Protein AF-0000000084682388 (afdb_homodimer)

Organism: Streptomyces collinus (strain DSM 40733 / Tue 365) (NCBI:txid1214242)

Radius of gyration: 24.87 Å; Cα contacts (8 Å, |Δi|>4): 1218; chains: 2; bounding box: 48×75×55 Å

Foldseek 3Di:
DALQVVVLVLLVDAFAAEAEADQAPLSLLVVVLAHQHHEPFLQSPCCPVVVDGNQQPDDLVVQLVRLLLSCLLFVRGAYEYECEQLNADLVSSLVSLLSNRVSGHNAYEHEFWDPSGDDLQDPDTHGDDLVVSVVSVVSNVVSDDSHAYEYEYSDDDLVVQLVSLLVVLPDPHQEYEYGQQQDLVSLLSSCVSSDLRAYEYEDEPPGRHDDDDRVRCSVSRHSYYYDHDPPPVVVVVVVVVQVVVCVVVVNDHDDADPVDGDDPVNSVVSVVSSPDPCSVPDDCSDD/DALQVVVLVLLVDAFAAEAEADQAPLSLLVVVLAHQHHEPFLQSVCCPVVVDGSQQPDDLVVQLVRLLLSCLLFVRGAYEYECEQLNADLVSSLVSLLSNRVSRHNAYEHEFWDPSGDDLQDPDTHGDDLVVSVVSVVSNVVSDDSHAYEYEYSDDDLVVQLVSLLVVLPDPHQEYEYGQQQDLVSLLSSCVSSDLRAYEYEDEPPGRHDDDDRVRCSVSRHRYYYDHDPPPVVVVVVVVVQVVVCVVVVNDHDDADPVDGDDPVNSVVSVVSSPDPCSVPDDCSDD

Nearest PDB structures (foldseek):
  3fa4-assembly2_G  TM=9.163E-01  e=2.141E-22  Aspergillus niger
  3fa4-assembly1_B  TM=8.790E-01  e=1.256E-21  Aspergillus niger
  1zlp-assembly1_B  TM=8.933E-01  e=1.049E-20  Dianthus caryophyllus
  3eoo-assembly4_L  TM=8.375E-01  e=7.835E-22  Burkholderia pseudomallei 1655
  4iqd-assembly1_A  TM=8.812E-01  e=1.495E-20  Bacillus anthracis

Secondary structure (DSSP, 8-state):
--HHHHHHHHHHSSSPEEEEEE-SHHHHHHHTTT-SEEEE-HHHHIIIII---SSS---HHHHHHHHHHHHHH-TTSEEEEE-TTTSSSHHHHHHHHHHHHHTT--EEEE--BPSSP--TTSS---B--HHHHHHHHHHHHHH-SS-EEEEEE---SHHHHHHHHHHHHTSS-SEEEETT---HHHHHHHHHHHTTS-EEEEE-TTSSS----HHHHHHTT--EEEESSHHHHHHHHHHHHHHHHHHHTTTPPPPP-TTT---HHHHHHHHHGGGSGGGGS------/--HHHHHHHHHHSSS-EEEEEE-SHHHHHHHTTT-SEEEE-HHHHIIIII---SSS---HHHHHHHHHHHHHH-TTSEEEEE-TTTSSSHHHHHHHHHHHHHTT--EEEE--BPSSP--TTSS---B--HHHHHHHHHHHHHH-SS-EEEEEE---SHHHHHHHHHHHHTSS-SEEEETT---HHHHHHHHHHHTTS-EEEEE-TTSSS----HHHHHHTT--EEEESSHHHHHHHHHHHHHHHHHHHTTTPPPPP-TTT---HHHHHHHHHGGGSGGGGS------

Structure (mmCIF, N/CA/C/O backbone):
data_AF-0000000084682388-model_v1
#
loop_
_entity.id
_entity.type
_entity.pdbx_description
1 polymer 'Carboxyvinyl-carboxyphosphonate phosphorylmutase'
#
loop_
_atom_site.group_PDB
_atom_site.id
_atom_site.type_symbol
_atom_site.label_atom_id
_atom_site.label_alt_id
_atom_site.label_comp_id
_atom_site.label_asym_id
_atom_site.label_entity_id
_atom_site.label_seq_id
_atom_site.pdbx_PDB_ins_code
_atom_site.Cartn_x
_atom_site.Cartn_y
_atom_site.Cartn_z
_atom_site.occupancy
_atom_site.B_iso_or_equiv
_atom_site.auth_seq_id
_atom_site.auth_comp_id
_atom_site.auth_asym_id
_atom_site.auth_atom_id
_atom_site.pdbx_PDB_model_num
ATOM 1 N N . MET A 1 1 ? 17.797 -14.242 -22.219 1 86.38 1 MET A N 1
ATOM 2 C CA . MET A 1 1 ? 16.641 -15.078 -21.906 1 86.38 1 MET A CA 1
ATOM 3 C C . MET A 1 1 ? 15.477 -14.219 -21.406 1 86.38 1 MET A C 1
ATOM 5 O O . MET A 1 1 ? 15.672 -13.273 -20.641 1 86.38 1 MET A O 1
ATOM 9 N N . SER A 1 2 ? 14.305 -14.562 -21.938 1 94.44 2 SER A N 1
ATOM 10 C CA . SER A 1 2 ? 13.133 -13.781 -21.547 1 94.44 2 SER A CA 1
ATOM 11 C C . SER A 1 2 ? 12.719 -14.062 -20.109 1 94.44 2 SER A C 1
ATOM 13 O O . SER A 1 2 ? 13.172 -15.047 -19.516 1 94.44 2 SER A O 1
ATOM 15 N N . TYR A 1 3 ? 11.945 -13.195 -19.531 1 97.62 3 TYR A N 1
ATOM 16 C CA . TYR A 1 3 ? 11.461 -13.367 -18.156 1 97.62 3 TYR A CA 1
ATOM 17 C C . TYR A 1 3 ? 10.641 -14.648 -18.031 1 97.62 3 TYR A C 1
ATOM 19 O O . TYR A 1 3 ? 10.773 -15.375 -17.047 1 97.62 3 TYR A O 1
ATOM 27 N N . GLY A 1 4 ? 9.844 -14.938 -19 1 98.5 4 GLY A N 1
ATOM 28 C CA . GLY A 1 4 ? 9.055 -16.156 -19 1 98.5 4 GLY A CA 1
ATOM 29 C C . GLY A 1 4 ? 9.906 -17.422 -19 1 98.5 4 GLY A C 1
ATOM 30 O O . GLY A 1 4 ? 9.656 -18.344 -18.234 1 98.5 4 GLY A O 1
ATOM 31 N N . ASN A 1 5 ? 10.93 -17.438 -19.812 1 98.38 5 ASN A N 1
ATOM 32 C CA . ASN A 1 5 ? 11.82 -18.594 -19.891 1 98.38 5 ASN A CA 1
ATOM 33 C C . ASN A 1 5 ? 12.602 -18.797 -18.594 1 98.38 5 ASN A C 1
ATOM 35 O O . ASN A 1 5 ? 12.82 -19.938 -18.172 1 98.38 5 ASN A O 1
ATOM 39 N N . LYS A 1 6 ? 13 -17.703 -18.031 1 97.94 6 LYS A N 1
ATOM 40 C CA . LYS A 1 6 ? 13.719 -17.797 -16.766 1 97.94 6 LYS A CA 1
ATOM 41 C C . LYS A 1 6 ? 12.844 -18.406 -15.68 1 97.94 6 LYS A C 1
ATOM 43 O O . LYS A 1 6 ? 13.305 -19.25 -14.898 1 97.94 6 LYS A O 1
ATOM 48 N N . LEU A 1 7 ? 11.578 -17.969 -15.586 1 98.62 7 LEU A N 1
ATOM 49 C CA . LEU A 1 7 ? 10.672 -18.547 -14.586 1 98.62 7 LEU A CA 1
ATOM 50 C C . LEU A 1 7 ? 10.391 -20.016 -14.883 1 98.62 7 LEU A C 1
ATOM 52 O O . LEU A 1 7 ? 10.344 -20.828 -13.969 1 98.62 7 LEU A O 1
ATOM 56 N N . ARG A 1 8 ? 10.258 -20.359 -16.156 1 98.5 8 ARG A N 1
ATOM 57 C CA . ARG A 1 8 ? 10.031 -21.75 -16.547 1 98.5 8 ARG A CA 1
ATOM 58 C C . ARG A 1 8 ? 11.195 -22.625 -16.109 1 98.5 8 ARG A C 1
ATOM 60 O O . ARG A 1 8 ? 10.977 -23.75 -15.633 1 98.5 8 ARG A O 1
ATOM 67 N N . GLU A 1 9 ? 12.352 -22.125 -16.297 1 97.94 9 GLU A N 1
ATOM 68 C CA . GLU A 1 9 ? 13.539 -22.875 -15.891 1 97.94 9 GLU A CA 1
ATOM 69 C C . GLU A 1 9 ? 13.586 -23.062 -14.383 1 97.94 9 GLU A C 1
ATOM 71 O O . GLU A 1 9 ? 13.938 -24.141 -13.891 1 97.94 9 GLU A O 1
ATOM 76 N N . ARG A 1 10 ? 13.266 -22 -13.688 1 97.75 10 ARG A N 1
ATOM 77 C CA . ARG A 1 10 ? 13.242 -22.078 -12.234 1 97.75 10 ARG A CA 1
ATOM 78 C C . ARG A 1 10 ? 12.234 -23.109 -11.758 1 97.75 10 ARG A C 1
ATOM 80 O O . ARG A 1 10 ? 12.516 -23.891 -10.844 1 97.75 10 ARG A O 1
ATOM 87 N N . ILE A 1 11 ? 11.078 -23.156 -12.352 1 98.44 11 ILE A N 1
ATOM 88 C CA . ILE A 1 11 ? 10 -24.062 -12 1 98.44 11 ILE A CA 1
ATOM 89 C C . ILE A 1 11 ? 10.422 -25.5 -12.305 1 98.44 11 ILE A C 1
ATOM 91 O O . ILE A 1 11 ? 10.086 -26.422 -11.555 1 98.44 11 ILE A O 1
ATOM 95 N N . ALA A 1 12 ? 11.172 -25.672 -13.352 1 97.19 12 ALA A N 1
ATOM 96 C CA . ALA A 1 12 ? 11.594 -27 -13.797 1 97.19 12 ALA A CA 1
ATOM 97 C C . ALA A 1 12 ? 12.734 -27.531 -12.938 1 97.19 12 ALA A C 1
ATOM 99 O O . ALA A 1 12 ? 13.031 -28.734 -12.961 1 97.19 12 ALA A O 1
ATOM 100 N N . GLY A 1 13 ? 13.398 -26.656 -12.211 1 95.5 13 GLY A N 1
ATOM 101 C CA . GLY A 1 13 ? 14.508 -27.047 -11.352 1 95.5 13 GLY A CA 1
ATOM 102 C C . GLY A 1 13 ? 14.062 -27.812 -10.117 1 95.5 13 GLY A C 1
ATOM 103 O O . GLY A 1 13 ? 12.867 -28.016 -9.906 1 95.5 13 GLY A O 1
ATOM 104 N N . PRO A 1 14 ? 15 -28.266 -9.359 1 95.88 14 PRO A N 1
ATOM 105 C CA . PRO A 1 14 ? 14.664 -29.031 -8.156 1 95.88 14 PRO A CA 1
ATOM 106 C C . PRO A 1 14 ? 13.977 -28.188 -7.086 1 95.88 14 PRO A C 1
ATOM 108 O O . PRO A 1 14 ? 14.289 -27 -6.934 1 95.88 14 PRO A O 1
ATOM 111 N N . GLY A 1 15 ? 13.078 -28.859 -6.402 1 97 15 GLY A N 1
ATOM 112 C CA . GLY A 1 15 ? 12.406 -28.219 -5.289 1 97 15 GLY A CA 1
ATOM 113 C C . GLY A 1 15 ? 11.195 -27.406 -5.715 1 97 15 GLY A C 1
ATOM 114 O O . GLY A 1 15 ? 10.859 -27.359 -6.898 1 97 15 GLY A O 1
ATOM 115 N N . THR A 1 16 ? 10.492 -26.844 -4.762 1 98.5 16 THR A N 1
ATOM 116 C CA . THR A 1 16 ? 9.328 -25.984 -4.977 1 98.5 16 THR A CA 1
ATOM 117 C C . THR A 1 16 ? 9.734 -24.516 -5.012 1 98.5 16 THR A C 1
ATOM 119 O O . THR A 1 16 ? 10.359 -24.016 -4.074 1 98.5 16 THR A O 1
ATOM 122 N N . THR A 1 17 ? 9.469 -23.812 -6.086 1 98.44 17 THR A N 1
ATOM 123 C CA . THR A 1 17 ? 9.781 -22.391 -6.25 1 98.44 17 THR A CA 1
ATOM 124 C C . THR A 1 17 ? 8.797 -21.531 -5.473 1 98.44 17 THR A C 1
ATOM 126 O O . THR A 1 17 ? 7.605 -21.5 -5.781 1 98.44 17 THR A O 1
ATOM 129 N N . PRO A 1 18 ? 9.242 -20.797 -4.484 1 98.56 18 PRO A N 1
ATOM 130 C CA . PRO A 1 18 ? 8.344 -19.906 -3.752 1 98.56 18 PRO A CA 1
ATOM 131 C C . PRO A 1 18 ? 8.188 -18.547 -4.43 1 98.56 18 PRO A C 1
ATOM 133 O O . PRO A 1 18 ? 9.156 -17.984 -4.938 1 98.56 18 PRO A O 1
ATOM 136 N N . LEU A 1 19 ? 7.016 -18.047 -4.523 1 98.75 19 LEU A N 1
ATOM 137 C CA . LEU A 1 19 ? 6.688 -16.688 -4.965 1 98.75 19 LEU A CA 1
ATOM 138 C C . LEU A 1 19 ? 5.867 -15.961 -3.906 1 98.75 19 LEU A C 1
ATOM 140 O O . LEU A 1 19 ? 4.793 -16.422 -3.516 1 98.75 19 LEU A O 1
ATOM 144 N N . ILE A 1 20 ? 6.352 -14.812 -3.438 1 98.69 20 ILE A N 1
ATOM 145 C CA . ILE A 1 20 ? 5.805 -14.125 -2.271 1 98.69 20 ILE A CA 1
ATOM 146 C C . ILE A 1 20 ? 4.82 -13.055 -2.723 1 98.69 20 ILE A C 1
ATOM 148 O O . ILE A 1 20 ? 5.148 -12.211 -3.561 1 98.69 20 ILE A O 1
ATOM 152 N N . GLY A 1 21 ? 3.625 -13.102 -2.102 1 98.62 21 GLY A N 1
ATOM 153 C CA . GLY A 1 21 ? 2.594 -12.125 -2.402 1 98.62 21 GLY A CA 1
ATOM 154 C C . GLY A 1 21 ? 2.969 -10.711 -1.984 1 98.62 21 GLY A C 1
ATOM 155 O O . GLY A 1 21 ? 3.299 -10.469 -0.822 1 98.62 21 GLY A O 1
ATOM 156 N N . VAL A 1 22 ? 2.943 -9.797 -2.926 1 98.75 22 VAL A N 1
ATOM 157 C CA . VAL A 1 22 ? 3.168 -8.375 -2.682 1 98.75 22 VAL A CA 1
ATOM 158 C C . VAL A 1 22 ? 1.942 -7.574 -3.115 1 98.75 22 VAL A C 1
ATOM 160 O O . VAL A 1 22 ? 1.22 -7.98 -4.027 1 98.75 22 VAL A O 1
ATOM 163 N N . TYR A 1 23 ? 1.707 -6.438 -2.459 1 98.56 23 TYR A N 1
ATOM 164 C CA . TYR A 1 23 ? 0.461 -5.727 -2.721 1 98.56 23 TYR A CA 1
ATOM 165 C C . TYR A 1 23 ? 0.728 -4.266 -3.064 1 98.56 23 TYR A C 1
ATOM 167 O O . TYR A 1 23 ? -0.187 -3.535 -3.453 1 98.56 23 TYR A O 1
ATOM 175 N N . ASP A 1 24 ? 1.914 -3.777 -2.908 1 98.75 24 ASP A N 1
ATOM 176 C CA . ASP A 1 24 ? 2.371 -2.453 -3.314 1 98.75 24 ASP A CA 1
ATOM 177 C C . ASP A 1 24 ? 3.891 -2.418 -3.467 1 98.75 24 ASP A C 1
ATOM 179 O O . ASP A 1 24 ? 4.559 -3.439 -3.295 1 98.75 24 ASP A O 1
ATOM 183 N N . MET A 1 25 ? 4.441 -1.275 -3.879 1 98.81 25 MET A N 1
ATOM 184 C CA . MET A 1 25 ? 5.871 -1.179 -4.16 1 98.81 25 MET A CA 1
ATOM 185 C C . MET A 1 25 ? 6.688 -1.325 -2.881 1 98.81 25 MET A C 1
ATOM 187 O O . MET A 1 25 ? 7.812 -1.826 -2.912 1 98.81 25 MET A O 1
ATOM 191 N N . TYR A 1 26 ? 6.105 -0.911 -1.742 1 98.75 26 TYR A N 1
ATOM 192 C CA . TYR A 1 26 ? 6.84 -0.991 -0.484 1 98.75 26 TYR A CA 1
ATOM 193 C C . TYR A 1 26 ? 6.965 -2.436 -0.017 1 98.75 26 TYR A C 1
ATOM 195 O O . TYR A 1 26 ? 8.055 -2.879 0.365 1 98.75 26 TYR A O 1
ATOM 203 N N . SER A 1 27 ? 5.859 -3.211 -0.068 1 98.81 27 SER A N 1
ATOM 204 C CA . SER A 1 27 ? 5.938 -4.629 0.273 1 98.81 27 SER A CA 1
ATOM 205 C C . SER A 1 27 ? 6.867 -5.375 -0.679 1 98.81 27 SER A C 1
ATOM 207 O O . SER A 1 27 ? 7.586 -6.285 -0.265 1 98.81 27 SER A O 1
ATOM 209 N N . ALA A 1 28 ? 6.871 -5.016 -1.931 1 98.81 28 ALA A N 1
ATOM 210 C CA . ALA A 1 28 ? 7.777 -5.625 -2.9 1 98.81 28 ALA A CA 1
ATOM 211 C C . ALA A 1 28 ? 9.234 -5.34 -2.547 1 98.81 28 ALA A C 1
ATOM 213 O O . ALA A 1 28 ? 10.094 -6.219 -2.66 1 98.81 28 ALA A O 1
ATOM 214 N N . SER A 1 29 ? 9.492 -4.102 -2.121 1 98.56 29 SER A N 1
ATOM 215 C CA . SER A 1 29 ? 10.852 -3.711 -1.757 1 98.56 29 SER A CA 1
ATOM 216 C C . SER A 1 29 ? 11.375 -4.543 -0.59 1 98.56 29 SER A C 1
ATOM 218 O O . SER A 1 29 ? 12.547 -4.914 -0.559 1 98.56 29 SER A O 1
ATOM 220 N N . ILE A 1 30 ? 10.492 -4.824 0.314 1 98.38 30 ILE A N 1
ATOM 221 C CA . ILE A 1 30 ? 10.875 -5.629 1.472 1 98.38 30 ILE A CA 1
ATOM 222 C C . ILE A 1 30 ? 11.039 -7.09 1.055 1 98.38 30 ILE A C 1
ATOM 224 O O . ILE A 1 30 ? 12.031 -7.73 1.395 1 98.38 30 ILE A O 1
ATOM 228 N N . ALA A 1 31 ? 10.117 -7.621 0.271 1 98.38 31 ALA A N 1
ATOM 229 C CA . ALA A 1 31 ? 10.141 -9.016 -0.158 1 98.38 31 ALA A CA 1
ATOM 230 C C . ALA A 1 31 ? 11.375 -9.312 -1.005 1 98.38 31 ALA A C 1
ATOM 232 O O . ALA A 1 31 ? 11.93 -10.414 -0.941 1 98.38 31 ALA A O 1
ATOM 233 N N . ALA A 1 32 ? 11.805 -8.344 -1.751 1 97.06 32 ALA A N 1
ATOM 234 C CA . ALA A 1 32 ? 12.914 -8.516 -2.689 1 97.06 32 ALA A CA 1
ATOM 235 C C . ALA A 1 32 ? 14.219 -8.797 -1.952 1 97.06 32 ALA A C 1
ATOM 237 O O . ALA A 1 32 ? 15.156 -9.359 -2.527 1 97.06 32 ALA A O 1
ATOM 238 N N . LYS A 1 33 ? 14.234 -8.438 -0.707 1 94.75 33 LYS A N 1
ATOM 239 C CA . LYS A 1 33 ? 15.422 -8.703 0.093 1 94.75 33 LYS A CA 1
ATOM 240 C C . LYS A 1 33 ? 15.5 -10.18 0.491 1 94.75 33 LYS A C 1
ATOM 242 O O . LYS A 1 33 ? 16.562 -10.656 0.904 1 94.75 33 LYS A O 1
ATOM 247 N N . HIS A 1 34 ? 14.391 -10.883 0.346 1 96.62 34 HIS A N 1
ATOM 248 C CA . HIS A 1 34 ? 14.32 -12.227 0.92 1 96.62 34 HIS A CA 1
ATOM 249 C C . HIS A 1 34 ? 14.141 -13.281 -0.166 1 96.62 34 HIS A C 1
ATOM 251 O O . HIS A 1 34 ? 14.617 -14.406 -0.026 1 96.62 34 HIS A O 1
ATOM 257 N N . TYR A 1 35 ? 13.453 -12.969 -1.17 1 97.25 35 TYR A N 1
ATOM 258 C CA . TYR A 1 35 ? 13.109 -13.93 -2.213 1 97.25 35 TYR A CA 1
ATOM 259 C C . TYR A 1 35 ? 13.336 -13.336 -3.598 1 97.25 35 TYR A C 1
ATOM 261 O O . TYR A 1 35 ? 13.258 -12.117 -3.777 1 97.25 35 TYR A O 1
ATOM 269 N N . ASP A 1 36 ? 13.508 -14.141 -4.625 1 96.38 36 ASP A N 1
ATOM 270 C CA . ASP A 1 36 ? 13.75 -13.68 -5.988 1 96.38 36 ASP A CA 1
ATOM 271 C C . ASP A 1 36 ? 12.484 -13.773 -6.836 1 96.38 36 ASP A C 1
ATOM 273 O O . ASP A 1 36 ? 12.523 -13.57 -8.055 1 96.38 36 ASP A O 1
ATOM 277 N N . GLY A 1 37 ? 11.375 -14.141 -6.227 1 98.06 37 GLY A N 1
ATOM 278 C CA . GLY A 1 37 ? 10.094 -14.242 -6.914 1 98.06 37 GLY A CA 1
ATOM 279 C C . GLY A 1 37 ? 8.953 -13.586 -6.156 1 98.06 37 GLY A C 1
ATOM 280 O O . GLY A 1 37 ? 8.852 -13.719 -4.938 1 98.06 37 GLY A O 1
ATOM 281 N N . MET A 1 38 ? 8.164 -12.883 -6.93 1 98.75 38 MET A N 1
ATOM 282 C CA . MET A 1 38 ? 7.004 -12.188 -6.379 1 98.75 38 MET A CA 1
ATOM 283 C C . MET A 1 38 ? 5.715 -12.68 -7.027 1 98.75 38 MET A C 1
ATOM 285 O O . MET A 1 38 ? 5.688 -12.961 -8.227 1 98.75 38 MET A O 1
ATOM 289 N N . PHE A 1 39 ? 4.754 -12.836 -6.207 1 98.88 39 PHE A N 1
ATOM 290 C CA . PHE A 1 39 ? 3.383 -13.047 -6.656 1 98.88 39 PHE A CA 1
ATOM 291 C C . PHE A 1 39 ? 2.564 -11.766 -6.504 1 98.88 39 PHE A C 1
ATOM 293 O O . PHE A 1 39 ? 2.352 -11.289 -5.387 1 98.88 39 PHE A O 1
ATOM 300 N N . VAL A 1 40 ? 2.209 -11.148 -7.648 1 98.44 40 VAL A N 1
ATOM 301 C CA . VAL A 1 40 ? 1.334 -9.977 -7.633 1 98.44 40 VAL A CA 1
ATOM 302 C C . VAL A 1 40 ? -0.102 -10.414 -7.344 1 98.44 40 VAL A C 1
ATOM 304 O O . VAL A 1 40 ? -0.866 -10.703 -8.273 1 98.44 40 VAL A O 1
ATOM 307 N N . SER A 1 41 ? -0.462 -10.398 -6.137 1 95.06 41 SER A N 1
ATOM 308 C CA . SER A 1 41 ? -1.708 -10.953 -5.617 1 95.06 41 SER A CA 1
ATOM 309 C C . SER A 1 41 ? -2.895 -10.055 -5.949 1 95.06 41 SER A C 1
ATOM 311 O O . SER A 1 41 ? -2.916 -8.883 -5.566 1 95.06 41 SER A O 1
ATOM 313 N N . GLY A 1 42 ? -3.916 -10.648 -6.594 1 96.25 42 GLY A N 1
ATOM 314 C CA . GLY A 1 42 ? -5.133 -9.891 -6.828 1 96.25 42 GLY A CA 1
ATOM 315 C C . GLY A 1 42 ? -5.797 -9.422 -5.547 1 96.25 42 GLY A C 1
ATOM 316 O O . GLY A 1 42 ? -6.223 -8.266 -5.449 1 96.25 42 GLY A O 1
ATOM 317 N N . PHE A 1 43 ? -5.863 -10.328 -4.52 1 95.69 43 PHE A N 1
ATOM 318 C CA . PHE A 1 43 ? -6.426 -9.992 -3.219 1 95.69 43 PHE A CA 1
ATOM 319 C C . PHE A 1 43 ? -5.691 -8.805 -2.605 1 95.69 43 PHE A C 1
ATOM 321 O O . PHE A 1 43 ? -6.32 -7.824 -2.197 1 95.69 43 PHE A O 1
ATOM 328 N N . GLY A 1 44 ? -4.375 -8.914 -2.59 1 97.62 44 GLY A N 1
ATOM 329 C CA . GLY A 1 44 ? -3.561 -7.859 -2.01 1 97.62 44 GLY A CA 1
ATOM 330 C C . GLY A 1 44 ? -3.678 -6.539 -2.75 1 97.62 44 GLY A C 1
ATOM 331 O O . GLY A 1 44 ? -3.77 -5.477 -2.129 1 97.62 44 GLY A O 1
ATOM 332 N N . PHE A 1 45 ? -3.666 -6.617 -4.059 1 98.31 45 PHE A N 1
ATOM 333 C CA . PHE A 1 45 ? -3.758 -5.414 -4.879 1 98.31 45 PHE A CA 1
ATOM 334 C C . PHE A 1 45 ? -5.113 -4.738 -4.691 1 98.31 45 PHE A C 1
ATOM 336 O O . PHE A 1 45 ? -5.184 -3.516 -4.543 1 98.31 45 PHE A O 1
ATOM 343 N N . ALA A 1 46 ? -6.215 -5.473 -4.734 1 98.19 46 ALA A N 1
ATOM 344 C CA . ALA A 1 46 ? -7.547 -4.922 -4.504 1 98.19 46 ALA A CA 1
ATOM 345 C C . ALA A 1 46 ? -7.621 -4.215 -3.152 1 98.19 46 ALA A C 1
ATOM 347 O O . ALA A 1 46 ? -8.188 -3.125 -3.045 1 98.19 46 ALA A O 1
ATOM 348 N N . ALA A 1 47 ? -7.027 -4.848 -2.209 1 98.31 47 ALA A N 1
ATOM 349 C CA . ALA A 1 47 ? -7.047 -4.312 -0.851 1 98.31 47 ALA A CA 1
ATOM 350 C C . ALA A 1 47 ? -6.234 -3.021 -0.757 1 98.31 47 ALA A C 1
ATOM 352 O O . ALA A 1 47 ? -6.727 -2.008 -0.259 1 98.31 47 ALA A O 1
ATOM 353 N N . SER A 1 48 ? -5.047 -3.025 -1.292 1 98.69 48 SER A N 1
ATOM 354 C CA . SER A 1 48 ? -4.105 -1.923 -1.118 1 98.69 48 SER A CA 1
ATOM 355 C C . SER A 1 48 ? -4.465 -0.742 -2.014 1 98.69 48 SER A C 1
ATOM 357 O O . SER A 1 48 ? -4.512 0.4 -1.554 1 98.69 48 SER A O 1
ATOM 359 N N . TYR A 1 49 ? -4.754 -0.998 -3.256 1 98.62 49 TYR A N 1
ATOM 360 C CA . TYR A 1 49 ? -4.961 0.067 -4.23 1 98.62 49 TYR A CA 1
ATOM 361 C C . TYR A 1 49 ? -6.379 0.619 -4.148 1 98.62 49 TYR A C 1
ATOM 363 O O . TYR A 1 49 ? -6.578 1.836 -4.137 1 98.62 49 TYR A O 1
ATOM 371 N N . TYR A 1 50 ? -7.375 -0.26 -4 1 98.06 50 TYR A N 1
ATOM 372 C CA . TYR A 1 50 ? -8.766 0.157 -4.102 1 98.06 50 TYR A CA 1
ATOM 373 C C . TYR A 1 50 ? -9.422 0.226 -2.725 1 98.06 50 TYR A C 1
ATOM 375 O O . TYR A 1 50 ? -10.43 0.913 -2.541 1 98.06 50 TYR A O 1
ATOM 383 N N . GLY A 1 51 ? -8.898 -0.519 -1.756 1 98.31 51 GLY A N 1
ATOM 384 C CA . GLY A 1 51 ? -9.625 -0.693 -0.507 1 98.31 51 GLY A CA 1
ATOM 385 C C . GLY A 1 51 ? -10.898 -1.503 -0.663 1 98.31 51 GLY A C 1
ATOM 386 O O . GLY A 1 51 ? -11.898 -1.237 0.012 1 98.31 51 GLY A O 1
ATOM 387 N N . LEU A 1 52 ? -10.875 -2.451 -1.58 1 97.56 52 LEU A N 1
ATOM 388 C CA . LEU A 1 52 ? -12.078 -3.215 -1.909 1 97.56 52 LEU A CA 1
ATOM 389 C C . LEU A 1 52 ? -11.805 -4.711 -1.823 1 97.56 52 LEU A C 1
ATOM 391 O O . LEU A 1 52 ? -10.656 -5.148 -1.905 1 97.56 52 LEU A O 1
ATOM 395 N N . PRO A 1 53 ? -12.852 -5.516 -1.537 1 95.75 53 PRO A N 1
ATOM 396 C CA . PRO A 1 53 ? -12.672 -6.969 -1.58 1 95.75 53 PRO A CA 1
ATOM 397 C C . PRO A 1 53 ? -12.352 -7.48 -2.982 1 95.75 53 PRO A C 1
ATOM 399 O O . PRO A 1 53 ? -12.648 -6.809 -3.973 1 95.75 53 PRO A O 1
ATOM 402 N N . ASP A 1 54 ? -11.742 -8.594 -3.061 1 93.88 54 ASP A N 1
ATOM 403 C CA . ASP A 1 54 ? -11.281 -9.164 -4.32 1 93.88 54 ASP A CA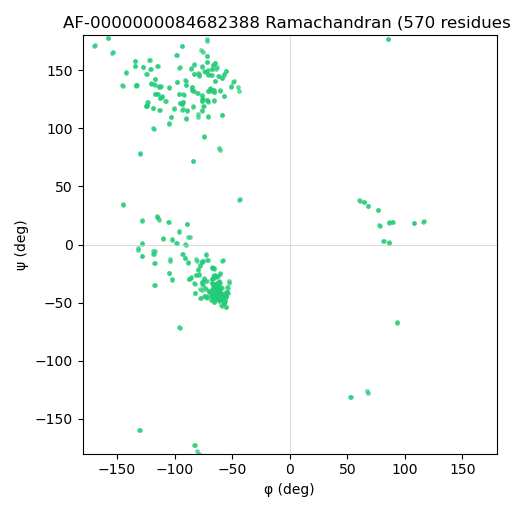 1
ATOM 404 C C . ASP A 1 54 ? -12.398 -9.93 -5.02 1 93.88 54 ASP A C 1
ATOM 406 O O . ASP A 1 54 ? -12.344 -11.148 -5.152 1 93.88 54 ASP A O 1
ATOM 410 N N . ILE A 1 55 ? -13.367 -9.203 -5.559 1 93.19 55 ILE A N 1
ATOM 411 C CA . ILE A 1 55 ? -14.523 -9.867 -6.152 1 93.19 55 ILE A CA 1
ATOM 412 C C . ILE A 1 55 ? -14.75 -9.344 -7.566 1 93.19 55 ILE A C 1
ATOM 414 O O . ILE A 1 55 ? -15.883 -9.328 -8.055 1 93.19 55 ILE A O 1
ATOM 418 N N . GLY A 1 56 ? -13.711 -8.773 -8.133 1 92.94 56 GLY A N 1
ATOM 419 C CA . GLY A 1 56 ? -13.828 -8.445 -9.539 1 92.94 56 GLY A CA 1
ATOM 420 C C . GLY A 1 56 ? -13.758 -6.957 -9.82 1 92.94 56 GLY A C 1
ATOM 421 O O . GLY A 1 56 ? -14.078 -6.508 -10.922 1 92.94 56 GLY A O 1
ATOM 422 N N . PHE A 1 57 ? -13.219 -6.133 -8.922 1 94 57 PHE A N 1
ATOM 423 C CA . PHE A 1 57 ? -13.188 -4.684 -9.07 1 94 57 PHE A CA 1
ATOM 424 C C . PHE A 1 57 ? -11.938 -4.242 -9.828 1 94 57 PHE A C 1
ATOM 426 O O . PHE A 1 57 ? -11.867 -3.111 -10.305 1 94 57 PHE A O 1
ATOM 433 N N . ILE A 1 58 ? -10.961 -5.082 -9.961 1 97.31 58 ILE A N 1
ATOM 434 C CA . ILE A 1 58 ? -9.672 -4.648 -10.477 1 97.31 58 ILE A CA 1
ATOM 435 C C . ILE A 1 58 ? -9.789 -4.344 -11.969 1 97.31 58 ILE A C 1
ATOM 437 O O . ILE A 1 58 ? -10.234 -5.188 -12.75 1 97.31 58 ILE A O 1
ATOM 441 N N . ALA A 1 59 ? -9.453 -3.141 -12.328 1 97.88 59 ALA A N 1
ATOM 442 C CA . ALA A 1 59 ? -9.289 -2.764 -13.734 1 97.88 59 ALA A CA 1
ATOM 443 C C . ALA A 1 59 ? -7.898 -3.141 -14.242 1 97.88 59 ALA A C 1
ATOM 445 O O . ALA A 1 59 ? -6.891 -2.85 -13.594 1 97.88 59 ALA A O 1
ATOM 446 N N . TRP A 1 60 ? -7.855 -3.775 -15.406 1 98.12 60 TRP A N 1
ATOM 447 C CA . TRP A 1 60 ? -6.605 -4.355 -15.875 1 98.12 60 TRP A CA 1
ATOM 448 C C . TRP A 1 60 ? -5.543 -3.281 -16.062 1 98.12 60 TRP A C 1
ATOM 450 O O . TRP A 1 60 ? -4.355 -3.529 -15.836 1 98.12 60 TRP A O 1
ATOM 460 N N . PRO A 1 61 ? -5.875 -1.951 -16.469 1 98.44 61 PRO A N 1
ATOM 461 C CA . PRO A 1 61 ? -4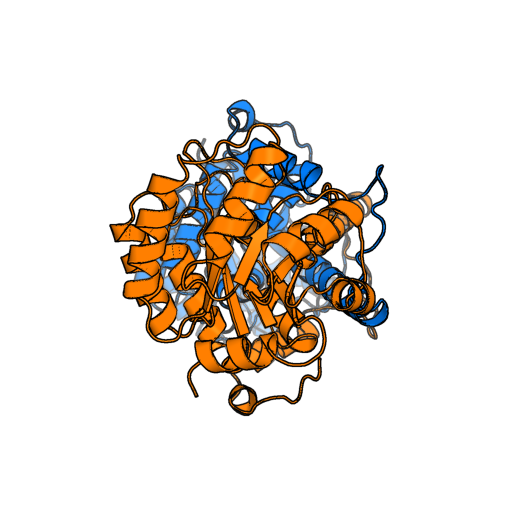.801 -0.97 -16.641 1 98.44 61 PRO A CA 1
ATOM 462 C C . PRO A 1 61 ? -4.051 -0.688 -15.336 1 98.44 61 PRO A C 1
ATOM 464 O O . PRO A 1 61 ? -2.85 -0.402 -15.359 1 98.44 61 PRO A O 1
ATOM 467 N N . ASP A 1 62 ? -4.793 -0.738 -14.211 1 98.5 62 ASP A N 1
ATOM 468 C CA . ASP A 1 62 ? -4.156 -0.493 -12.922 1 98.5 62 ASP A CA 1
ATOM 469 C C . ASP A 1 62 ? -3.174 -1.609 -12.57 1 98.5 62 ASP A C 1
ATOM 471 O O . ASP A 1 62 ? -2.096 -1.35 -12.031 1 98.5 62 ASP A O 1
ATOM 475 N N . MET A 1 63 ? -3.545 -2.871 -12.914 1 98.62 63 MET A N 1
ATOM 476 C CA . MET A 1 63 ? -2.656 -4.008 -12.695 1 98.62 63 MET A CA 1
ATOM 477 C C . MET A 1 63 ? -1.415 -3.904 -13.578 1 98.62 63 MET A C 1
ATOM 479 O O . MET A 1 63 ? -0.295 -4.105 -13.102 1 98.62 63 MET A O 1
ATOM 483 N N . VAL A 1 64 ? -1.601 -3.518 -14.812 1 98.81 64 VAL A N 1
ATOM 484 C CA . VAL A 1 64 ? -0.492 -3.369 -15.75 1 98.81 64 VAL A CA 1
ATOM 485 C C . VAL A 1 64 ? 0.453 -2.273 -15.266 1 98.81 64 VAL A C 1
ATOM 487 O O . VAL A 1 64 ? 1.674 -2.445 -15.281 1 98.81 64 VAL A O 1
ATOM 490 N N . ALA A 1 65 ? -0.091 -1.165 -14.789 1 98.62 65 ALA A N 1
ATOM 491 C CA . ALA A 1 65 ? 0.72 -0.06 -14.289 1 98.62 65 ALA A CA 1
ATOM 492 C C . ALA A 1 65 ? 1.537 -0.488 -13.07 1 98.62 65 ALA A C 1
ATOM 494 O O . ALA A 1 65 ? 2.703 -0.112 -12.938 1 98.62 65 ALA A O 1
ATOM 495 N N . PHE A 1 66 ? 0.921 -1.264 -12.242 1 98.81 66 PHE A N 1
ATOM 496 C CA . PHE A 1 66 ? 1.618 -1.748 -11.062 1 98.81 66 PHE A CA 1
ATOM 497 C C . PHE A 1 66 ? 2.783 -2.648 -11.445 1 98.81 66 PHE A C 1
ATOM 499 O O . PHE A 1 66 ? 3.902 -2.473 -10.961 1 98.81 66 PHE A O 1
ATOM 506 N N . VAL A 1 67 ? 2.564 -3.557 -12.344 1 98.88 67 VAL A N 1
ATOM 507 C CA . VAL A 1 67 ? 3.592 -4.492 -12.789 1 98.88 67 VAL A CA 1
ATOM 508 C C . VAL A 1 67 ? 4.727 -3.727 -13.469 1 98.88 67 VAL A C 1
ATOM 510 O O . VAL A 1 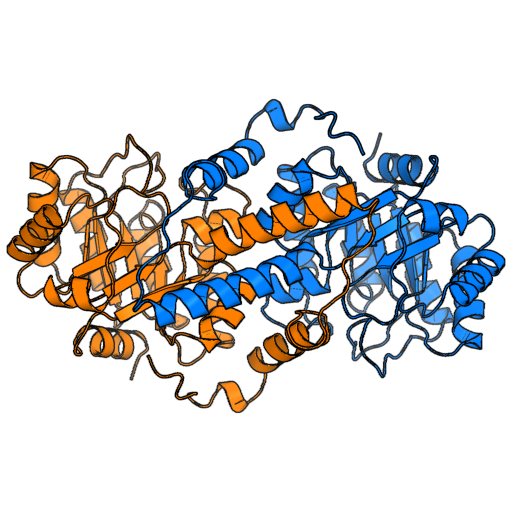67 ? 5.898 -4.07 -13.312 1 98.88 67 VAL A O 1
ATOM 513 N N . GLN A 1 68 ? 4.363 -2.707 -14.195 1 98.69 68 GLN A N 1
ATOM 514 C CA . GLN A 1 68 ? 5.383 -1.883 -14.836 1 98.69 68 GLN A CA 1
ATOM 515 C C . GLN A 1 68 ? 6.312 -1.254 -13.797 1 98.69 68 GLN A C 1
ATOM 517 O O . GLN A 1 68 ? 7.531 -1.229 -13.992 1 98.69 68 GLN A O 1
ATOM 522 N N . ARG A 1 69 ? 5.758 -0.73 -12.727 1 98.5 69 ARG A N 1
ATOM 523 C CA . ARG A 1 69 ? 6.574 -0.148 -11.672 1 98.5 69 ARG A CA 1
ATOM 524 C C . ARG A 1 69 ? 7.445 -1.21 -11.008 1 98.5 69 ARG A C 1
ATOM 526 O O . ARG A 1 69 ? 8.625 -0.972 -10.727 1 98.5 69 ARG A O 1
ATOM 533 N N . LEU A 1 70 ? 6.871 -2.408 -10.797 1 98.75 70 LEU A N 1
ATOM 534 C CA . LEU A 1 70 ? 7.637 -3.502 -10.203 1 98.75 70 LEU A CA 1
ATOM 535 C C . LEU A 1 70 ? 8.836 -3.852 -11.07 1 98.75 70 LEU A C 1
ATOM 537 O O . LEU A 1 70 ? 9.961 -3.98 -10.57 1 98.75 70 LEU A O 1
ATOM 541 N N . ARG A 1 71 ? 8.609 -3.979 -12.359 1 98.38 71 ARG A N 1
ATOM 542 C CA . ARG A 1 71 ? 9.68 -4.391 -13.258 1 98.38 71 ARG A CA 1
ATOM 543 C C . ARG A 1 71 ? 10.812 -3.367 -13.266 1 98.38 71 ARG A C 1
ATOM 545 O O . ARG A 1 71 ? 11.992 -3.734 -13.289 1 98.38 71 ARG A O 1
ATOM 552 N N . GLY A 1 72 ? 10.445 -2.094 -13.281 1 96.81 72 GLY A N 1
ATOM 553 C CA . GLY A 1 72 ? 11.461 -1.05 -13.25 1 96.81 72 GLY A CA 1
ATOM 554 C C . GLY A 1 72 ? 12.344 -1.117 -12.016 1 96.81 72 GLY A C 1
ATOM 555 O O . GLY A 1 72 ? 13.562 -0.921 -12.109 1 96.81 72 GLY A O 1
ATOM 556 N N . ALA A 1 73 ? 11.797 -1.464 -10.875 1 97.5 73 ALA A N 1
ATOM 557 C CA . ALA A 1 73 ? 12.508 -1.474 -9.602 1 97.5 73 ALA A CA 1
ATOM 558 C C . ALA A 1 73 ? 13.242 -2.797 -9.391 1 97.5 73 ALA A C 1
ATOM 560 O O . ALA A 1 73 ? 14.289 -2.838 -8.75 1 97.5 73 ALA A O 1
ATOM 561 N N . PHE A 1 74 ? 12.695 -3.893 -9.992 1 97.31 74 PHE A N 1
ATOM 562 C CA . PHE A 1 74 ? 13.203 -5.234 -9.742 1 97.31 74 PHE A CA 1
ATOM 563 C C . PHE A 1 74 ? 13.469 -5.969 -11.055 1 97.31 74 PHE A C 1
ATOM 565 O O . PHE A 1 74 ? 12.742 -6.898 -11.406 1 97.31 74 PHE A O 1
ATOM 572 N N . PRO A 1 75 ? 14.508 -5.699 -11.68 1 96.75 75 PRO A N 1
ATOM 573 C CA . PRO A 1 75 ? 14.75 -6.168 -13.047 1 96.75 75 PRO A CA 1
ATOM 574 C C . PRO A 1 75 ? 15.039 -7.664 -13.109 1 96.75 75 PRO A C 1
ATOM 576 O O . PRO A 1 75 ? 14.945 -8.273 -14.18 1 96.75 75 PRO A O 1
ATOM 579 N N . HIS A 1 76 ? 15.312 -8.281 -11.969 1 96.12 76 HIS A N 1
ATOM 580 C CA . HIS A 1 76 ? 15.766 -9.664 -12.055 1 96.12 76 HIS A CA 1
ATOM 581 C C . HIS A 1 76 ? 14.789 -10.609 -11.352 1 96.12 76 HIS A C 1
ATOM 583 O O . HIS A 1 76 ? 14.945 -11.828 -11.422 1 96.12 76 HIS A O 1
ATOM 589 N N . HIS A 1 77 ? 13.828 -10.078 -10.672 1 97.69 77 HIS A N 1
ATOM 590 C CA . HIS A 1 77 ? 12.883 -10.898 -9.922 1 97.69 77 HIS A CA 1
ATOM 591 C C . HIS A 1 77 ? 11.828 -11.508 -10.844 1 97.69 77 HIS A C 1
ATOM 593 O O . HIS A 1 77 ? 11.445 -10.898 -11.844 1 97.69 77 HIS A O 1
ATOM 599 N N . HIS A 1 78 ? 11.391 -12.703 -10.547 1 98.62 78 HIS A N 1
ATOM 600 C CA . HIS A 1 78 ? 10.227 -13.281 -11.219 1 98.62 78 HIS A CA 1
ATOM 601 C C . HIS A 1 78 ? 8.938 -12.586 -10.781 1 98.62 78 HIS A C 1
ATOM 603 O O . HIS A 1 78 ? 8.758 -12.289 -9.602 1 98.62 78 HIS A O 1
ATOM 609 N N . LEU A 1 79 ? 8.109 -12.219 -11.75 1 98.88 79 LEU A N 1
ATOM 610 C CA . LEU A 1 79 ? 6.812 -11.602 -11.477 1 98.88 79 LEU A CA 1
ATOM 611 C C . LEU A 1 79 ? 5.676 -12.461 -12.016 1 98.88 79 LEU A C 1
ATOM 613 O O . LEU A 1 79 ? 5.43 -12.492 -13.219 1 98.88 79 LEU A O 1
ATOM 617 N N . LEU A 1 80 ? 5.027 -13.242 -11.125 1 98.94 80 LEU A N 1
ATOM 618 C CA . LEU A 1 80 ? 3.799 -13.953 -11.469 1 98.94 80 LEU A CA 1
ATOM 619 C C . LEU A 1 80 ? 2.57 -13.125 -11.109 1 98.94 80 LEU A C 1
ATOM 621 O O . LEU A 1 80 ? 2.385 -12.758 -9.945 1 98.94 80 LEU A O 1
ATOM 625 N N . VAL A 1 81 ? 1.713 -12.836 -12.078 1 98.94 81 VAL A N 1
ATOM 626 C CA . VAL A 1 81 ? 0.653 -11.844 -11.914 1 98.94 81 VAL A CA 1
ATOM 627 C C . VAL A 1 81 ? -0.708 -12.539 -11.93 1 98.94 81 VAL A C 1
ATOM 629 O O . VAL A 1 81 ? -1.02 -13.289 -12.859 1 98.94 81 VAL A O 1
ATOM 632 N N . ASP A 1 82 ? -1.51 -12.312 -10.93 1 98.56 82 ASP A N 1
ATOM 633 C CA . ASP A 1 82 ? -2.908 -12.727 -10.922 1 98.56 82 ASP A CA 1
ATOM 634 C C . ASP A 1 82 ? -3.754 -11.836 -11.82 1 98.56 82 ASP A C 1
ATOM 636 O O . ASP A 1 82 ? -3.904 -10.641 -11.562 1 98.56 82 ASP A O 1
ATOM 640 N N . ILE A 1 83 ? -4.375 -12.391 -12.836 1 98.56 83 ILE A N 1
ATOM 641 C CA . ILE A 1 83 ? -5.191 -11.57 -13.727 1 98.56 83 ILE A CA 1
ATOM 642 C C . ILE A 1 83 ? -6.652 -12 -13.625 1 98.56 83 ILE A C 1
ATOM 644 O O . ILE A 1 83 ? -7.43 -11.805 -14.562 1 98.56 83 ILE A O 1
ATOM 648 N N . ASP A 1 84 ? -6.984 -12.594 -12.477 1 97.25 84 ASP A N 1
ATOM 649 C CA . ASP A 1 84 ? -8.352 -13.008 -12.195 1 97.25 84 ASP A CA 1
ATOM 650 C C . ASP A 1 84 ? -8.906 -13.875 -13.32 1 97.25 84 ASP A C 1
ATOM 652 O O . ASP A 1 84 ? -8.281 -14.867 -13.711 1 97.25 84 ASP A O 1
ATOM 656 N N . ASP A 1 85 ? -10.062 -13.578 -13.781 1 96.88 85 ASP A N 1
ATOM 657 C CA . ASP A 1 85 ? -10.695 -14.336 -14.859 1 96.88 85 ASP A CA 1
ATOM 658 C C . ASP A 1 85 ? -10.312 -13.773 -16.219 1 96.88 85 ASP A C 1
ATOM 660 O O . ASP A 1 85 ? -10.992 -14.023 -17.219 1 96.88 85 ASP A O 1
ATOM 664 N N . GLY A 1 86 ? -9.266 -13 -16.25 1 97.81 86 GLY A N 1
ATOM 665 C CA . GLY A 1 86 ? -8.891 -12.352 -17.5 1 97.81 86 GLY A CA 1
ATOM 666 C C . GLY A 1 86 ? -9.734 -11.133 -17.812 1 97.81 86 GLY A C 1
ATOM 667 O O . GLY A 1 86 ? -9.875 -10.758 -18.984 1 97.81 86 GLY A O 1
ATOM 668 N N . TYR A 1 87 ? -10.414 -10.672 -16.781 1 96.88 87 TYR A N 1
ATOM 669 C CA . TYR A 1 87 ? -11.25 -9.484 -16.859 1 96.88 87 TYR A CA 1
ATOM 670 C C . TYR A 1 87 ? -12.414 -9.695 -17.812 1 96.88 87 TYR A C 1
ATOM 672 O O . TYR A 1 87 ? -12.727 -8.812 -18.625 1 96.88 87 TYR A O 1
ATOM 680 N N . VAL A 1 88 ? -12.945 -10.797 -17.859 1 94.06 88 VAL A N 1
ATOM 681 C CA . VAL A 1 88 ? -14.227 -11.203 -18.422 1 94.06 88 VAL A CA 1
ATOM 682 C C . VAL A 1 88 ? -14.047 -11.664 -19.859 1 94.06 88 VAL A C 1
ATOM 684 O O . VAL A 1 88 ? -13.992 -12.859 -20.141 1 94.06 88 VAL A O 1
ATOM 687 N N . ASP A 1 89 ? -13.695 -10.82 -20.812 1 95.38 89 ASP A N 1
ATOM 688 C CA . ASP A 1 89 ? -13.695 -11.164 -22.234 1 95.38 89 ASP A CA 1
ATOM 689 C C . ASP A 1 89 ? -12.336 -11.727 -22.656 1 95.38 89 ASP A C 1
ATOM 691 O O . ASP A 1 89 ? -11.289 -11.211 -22.266 1 95.38 89 ASP A O 1
ATOM 695 N N . PRO A 1 90 ? -12.398 -12.836 -23.5 1 97.56 90 PRO A N 1
ATOM 696 C CA . PRO A 1 90 ? -11.148 -13.422 -23.984 1 97.56 90 PRO A CA 1
ATOM 697 C C . PRO A 1 90 ? -10.25 -12.398 -24.672 1 97.56 90 PRO A C 1
ATOM 699 O O . PRO A 1 90 ? -9.023 -12.438 -24.516 1 97.56 90 PRO A O 1
ATOM 702 N N . GLU A 1 91 ? -10.859 -11.469 -25.391 1 98.06 91 GLU A N 1
ATOM 703 C CA . GLU A 1 91 ? -10.078 -10.453 -26.094 1 98.06 91 GLU A CA 1
ATOM 704 C C . GLU A 1 91 ? -9.328 -9.555 -25.109 1 98.06 91 GLU A C 1
ATOM 706 O O . GLU A 1 91 ? -8.195 -9.148 -25.359 1 98.06 91 GLU A O 1
ATOM 711 N N . VAL A 1 92 ? -10 -9.242 -24.031 1 98.38 92 VAL A N 1
ATOM 712 C CA . VAL A 1 92 ? -9.375 -8.422 -23.016 1 98.38 92 VAL A CA 1
ATOM 713 C C . VAL A 1 92 ? -8.234 -9.195 -22.344 1 98.38 92 VAL A C 1
ATOM 715 O O . VAL A 1 92 ? -7.145 -8.656 -22.141 1 98.38 92 VAL A O 1
ATOM 718 N N . ALA A 1 93 ? -8.516 -10.445 -22.047 1 98.62 93 ALA A N 1
ATOM 719 C CA . ALA A 1 93 ? -7.48 -11.281 -21.453 1 98.62 93 ALA A CA 1
ATOM 720 C C . ALA A 1 93 ? -6.234 -11.32 -22.328 1 98.62 93 ALA A C 1
ATOM 722 O O . ALA A 1 93 ? -5.113 -11.164 -21.844 1 98.62 93 ALA A O 1
ATOM 723 N N . CYS A 1 94 ? -6.434 -11.5 -23.625 1 98.81 94 CYS A N 1
ATOM 724 C CA . CYS A 1 94 ? -5.32 -11.547 -24.562 1 98.81 94 CYS A CA 1
ATOM 725 C C . CYS A 1 94 ? -4.574 -10.219 -24.594 1 98.81 94 CYS A C 1
ATOM 727 O O . CYS A 1 94 ? -3.344 -10.188 -24.609 1 98.81 94 CYS A O 1
ATOM 729 N N . HIS A 1 95 ? -5.367 -9.133 -24.609 1 98.75 95 HIS A N 1
ATOM 730 C CA . HIS A 1 95 ? -4.773 -7.801 -24.609 1 98.75 95 HIS A CA 1
ATOM 731 C C . HIS A 1 95 ? -3.91 -7.578 -23.375 1 98.75 95 HIS A C 1
ATOM 733 O O . HIS A 1 95 ? -2.797 -7.059 -23.469 1 98.75 95 HIS A O 1
ATOM 739 N N . VAL A 1 96 ? -4.371 -7.984 -22.234 1 98.81 96 VAL A N 1
ATOM 740 C CA . VAL A 1 96 ? -3.67 -7.824 -20.969 1 98.81 96 VAL A CA 1
ATOM 741 C C . VAL A 1 96 ? -2.398 -8.672 -20.969 1 98.81 96 VAL A C 1
ATOM 743 O O . VAL A 1 96 ? -1.33 -8.195 -20.562 1 98.81 96 VAL A O 1
ATOM 746 N N . VAL A 1 97 ? -2.49 -9.867 -21.422 1 98.75 97 VAL A N 1
ATOM 747 C CA . VAL A 1 97 ? -1.367 -10.805 -21.438 1 98.75 97 VAL A CA 1
ATOM 748 C C . VAL A 1 97 ? -0.259 -10.25 -22.344 1 98.75 97 VAL A C 1
ATOM 750 O O . VAL A 1 97 ? 0.915 -10.258 -21.969 1 98.75 97 VAL A O 1
ATOM 753 N N . GLU A 1 98 ? -0.629 -9.75 -23.484 1 98.5 98 GLU A N 1
ATOM 754 C CA . GLU A 1 98 ? 0.35 -9.133 -24.375 1 98.5 98 GLU A CA 1
ATOM 755 C C . GLU A 1 98 ? 1.031 -7.941 -23.719 1 98.5 98 GLU A C 1
ATOM 757 O O . GLU A 1 98 ? 2.25 -7.785 -23.812 1 98.5 98 GLU A O 1
ATOM 762 N N . GLY A 1 99 ? 0.214 -7.125 -23.141 1 98.62 99 GLY A N 1
ATOM 763 C CA . GLY A 1 99 ? 0.743 -5.961 -22.453 1 98.62 99 GLY A CA 1
ATOM 764 C C . GLY A 1 99 ? 1.665 -6.316 -21.297 1 98.62 99 GLY A C 1
ATOM 765 O O . GLY A 1 99 ? 2.744 -5.738 -21.156 1 98.62 99 GLY A O 1
ATOM 766 N N . LEU A 1 100 ? 1.257 -7.27 -20.484 1 98.88 100 LEU A N 1
ATOM 767 C CA . LEU A 1 100 ? 2.043 -7.699 -19.328 1 98.88 100 LEU A CA 1
ATOM 768 C C . LEU A 1 100 ? 3.363 -8.32 -19.781 1 98.88 100 LEU A C 1
ATOM 770 O O . LEU A 1 100 ? 4.41 -8.062 -19.172 1 98.88 100 LEU A O 1
ATOM 774 N N . GLU A 1 101 ? 3.33 -9.125 -20.797 1 98.81 101 GLU A N 1
ATOM 775 C CA . GLU A 1 101 ? 4.562 -9.719 -21.312 1 98.81 101 GLU A CA 1
ATOM 776 C C . GLU A 1 101 ? 5.523 -8.648 -21.812 1 98.81 101 GLU A C 1
ATOM 778 O O . GLU A 1 101 ? 6.723 -8.703 -21.547 1 98.81 101 GLU A O 1
ATOM 783 N N . ARG A 1 102 ? 5.027 -7.656 -22.516 1 98.19 102 ARG A N 1
ATOM 784 C CA . ARG A 1 102 ? 5.84 -6.586 -23.094 1 98.19 102 ARG A CA 1
ATOM 785 C C . ARG A 1 102 ? 6.566 -5.809 -22 1 98.19 102 ARG A C 1
ATOM 787 O O . ARG A 1 102 ? 7.699 -5.367 -22.188 1 98.19 102 ARG A O 1
ATOM 794 N N . ILE A 1 103 ? 5.918 -5.727 -20.859 1 98.25 103 ILE A N 1
ATOM 795 C CA . ILE A 1 103 ? 6.52 -4.883 -19.828 1 98.25 103 ILE A CA 1
ATOM 796 C C . ILE A 1 103 ? 7.316 -5.742 -18.844 1 98.25 103 ILE A C 1
ATOM 798 O O . ILE A 1 103 ? 7.836 -5.238 -17.844 1 98.25 103 ILE A O 1
ATOM 802 N N . GLY A 1 104 ? 7.359 -6.992 -19.062 1 98.38 104 GLY A N 1
ATOM 803 C CA . GLY A 1 104 ? 8.352 -7.797 -18.375 1 98.38 104 GLY A CA 1
ATOM 804 C C . GLY A 1 104 ? 7.762 -8.688 -17.297 1 98.38 104 GLY A C 1
ATOM 805 O O . GLY A 1 104 ? 8.469 -9.117 -16.391 1 98.38 104 GLY A O 1
ATOM 806 N N . ALA A 1 105 ? 6.473 -8.953 -17.297 1 98.88 105 ALA A N 1
ATOM 807 C CA . ALA A 1 105 ? 5.926 -10 -16.438 1 98.88 105 ALA A CA 1
ATOM 808 C C . ALA A 1 105 ? 6.508 -11.367 -16.797 1 98.88 105 ALA A C 1
ATOM 810 O O . ALA A 1 105 ? 6.793 -11.641 -17.969 1 98.88 105 ALA A O 1
ATOM 811 N N . SER A 1 106 ? 6.699 -12.195 -15.75 1 98.88 106 SER A N 1
ATOM 812 C CA . SER A 1 106 ? 7.227 -13.539 -15.984 1 98.88 106 SER A CA 1
ATOM 813 C C . SER A 1 106 ? 6.105 -14.531 -16.281 1 98.88 106 SER A C 1
ATOM 815 O O . SER A 1 106 ? 6.324 -15.531 -16.969 1 98.88 106 SER A O 1
ATOM 817 N N . GLY A 1 107 ? 4.969 -14.273 -15.742 1 98.94 107 GLY A N 1
ATOM 818 C CA . GLY A 1 107 ? 3.838 -15.172 -15.93 1 98.94 107 GLY A CA 1
ATOM 819 C C . GLY A 1 107 ? 2.529 -14.586 -15.438 1 98.94 107 GLY A C 1
ATOM 820 O O . GLY A 1 107 ? 2.512 -13.516 -14.828 1 98.94 107 GLY A O 1
ATOM 821 N N . VAL A 1 108 ? 1.417 -15.297 -15.742 1 98.94 108 VAL A N 1
ATOM 822 C CA . VAL A 1 108 ? 0.089 -14.906 -15.281 1 98.94 108 VAL A CA 1
ATOM 823 C C . VAL A 1 108 ? -0.652 -16.125 -14.75 1 98.94 108 VAL A C 1
ATOM 825 O O . VAL A 1 108 ? -0.324 -17.266 -15.102 1 98.94 108 VAL A O 1
ATOM 828 N N . ILE A 1 109 ? -1.561 -15.891 -13.867 1 98.88 109 ILE A N 1
ATOM 829 C CA . ILE A 1 109 ? -2.547 -16.875 -13.445 1 98.88 109 ILE A CA 1
ATOM 830 C C . ILE A 1 109 ? -3.918 -16.516 -14.008 1 98.88 109 ILE A C 1
ATOM 832 O O . ILE A 1 109 ? -4.398 -15.391 -13.797 1 98.88 109 ILE A O 1
ATOM 836 N N . LEU A 1 110 ? -4.527 -17.406 -14.742 1 98.81 110 LEU A N 1
ATOM 837 C CA . LEU A 1 110 ? -5.863 -17.219 -15.305 1 98.81 110 LEU A CA 1
ATOM 838 C C . LEU A 1 110 ? -6.855 -18.188 -14.664 1 98.81 110 LEU A C 1
ATOM 840 O O . LEU A 1 110 ? -6.738 -19.406 -14.828 1 98.81 110 LEU A O 1
ATOM 844 N N . GLU A 1 111 ? -7.809 -17.656 -13.969 1 98.5 111 GLU A N 1
ATOM 845 C CA . GLU A 1 111 ? -8.75 -18.516 -13.266 1 98.5 111 GLU A CA 1
ATOM 846 C C . GLU A 1 111 ? -9.992 -18.781 -14.109 1 98.5 111 GLU A C 1
ATOM 848 O O . GLU A 1 111 ? -10.234 -18.094 -15.102 1 98.5 111 GLU A O 1
ATOM 853 N N . ASP A 1 112 ? -10.852 -19.719 -13.648 1 98.12 112 ASP A N 1
ATOM 854 C CA . ASP A 1 112 ? -11.992 -20.141 -14.461 1 98.12 112 ASP A CA 1
ATOM 855 C C . ASP A 1 112 ? -13.312 -19.734 -13.812 1 98.12 112 ASP A C 1
ATOM 857 O O . ASP A 1 112 ? -14.352 -20.359 -14.062 1 98.12 112 ASP A O 1
ATOM 861 N N . GLN A 1 113 ? -13.273 -18.766 -12.945 1 95.81 113 GLN A N 1
ATOM 862 C CA . GLN A 1 113 ? -14.516 -18.359 -12.305 1 95.81 113 GLN A CA 1
ATOM 863 C C . GLN A 1 113 ? -15.438 -17.625 -13.281 1 95.81 113 GLN A C 1
ATOM 865 O O . GLN A 1 113 ? -14.961 -16.953 -14.195 1 95.81 113 GLN A O 1
ATOM 870 N N . LYS A 1 114 ? -16.734 -17.781 -13.016 1 92.5 114 LYS A N 1
ATOM 871 C CA . LYS A 1 114 ? -17.781 -17.031 -13.695 1 92.5 114 LYS A CA 1
ATOM 872 C C . LYS A 1 114 ? -18.203 -15.82 -12.875 1 92.5 114 LYS A C 1
ATOM 874 O O . LYS A 1 114 ? -18.125 -15.836 -11.641 1 92.5 114 LYS A O 1
ATOM 879 N N . ARG A 1 115 ? -18.672 -14.797 -13.57 1 90.5 115 ARG A N 1
ATOM 880 C CA . ARG A 1 115 ? -19.203 -13.625 -12.875 1 90.5 115 ARG A CA 1
ATOM 881 C C . ARG A 1 115 ? -20.609 -13.883 -12.359 1 90.5 115 ARG A C 1
ATOM 883 O O . ARG A 1 115 ? -21.406 -14.57 -13.016 1 90.5 115 ARG A O 1
ATOM 890 N N . PRO A 1 116 ? -20.984 -13.328 -11.273 1 91.12 116 PRO A N 1
ATOM 891 C CA . PRO A 1 116 ? -20.203 -12.477 -10.383 1 91.12 116 PRO A CA 1
ATOM 892 C C . PRO A 1 116 ? -19.109 -13.258 -9.641 1 91.12 116 PRO A C 1
ATOM 894 O O . PRO A 1 116 ? -19.375 -14.344 -9.117 1 91.12 116 PRO A O 1
ATOM 897 N N . ARG A 1 117 ? -18.016 -12.711 -9.68 1 89.19 117 ARG A N 1
ATOM 898 C CA . ARG A 1 117 ? -16.828 -13.328 -9.117 1 89.19 117 ARG A CA 1
ATOM 899 C C . ARG A 1 117 ? -16.844 -13.281 -7.59 1 89.19 117 ARG A C 1
ATOM 901 O O . ARG A 1 117 ? -17.422 -12.359 -7.004 1 89.19 117 ARG A O 1
ATOM 908 N N . ARG A 1 118 ? -16.25 -14.266 -7.039 1 86.12 118 ARG A N 1
ATOM 909 C CA . ARG A 1 118 ? -15.969 -14.305 -5.605 1 86.12 118 ARG A CA 1
ATOM 910 C C . ARG A 1 118 ? -14.477 -14.453 -5.34 1 86.12 118 ARG A C 1
ATOM 912 O O . ARG A 1 118 ? -13.719 -14.867 -6.223 1 86.12 118 ARG A O 1
ATOM 919 N N . CYS A 1 119 ? -14.18 -14.039 -4.117 1 85.31 119 CYS A N 1
ATOM 920 C CA . CYS A 1 119 ? -12.812 -14.336 -3.715 1 85.31 119 CYS A CA 1
ATOM 921 C C . CYS A 1 119 ? -12.539 -15.836 -3.764 1 85.31 119 CYS A C 1
ATOM 923 O O . CYS A 1 119 ? -13.398 -16.641 -3.391 1 85.31 119 CYS A O 1
ATOM 925 N N . GLY A 1 120 ? -11.344 -16.234 -4.164 1 79.94 120 GLY A N 1
ATOM 926 C CA . GLY A 1 120 ? -10.969 -17.641 -4.273 1 79.94 120 GLY A CA 1
ATOM 927 C C . GLY A 1 120 ? -11.102 -18.391 -2.963 1 79.94 120 GLY A C 1
ATOM 928 O O . GLY A 1 120 ? -11.211 -19.625 -2.957 1 79.94 120 GLY A O 1
ATOM 929 N N . HIS A 1 121 ? -11.25 -17.672 -1.885 1 80.31 121 HIS A N 1
ATOM 930 C CA . HIS A 1 121 ? -11.242 -18.297 -0.568 1 80.31 121 HIS A CA 1
ATOM 931 C C . HIS A 1 121 ? -12.633 -18.266 0.068 1 80.31 121 HIS A C 1
ATOM 933 O O . HIS A 1 121 ? -12.805 -18.703 1.209 1 80.31 121 HIS A O 1
ATOM 939 N N . ALA A 1 122 ? -13.539 -17.797 -0.705 1 78.88 122 ALA A N 1
ATOM 940 C CA . ALA A 1 122 ? -14.922 -17.703 -0.234 1 78.88 122 ALA A CA 1
ATOM 941 C C . ALA A 1 122 ? -15.75 -18.891 -0.725 1 78.88 122 ALA A C 1
ATOM 943 O O . ALA A 1 122 ? -15.359 -19.578 -1.668 1 78.88 122 ALA A O 1
ATOM 944 N N . ASP A 1 123 ? -16.828 -19.031 -0.089 1 81.5 123 ASP A N 1
ATOM 945 C CA . ASP A 1 123 ? -17.781 -20.031 -0.542 1 81.5 123 ASP A CA 1
ATOM 946 C C . ASP A 1 123 ? -18.656 -19.484 -1.669 1 81.5 123 ASP A C 1
ATOM 948 O O . ASP A 1 123 ? -18.703 -18.281 -1.904 1 81.5 123 ASP A O 1
ATOM 952 N N . GLY A 1 124 ? -19.141 -20.422 -2.426 1 84.38 124 GLY A N 1
ATOM 953 C CA . GLY A 1 124 ? -20.125 -20.031 -3.416 1 84.38 124 GLY A CA 1
ATOM 954 C C . GLY A 1 124 ? -19.516 -19.625 -4.742 1 84.38 124 GLY A C 1
ATOM 955 O O . GLY A 1 124 ? -20.156 -18.922 -5.531 1 84.38 124 GLY A O 1
ATOM 956 N N . LYS A 1 125 ? -18.359 -19.984 -4.996 1 89.19 125 LYS A N 1
ATOM 957 C CA . LYS A 1 125 ? -17.734 -19.719 -6.285 1 89.19 125 LYS A CA 1
ATOM 958 C C . LYS A 1 125 ? -18.438 -20.469 -7.406 1 89.19 125 LYS A C 1
ATOM 960 O O . LYS A 1 125 ? -18.891 -21.609 -7.223 1 89.19 125 LYS A O 1
ATOM 965 N N . GLN A 1 126 ? -18.516 -19.766 -8.43 1 91.88 126 GLN A N 1
ATOM 966 C CA . GLN A 1 126 ? -19 -20.375 -9.656 1 91.88 126 GLN A CA 1
ATOM 967 C C . GLN A 1 126 ? -17.938 -20.375 -10.742 1 91.88 126 GLN A C 1
ATOM 969 O O . GLN A 1 126 ? -17.172 -19.422 -10.875 1 91.88 126 GLN A O 1
ATOM 974 N N . VAL A 1 127 ? -17.938 -21.5 -11.5 1 96.38 127 VAL A N 1
ATOM 975 C CA . VAL A 1 127 ? -16.938 -21.609 -12.555 1 96.38 127 VAL A CA 1
ATOM 976 C C . VAL A 1 127 ? -17.625 -21.625 -13.914 1 96.38 127 VAL A C 1
ATOM 978 O O . VAL A 1 127 ? -18.766 -22.062 -14.031 1 96.38 127 VAL A O 1
ATOM 981 N N . LEU A 1 128 ? -16.969 -21.219 -14.891 1 96.88 128 LEU A N 1
ATOM 982 C CA . LEU A 1 128 ? -17.422 -21.312 -16.281 1 96.88 128 LEU A CA 1
ATOM 983 C C . LEU A 1 128 ? -17.562 -22.766 -16.703 1 96.88 128 LEU A C 1
ATOM 985 O O . LEU A 1 128 ? -16.875 -23.641 -16.172 1 96.88 128 LEU A O 1
ATOM 989 N N . PRO A 1 129 ? -18.5 -22.938 -17.656 1 97.31 129 PRO A N 1
ATOM 990 C CA . PRO A 1 129 ? -18.344 -24.219 -18.328 1 97.31 129 PRO A CA 1
ATOM 991 C C . PRO A 1 129 ? -16.922 -24.469 -18.828 1 97.31 129 PRO A C 1
ATOM 993 O O . PRO A 1 129 ? -16.266 -23.547 -19.328 1 97.31 129 PRO A O 1
ATOM 996 N N . LEU A 1 130 ? -16.469 -25.703 -18.594 1 98.19 130 LEU A N 1
ATOM 997 C CA . LEU A 1 130 ? -15.062 -26.016 -18.844 1 98.19 130 LEU A CA 1
ATOM 998 C C . LEU A 1 130 ? -14.664 -25.656 -20.266 1 98.19 130 LEU A C 1
ATOM 1000 O O . LEU A 1 130 ? -13.594 -25.094 -20.484 1 98.19 130 LEU A O 1
ATOM 1004 N N . ASP A 1 131 ? -15.523 -25.938 -21.203 1 98.25 131 ASP A N 1
ATOM 1005 C CA . ASP A 1 131 ? -15.195 -25.672 -22.609 1 98.25 131 ASP A CA 1
ATOM 1006 C C . ASP A 1 131 ? -15.008 -24.188 -22.859 1 98.25 131 ASP A C 1
ATOM 1008 O O . ASP A 1 131 ? -14.164 -23.781 -23.672 1 98.25 131 ASP A O 1
ATOM 1012 N N . GLU A 1 132 ? -15.781 -23.375 -22.203 1 97.94 132 GLU A N 1
ATOM 1013 C CA . GLU A 1 132 ? -15.641 -21.922 -22.328 1 97.94 132 GLU A CA 1
ATOM 1014 C C . GLU A 1 132 ? -14.312 -21.453 -21.766 1 97.94 132 GLU A C 1
ATOM 1016 O O . GLU A 1 132 ? -13.633 -20.609 -22.359 1 97.94 132 GLU A O 1
ATOM 1021 N N . TYR A 1 133 ? -13.961 -21.938 -20.656 1 98.44 133 TYR A N 1
ATOM 1022 C CA . TYR A 1 133 ? -12.68 -21.578 -20.047 1 98.44 133 TYR A CA 1
ATOM 1023 C C . TYR A 1 133 ? -11.516 -22.047 -20.938 1 98.44 133 TYR A C 1
ATOM 1025 O O . TYR A 1 133 ? -10.562 -21.297 -21.141 1 98.44 133 TYR A O 1
ATOM 1033 N N . LEU A 1 134 ? -11.586 -23.266 -21.469 1 98.75 134 LEU A N 1
ATOM 1034 C CA . LEU A 1 134 ? -10.516 -23.797 -22.297 1 98.75 134 LEU A CA 1
ATOM 1035 C C . LEU A 1 134 ? -10.352 -22.984 -23.578 1 98.75 134 LEU A C 1
ATOM 1037 O O . LEU A 1 134 ? -9.234 -22.812 -24.062 1 98.75 134 LEU A O 1
ATOM 1041 N N . GLU A 1 135 ? -11.453 -22.547 -24.125 1 98.44 135 GLU A N 1
ATOM 1042 C CA . GLU A 1 135 ? -11.375 -21.688 -25.312 1 98.44 135 GLU A CA 1
ATOM 1043 C C . GLU A 1 135 ? -10.625 -20.406 -25 1 98.44 135 GLU A C 1
ATOM 1045 O O . GLU A 1 135 ? -9.766 -19.969 -25.781 1 98.44 135 GLU A O 1
ATOM 1050 N N . LYS A 1 136 ? -10.969 -19.75 -23.938 1 98.56 136 LYS A N 1
ATOM 1051 C CA . LYS A 1 136 ? -10.266 -18.531 -23.516 1 98.56 136 LYS A CA 1
ATOM 1052 C C . LYS A 1 136 ? -8.789 -18.812 -23.25 1 98.56 136 LYS A C 1
ATOM 1054 O O . LYS A 1 136 ? -7.926 -18.062 -23.688 1 98.56 136 LYS A O 1
ATOM 1059 N N . LEU A 1 137 ? -8.516 -19.875 -22.531 1 98.88 137 LEU A N 1
ATOM 1060 C CA . LEU A 1 137 ? -7.145 -20.266 -22.234 1 98.88 137 LEU A CA 1
ATOM 1061 C C . LEU A 1 137 ? -6.336 -20.484 -23.5 1 98.88 137 LEU A C 1
ATOM 1063 O O . LEU A 1 137 ? -5.195 -20.031 -23.609 1 98.88 137 LEU A O 1
ATOM 1067 N N . GLU A 1 138 ? -6.938 -21.156 -24.406 1 98.75 138 GLU A N 1
ATOM 1068 C CA . GLU A 1 138 ? -6.258 -21.406 -25.672 1 98.75 138 GLU A CA 1
ATOM 1069 C C . GLU A 1 138 ? -5.895 -20.109 -26.375 1 98.75 138 GLU A C 1
ATOM 1071 O O . GLU A 1 138 ? -4.793 -19.969 -26.906 1 98.75 138 GLU A O 1
ATOM 1076 N N . LYS A 1 139 ? -6.809 -19.156 -26.422 1 98.81 139 LYS A N 1
ATOM 1077 C CA . LYS A 1 139 ? -6.535 -17.859 -27.047 1 98.81 139 LYS A CA 1
ATOM 1078 C C . LYS A 1 139 ? -5.379 -17.156 -26.344 1 98.81 139 LYS A C 1
ATOM 1080 O O . LYS A 1 139 ? -4.52 -16.562 -26.984 1 98.81 139 LYS A O 1
ATOM 1085 N N . VAL A 1 140 ? -5.352 -17.219 -25.031 1 98.81 140 VAL A N 1
ATOM 1086 C CA . VAL A 1 140 ? -4.281 -16.625 -24.234 1 98.81 140 VAL A CA 1
ATOM 1087 C C . VAL A 1 140 ? -2.955 -17.297 -24.562 1 98.81 140 VAL A C 1
ATOM 1089 O O . VAL A 1 140 ? -1.941 -16.625 -24.766 1 98.81 140 VAL A O 1
ATOM 1092 N N . LEU A 1 141 ? -2.963 -18.625 -24.672 1 98.81 141 LEU A N 1
ATOM 1093 C CA . LEU A 1 141 ? -1.762 -19.406 -24.953 1 98.81 141 LEU A CA 1
ATOM 1094 C C . LEU A 1 141 ? -1.227 -19.094 -26.344 1 98.81 141 LEU A C 1
ATOM 1096 O O . LEU A 1 141 ? -0.012 -19.078 -26.562 1 98.81 141 LEU A O 1
ATOM 1100 N N . GLN A 1 142 ? -2.109 -18.844 -27.203 1 98.56 142 GLN A N 1
ATOM 1101 C CA . GLN A 1 142 ? -1.706 -18.5 -28.562 1 98.56 142 GLN A CA 1
ATOM 1102 C C . GLN A 1 142 ? -1.146 -17.094 -28.625 1 98.56 142 GLN A C 1
ATOM 1104 O O . GLN A 1 142 ? -0.298 -16.781 -29.469 1 98.56 142 GLN A O 1
ATOM 1109 N N . THR A 1 143 ? -1.631 -16.297 -27.766 1 98.31 143 THR A N 1
ATOM 1110 C CA . THR A 1 143 ? -1.257 -14.883 -27.75 1 98.31 143 THR A CA 1
ATOM 1111 C C . THR A 1 143 ? 0.132 -14.703 -27.141 1 98.31 143 THR A C 1
ATOM 1113 O O . THR A 1 143 ? 0.927 -13.898 -27.641 1 98.31 143 THR A O 1
ATOM 1116 N N . ARG A 1 144 ? 0.406 -15.461 -26.109 1 97.19 144 ARG A N 1
ATOM 1117 C CA . ARG A 1 144 ? 1.666 -15.219 -25.422 1 97.19 144 ARG A CA 1
ATOM 1118 C C . ARG A 1 144 ? 2.842 -15.789 -26.203 1 97.19 144 ARG A C 1
ATOM 1120 O O . ARG A 1 144 ? 2.67 -16.688 -27.031 1 97.19 144 ARG A O 1
ATOM 1127 N N . LYS A 1 145 ? 4.004 -15.234 -26.031 1 97.62 145 LYS A N 1
ATOM 1128 C CA . LYS A 1 145 ? 5.238 -15.734 -26.625 1 97.62 145 LYS A CA 1
ATOM 1129 C C . LYS A 1 145 ? 5.996 -16.625 -25.641 1 97.62 145 LYS A C 1
ATOM 1131 O O . LYS A 1 145 ? 5.902 -17.859 -25.719 1 97.62 145 LYS A O 1
ATOM 1136 N N . ASP A 1 146 ? 6.559 -15.992 -24.594 1 98.06 146 ASP A N 1
ATOM 1137 C CA . ASP A 1 146 ? 7.375 -16.75 -23.656 1 98.06 146 ASP A CA 1
ATOM 1138 C C . ASP A 1 146 ? 6.77 -16.703 -22.25 1 98.06 146 ASP A C 1
ATOM 1140 O O . ASP A 1 146 ? 7.234 -17.406 -21.344 1 98.06 146 ASP A O 1
ATOM 1144 N N . LEU A 1 147 ? 5.746 -15.953 -22.047 1 98.69 147 LEU A N 1
ATOM 1145 C CA . LEU A 1 147 ? 5.113 -15.75 -20.75 1 98.69 147 LEU A CA 1
ATOM 1146 C C . LEU A 1 147 ? 4.598 -17.062 -20.188 1 98.69 147 LEU A C 1
ATOM 1148 O O . LEU A 1 147 ? 3.959 -17.844 -20.891 1 98.69 147 LEU A O 1
ATOM 1152 N N . VAL A 1 148 ? 4.902 -17.344 -18.891 1 98.94 148 VAL A N 1
ATOM 1153 C CA . VAL A 1 148 ? 4.352 -18.516 -18.219 1 98.94 148 VAL A CA 1
ATOM 1154 C C . VAL A 1 148 ? 2.854 -18.328 -18 1 98.94 148 VAL A C 1
ATOM 1156 O O . VAL A 1 148 ? 2.412 -17.25 -17.578 1 98.94 148 VAL A O 1
ATOM 1159 N N . VAL A 1 149 ? 2.064 -19.328 -18.297 1 98.94 149 VAL A N 1
ATOM 1160 C CA . VAL A 1 149 ? 0.628 -19.281 -18.047 1 98.94 149 VAL A CA 1
ATOM 1161 C C . VAL A 1 149 ? 0.238 -20.391 -17.062 1 98.94 149 VAL A C 1
ATOM 1163 O O . VAL A 1 149 ? 0.457 -21.578 -17.328 1 98.94 149 VAL A O 1
ATOM 1166 N N . VAL A 1 150 ? -0.264 -19.984 -15.914 1 98.94 150 VAL A N 1
ATOM 1167 C CA . VAL A 1 150 ? -0.845 -20.891 -14.93 1 98.94 150 VAL A CA 1
ATOM 1168 C C . VAL A 1 150 ? -2.352 -21 -15.148 1 98.94 150 VAL A C 1
ATOM 1170 O O . VAL A 1 150 ? -3.074 -20 -15.031 1 98.94 150 VAL A O 1
ATOM 1173 N N . ALA A 1 151 ? -2.824 -22.156 -15.484 1 98.94 151 ALA A N 1
ATOM 1174 C CA . ALA A 1 151 ? -4.254 -22.438 -15.586 1 98.94 151 ALA A CA 1
ATOM 1175 C C . ALA A 1 151 ? -4.84 -22.797 -14.219 1 98.94 151 ALA A C 1
ATOM 1177 O O . ALA A 1 151 ? -4.461 -23.797 -13.625 1 98.94 151 ALA A O 1
ATOM 1178 N N . ARG A 1 152 ? -5.766 -21.984 -13.781 1 98.81 152 ARG A N 1
ATOM 1179 C CA . ARG A 1 152 ? -6.312 -22.156 -12.438 1 98.81 152 ARG A CA 1
ATOM 1180 C C . ARG A 1 152 ? -7.781 -22.562 -12.492 1 98.81 152 ARG A C 1
ATOM 1182 O O . ARG A 1 152 ? -8.555 -22.016 -13.273 1 98.81 152 ARG A O 1
ATOM 1189 N N . THR A 1 153 ? -8.156 -23.516 -11.695 1 98.5 153 THR A N 1
ATOM 1190 C CA . THR A 1 153 ? -9.57 -23.812 -11.5 1 98.5 153 THR A CA 1
ATOM 1191 C C . THR A 1 153 ? -9.977 -23.578 -10.047 1 98.5 153 THR A C 1
ATOM 1193 O O . THR A 1 153 ? -9.219 -23.891 -9.125 1 98.5 153 THR A O 1
ATOM 1196 N N . ASP A 1 154 ? -11.109 -22.984 -9.898 1 96.81 154 ASP A N 1
ATOM 1197 C CA . ASP A 1 154 ? -11.711 -22.734 -8.586 1 96.81 154 ASP A CA 1
ATOM 1198 C C . ASP A 1 154 ? -12.875 -23.688 -8.328 1 96.81 154 ASP A C 1
ATOM 1200 O O . ASP A 1 154 ? -13.742 -23.391 -7.5 1 96.81 154 ASP A O 1
ATOM 1204 N N . ALA A 1 155 ? -12.93 -24.828 -9.086 1 96.06 155 ALA A N 1
ATOM 1205 C CA . ALA A 1 155 ? -13.984 -25.812 -8.883 1 96.06 155 ALA A CA 1
ATOM 1206 C C . ALA A 1 155 ? -14.008 -26.312 -7.441 1 96.06 155 ALA A C 1
ATOM 1208 O O . ALA A 1 155 ? -12.953 -26.453 -6.812 1 96.06 155 ALA A O 1
ATOM 1209 N N . THR A 1 156 ? -15.211 -26.625 -6.934 1 92 156 THR A N 1
ATOM 1210 C CA . THR A 1 156 ? -15.328 -27.062 -5.551 1 92 156 THR A CA 1
ATOM 1211 C C . THR A 1 156 ? -15.875 -28.484 -5.48 1 92 156 THR A C 1
ATOM 1213 O O . THR A 1 156 ? -15.742 -29.156 -4.453 1 92 156 THR A O 1
ATOM 1216 N N . ASP A 1 157 ? -16.422 -28.938 -6.52 1 91.75 157 ASP A N 1
ATOM 1217 C CA . ASP A 1 157 ? -16.891 -30.312 -6.602 1 91.75 157 ASP A CA 1
ATOM 1218 C C . ASP A 1 157 ? -15.75 -31.281 -6.875 1 91.75 157 ASP A C 1
ATOM 1220 O O . ASP A 1 157 ? -14.969 -31.078 -7.809 1 91.75 157 ASP A O 1
ATOM 1224 N N . GLU A 1 158 ? -15.664 -32.312 -6.121 1 91.56 158 GLU A N 1
ATOM 1225 C CA . GLU A 1 158 ? -14.516 -33.219 -6.164 1 91.56 158 GLU A CA 1
ATOM 1226 C C . GLU A 1 158 ? -14.328 -33.812 -7.562 1 91.56 158 GLU A C 1
ATOM 1228 O O . GLU A 1 158 ? -13.203 -33.844 -8.07 1 91.56 158 GLU A O 1
ATOM 1233 N N . HIS A 1 159 ? -15.383 -34.281 -8.109 1 93.38 159 HIS A N 1
ATOM 1234 C CA . HIS A 1 159 ? -15.273 -34.844 -9.445 1 93.38 159 HIS A CA 1
ATOM 1235 C C . HIS A 1 159 ? -14.859 -33.781 -10.469 1 93.38 159 HIS A C 1
ATOM 1237 O O . HIS A 1 159 ? -14.031 -34.062 -11.336 1 93.38 159 HIS A O 1
ATOM 1243 N N . ASP A 1 160 ? -15.445 -32.656 -10.328 1 96.69 160 ASP A N 1
ATOM 1244 C CA . ASP A 1 160 ? -15.141 -31.578 -11.258 1 96.69 160 ASP A CA 1
ATOM 1245 C C . ASP A 1 160 ? -13.703 -31.094 -11.086 1 96.69 160 ASP A C 1
ATOM 1247 O O . ASP A 1 160 ? -13.039 -30.75 -12.07 1 96.69 160 ASP A O 1
ATOM 1251 N N . ILE A 1 161 ? -13.195 -31.125 -9.883 1 97.25 161 ILE A N 1
ATOM 1252 C CA . ILE A 1 161 ? -11.828 -30.719 -9.586 1 97.25 161 ILE A CA 1
ATOM 1253 C C . ILE A 1 161 ? -10.844 -31.562 -10.391 1 97.25 161 ILE A C 1
ATOM 1255 O O . ILE A 1 161 ? -10.008 -31.031 -11.117 1 97.25 161 ILE A O 1
ATOM 1259 N N . LEU A 1 162 ? -10.969 -32.875 -10.297 1 98.19 162 LEU A N 1
ATOM 1260 C CA . LEU A 1 162 ? -10.023 -33.781 -10.938 1 98.19 162 LEU A CA 1
ATOM 1261 C C . LEU A 1 162 ? -10.18 -33.719 -12.453 1 98.19 162 LEU A C 1
ATOM 1263 O O . LEU A 1 162 ? -9.18 -33.75 -13.18 1 98.19 162 LEU A O 1
ATOM 1267 N N . HIS A 1 163 ? -11.445 -33.656 -12.867 1 98.56 163 HIS A N 1
ATOM 1268 C CA . HIS A 1 163 ? -11.703 -33.594 -14.305 1 98.56 163 HIS A CA 1
ATOM 1269 C C . HIS A 1 163 ? -11.07 -32.344 -14.906 1 98.56 163 HIS A C 1
ATOM 1271 O O . HIS A 1 163 ? -10.375 -32.406 -15.922 1 98.56 163 HIS A O 1
ATOM 1277 N N . ARG A 1 164 ? -11.234 -31.234 -14.328 1 98.75 164 ARG A N 1
ATOM 1278 C CA . ARG A 1 164 ? -10.68 -29.969 -14.82 1 98.75 164 ARG A CA 1
ATOM 1279 C C . ARG A 1 164 ? -9.156 -29.969 -14.727 1 98.75 164 ARG A C 1
ATOM 1281 O O . ARG A 1 164 ? -8.477 -29.547 -15.656 1 98.75 164 ARG A O 1
ATOM 1288 N N . ALA A 1 165 ? -8.656 -30.438 -13.586 1 98.69 165 ALA A N 1
ATOM 1289 C CA . ALA A 1 165 ? -7.203 -30.5 -13.43 1 98.69 165 ALA A CA 1
ATOM 1290 C C . ALA A 1 165 ? -6.562 -31.297 -14.562 1 98.69 165 ALA A C 1
ATOM 1292 O O . ALA A 1 165 ? -5.555 -30.891 -15.133 1 98.69 165 ALA A O 1
ATOM 1293 N N . GLU A 1 166 ? -7.164 -32.406 -14.867 1 98.75 166 GLU A N 1
ATOM 1294 C CA . GLU A 1 166 ? -6.672 -33.281 -15.945 1 98.75 166 GLU A CA 1
ATOM 1295 C C . GLU A 1 166 ? -6.75 -32.562 -17.297 1 98.75 166 GLU A C 1
ATOM 1297 O O . GLU A 1 166 ? -5.809 -32.625 -18.094 1 98.75 166 GLU A O 1
ATOM 1302 N N . ARG A 1 167 ? -7.844 -31.922 -17.547 1 98.81 167 ARG A N 1
ATOM 1303 C CA . ARG A 1 167 ? -8.039 -31.234 -18.812 1 98.81 167 ARG A CA 1
ATOM 1304 C C . ARG A 1 167 ? -7.082 -30.047 -18.953 1 98.81 167 ARG A C 1
ATOM 1306 O O . ARG A 1 167 ? -6.57 -29.781 -20.031 1 98.81 167 ARG A O 1
ATOM 1313 N N . LEU A 1 168 ? -6.871 -29.328 -17.875 1 98.88 168 LEU A N 1
ATOM 1314 C CA . LEU A 1 168 ? -5.926 -28.219 -17.891 1 98.88 168 LEU A CA 1
ATOM 1315 C C . LEU A 1 168 ? -4.508 -28.703 -18.141 1 98.88 168 LEU A C 1
ATOM 1317 O O . LEU A 1 168 ? -3.748 -28.078 -18.891 1 98.88 168 LEU A O 1
ATOM 1321 N N . ALA A 1 169 ? -4.164 -29.828 -17.562 1 98.75 169 ALA A N 1
ATOM 1322 C CA . ALA A 1 169 ? -2.838 -30.406 -17.734 1 98.75 169 ALA A CA 1
ATOM 1323 C C . ALA A 1 169 ? -2.586 -30.797 -19.188 1 98.75 169 ALA A C 1
ATOM 1325 O O . ALA A 1 169 ? -1.44 -30.797 -19.656 1 98.75 169 ALA A O 1
ATOM 1326 N N . ALA A 1 170 ? -3.605 -31.094 -19.891 1 98.62 170 ALA A N 1
ATOM 1327 C CA . ALA A 1 170 ? -3.494 -31.547 -21.266 1 98.62 170 ALA A CA 1
ATOM 1328 C C . ALA A 1 170 ? -3.311 -30.359 -22.219 1 98.62 170 ALA A C 1
ATOM 1330 O O . ALA A 1 170 ? -2.994 -30.547 -23.391 1 98.62 170 ALA A O 1
ATOM 1331 N N . THR A 1 171 ? -3.535 -29.141 -21.734 1 98.69 171 THR A N 1
ATOM 1332 C CA . THR A 1 171 ? -3.334 -27.953 -22.562 1 98.69 171 THR A CA 1
ATOM 1333 C C . THR A 1 171 ? -1.856 -27.578 -22.609 1 98.69 171 THR A C 1
ATOM 1335 O O . THR A 1 171 ? -1.019 -28.25 -22 1 98.69 171 THR A O 1
ATOM 1338 N N . ASP A 1 172 ? -1.583 -26.469 -23.297 1 98.62 172 ASP A N 1
ATOM 1339 C CA . ASP A 1 172 ? -0.215 -25.969 -23.406 1 98.62 172 ASP A CA 1
ATOM 1340 C C . ASP A 1 172 ? 0.111 -25.031 -22.234 1 98.62 172 ASP A C 1
ATOM 1342 O O . ASP A 1 172 ? 1.142 -24.359 -22.25 1 98.62 172 ASP A O 1
ATOM 1346 N N . ALA A 1 173 ? -0.785 -24.906 -21.25 1 98.81 173 ALA A N 1
ATOM 1347 C CA . ALA A 1 173 ? -0.44 -24.156 -20.047 1 98.81 173 ALA A CA 1
ATOM 1348 C C . ALA A 1 173 ? 0.831 -24.703 -19.406 1 98.81 173 ALA A C 1
ATOM 1350 O O . ALA A 1 173 ? 1.11 -25.906 -19.5 1 98.81 173 ALA A O 1
ATOM 1351 N N . ASP A 1 174 ? 1.552 -23.844 -18.781 1 98.88 174 ASP A N 1
ATOM 1352 C CA . ASP A 1 174 ? 2.834 -24.25 -18.219 1 98.88 174 ASP A CA 1
ATOM 1353 C C . ASP A 1 174 ? 2.645 -24.906 -16.844 1 98.88 174 ASP A C 1
ATOM 1355 O O . ASP A 1 174 ? 3.436 -25.766 -16.453 1 98.88 174 ASP A O 1
ATOM 1359 N N . VAL A 1 175 ? 1.688 -24.484 -16.109 1 98.94 175 VAL A N 1
ATOM 1360 C CA . VAL A 1 175 ? 1.455 -24.891 -14.727 1 98.94 175 VAL A CA 1
ATOM 1361 C C . VAL A 1 175 ? -0.045 -25.031 -14.469 1 98.94 175 VAL A C 1
ATOM 1363 O O . VAL A 1 175 ? -0.845 -24.281 -15.047 1 98.94 175 VAL A O 1
ATOM 1366 N N . VAL A 1 176 ? -0.453 -25.938 -13.609 1 98.94 176 VAL A N 1
ATOM 1367 C CA . VAL A 1 176 ? -1.839 -26.078 -13.172 1 98.94 176 VAL A CA 1
ATOM 1368 C C . VAL A 1 176 ? -1.962 -25.703 -11.703 1 98.94 176 VAL A C 1
ATOM 1370 O O . VAL A 1 176 ? -1.111 -26.062 -10.883 1 98.94 176 VAL A O 1
ATOM 1373 N N . LEU A 1 177 ? -2.98 -24.938 -11.398 1 98.75 177 LEU A N 1
ATOM 1374 C CA . LEU A 1 177 ? -3.336 -24.578 -10.023 1 98.75 177 LEU A CA 1
ATOM 1375 C C . LEU A 1 177 ? -4.777 -24.969 -9.719 1 98.75 177 LEU A C 1
ATOM 1377 O O . LEU A 1 177 ? -5.703 -24.531 -10.406 1 98.75 177 LEU A O 1
ATOM 1381 N N . VAL A 1 178 ? -4.965 -25.797 -8.766 1 97.06 178 VAL A N 1
ATOM 1382 C CA . VAL A 1 178 ? -6.273 -26.031 -8.172 1 97.06 178 VAL A CA 1
ATOM 1383 C C . VAL A 1 178 ? -6.387 -25.266 -6.855 1 97.06 178 VAL A C 1
ATOM 1385 O O . VAL A 1 178 ? -5.629 -25.516 -5.918 1 97.06 178 VAL A O 1
ATOM 1388 N N . ASP A 1 179 ? -7.289 -24.359 -6.816 1 93.75 179 ASP A N 1
ATOM 1389 C CA . ASP A 1 179 ? -7.395 -23.516 -5.629 1 93.75 179 ASP A CA 1
ATOM 1390 C C . ASP A 1 179 ? -8.211 -24.203 -4.539 1 93.75 179 ASP A C 1
ATOM 1392 O O . ASP A 1 179 ? -9.086 -25.031 -4.832 1 93.75 179 ASP A O 1
ATOM 1396 N N . GLY A 1 180 ? -7.859 -23.953 -3.283 1 89.56 180 GLY A N 1
ATOM 1397 C CA . GLY A 1 180 ? -8.641 -24.391 -2.135 1 89.56 180 GLY A CA 1
ATOM 1398 C C . GLY A 1 180 ? -8.477 -25.875 -1.824 1 89.56 180 GLY A C 1
ATOM 1399 O O . GLY A 1 180 ? -9.43 -26.531 -1.406 1 89.56 180 GLY A O 1
ATOM 1400 N N . VAL A 1 181 ? -7.383 -26.438 -2.111 1 91.25 181 VAL A N 1
ATOM 1401 C CA . VAL A 1 181 ? -7.121 -27.844 -1.804 1 91.25 181 VAL A CA 1
ATOM 1402 C C . VAL A 1 181 ? -7.074 -28.031 -0.29 1 91.25 181 VAL A C 1
ATOM 1404 O O . VAL A 1 181 ? -6.273 -27.406 0.4 1 91.25 181 VAL A O 1
ATOM 1407 N N . ARG A 1 182 ? -7.77 -29 0.233 1 89.31 182 ARG A N 1
ATOM 1408 C CA . ARG A 1 182 ? -8.086 -29 1.657 1 89.31 182 ARG A CA 1
ATOM 1409 C C . ARG A 1 182 ? -7.219 -30 2.412 1 89.31 182 ARG A C 1
ATOM 1411 O O . ARG A 1 182 ? -7.191 -30 3.645 1 89.31 182 ARG A O 1
ATOM 1418 N N . SER A 1 183 ? -6.512 -30.891 1.651 1 94.06 183 SER A N 1
ATOM 1419 C CA . SER A 1 183 ? -5.727 -31.891 2.363 1 94.06 183 SER A CA 1
ATOM 1420 C C . SER A 1 183 ? -4.555 -32.375 1.521 1 94.06 183 SER A C 1
ATOM 1422 O O . SER A 1 183 ? -4.543 -32.219 0.301 1 94.06 183 SER A O 1
ATOM 1424 N N . VAL A 1 184 ? -3.648 -33.031 2.203 1 96.5 184 VAL A N 1
ATOM 1425 C CA . VAL A 1 184 ? -2.488 -33.656 1.552 1 96.5 184 VAL A CA 1
ATOM 1426 C C . VAL A 1 184 ? -2.943 -34.75 0.596 1 96.5 184 VAL A C 1
ATOM 1428 O O . VAL A 1 184 ? -2.391 -34.906 -0.496 1 96.5 184 VAL A O 1
ATOM 1431 N N . GLU A 1 185 ? -3.93 -35.438 1.019 1 96.56 185 GLU A N 1
ATOM 1432 C CA . GLU A 1 185 ? -4.492 -36.5 0.178 1 96.56 185 GLU A CA 1
ATOM 1433 C C . GLU A 1 185 ? -4.961 -35.938 -1.163 1 96.56 185 GLU A C 1
ATOM 1435 O O . GLU A 1 185 ? -4.691 -36.531 -2.213 1 96.56 185 GLU A O 1
ATOM 1440 N N . TRP A 1 186 ? -5.59 -34.844 -1.113 1 96.06 186 TRP A N 1
ATOM 1441 C CA . TRP A 1 186 ? -6.129 -34.25 -2.332 1 96.06 186 TRP A CA 1
ATOM 1442 C C . TRP A 1 186 ? -5.016 -33.688 -3.203 1 96.06 186 TRP A C 1
ATOM 1444 O O . TRP A 1 186 ? -5.125 -33.656 -4.43 1 96.06 186 TRP A O 1
ATOM 1454 N N . ILE A 1 187 ? -3.945 -33.219 -2.568 1 97.44 187 ILE A N 1
ATOM 1455 C CA . ILE A 1 187 ? -2.791 -32.812 -3.357 1 97.44 187 ILE A CA 1
ATOM 1456 C C . ILE A 1 187 ? -2.27 -34 -4.172 1 97.44 187 ILE A C 1
ATOM 1458 O O . ILE A 1 187 ? -1.978 -33.844 -5.363 1 97.44 187 ILE A O 1
ATOM 1462 N N . GLY A 1 188 ? -2.182 -35.125 -3.543 1 97.56 188 GLY A N 1
ATOM 1463 C CA . GLY A 1 188 ? -1.741 -36.344 -4.223 1 97.56 188 GLY A CA 1
ATOM 1464 C C . GLY A 1 188 ? -2.645 -36.75 -5.371 1 97.56 188 GLY A C 1
ATOM 1465 O O . GLY A 1 188 ? -2.164 -37.094 -6.449 1 97.56 188 GLY A O 1
ATOM 1466 N N . ARG A 1 189 ? -3.949 -36.688 -5.121 1 97.62 189 ARG A N 1
ATOM 1467 C CA . ARG A 1 189 ? -4.906 -37.031 -6.164 1 97.62 189 ARG A CA 1
ATOM 1468 C C . ARG A 1 189 ? -4.773 -36.094 -7.367 1 97.62 189 ARG A C 1
ATOM 1470 O O . ARG A 1 189 ? -4.828 -36.531 -8.516 1 97.62 189 ARG A O 1
ATOM 1477 N N . ILE A 1 190 ? -4.641 -34.844 -7.082 1 98.12 190 ILE A N 1
ATOM 1478 C CA . ILE A 1 190 ? -4.492 -33.875 -8.141 1 98.12 190 ILE A CA 1
ATOM 1479 C C . ILE A 1 190 ? -3.186 -34.125 -8.898 1 98.12 190 ILE A C 1
ATOM 1481 O O . ILE A 1 190 ? -3.152 -34.062 -10.125 1 98.12 190 ILE A O 1
ATOM 1485 N N . ARG A 1 191 ? -2.1 -34.344 -8.195 1 98.38 191 ARG A N 1
ATOM 1486 C CA . ARG A 1 191 ? -0.806 -34.625 -8.805 1 98.38 191 ARG A CA 1
ATOM 1487 C C . ARG A 1 191 ? -0.902 -35.812 -9.766 1 98.38 191 ARG A C 1
ATOM 1489 O O . ARG A 1 191 ? -0.334 -35.781 -10.859 1 98.38 191 ARG A O 1
ATOM 1496 N N . GLU A 1 192 ? -1.604 -36.781 -9.391 1 98.19 192 GLU A N 1
ATOM 1497 C CA . GLU A 1 192 ? -1.759 -37.969 -10.211 1 98.19 192 GLU A CA 1
ATOM 1498 C C . GLU A 1 192 ? -2.406 -37.625 -11.555 1 98.19 192 GLU A C 1
ATOM 1500 O O . GLU A 1 192 ? -1.923 -38.062 -12.609 1 98.19 192 GLU A O 1
ATOM 1505 N N . VAL A 1 193 ? -3.459 -36.844 -11.547 1 98.12 193 VAL A N 1
ATOM 1506 C CA . VAL A 1 193 ? -4.211 -36.594 -12.773 1 98.12 193 VAL A CA 1
ATOM 1507 C C . VAL A 1 193 ? -3.48 -35.562 -13.625 1 98.12 193 VAL A C 1
ATOM 1509 O O . VAL A 1 193 ? -3.627 -35.531 -14.852 1 98.12 193 VAL A O 1
ATOM 1512 N N . VAL A 1 194 ? -2.674 -34.688 -12.977 1 98.5 194 VAL A N 1
ATOM 1513 C CA . VAL A 1 194 ? -1.964 -33.625 -13.672 1 98.5 194 VAL A CA 1
ATOM 1514 C C . VAL A 1 194 ? -0.712 -34.188 -14.344 1 98.5 194 VAL A C 1
ATOM 1516 O O . VAL A 1 194 ? -0.187 -33.594 -15.289 1 98.5 194 VAL A O 1
ATOM 1519 N N . GLY A 1 195 ? -0.214 -35.375 -13.852 1 97.75 195 GLY A N 1
ATOM 1520 C CA . GLY A 1 195 ? 0.944 -36.031 -14.438 1 97.75 195 GLY A CA 1
ATOM 1521 C C . GLY A 1 195 ? 2.23 -35.25 -14.258 1 97.75 195 GLY A C 1
ATOM 1522 O O . GLY A 1 195 ? 2.561 -34.844 -13.141 1 97.75 195 GLY A O 1
ATOM 1523 N N . THR A 1 196 ? 2.953 -34.969 -15.359 1 97.19 196 THR A N 1
ATOM 1524 C CA . THR A 1 196 ? 4.27 -34.375 -15.266 1 97.19 196 THR A CA 1
ATOM 1525 C C . THR A 1 196 ? 4.164 -32.844 -15.383 1 97.19 196 THR A C 1
ATOM 1527 O O . THR A 1 196 ? 5.152 -32.125 -15.188 1 97.19 196 THR A O 1
ATOM 1530 N N . LYS A 1 197 ? 2.912 -32.312 -15.719 1 98.5 197 LYS A N 1
ATOM 1531 C CA . LYS A 1 197 ? 2.703 -30.859 -15.75 1 98.5 197 LYS A CA 1
ATOM 1532 C C . LYS A 1 197 ? 3.035 -30.234 -14.398 1 98.5 197 LYS A C 1
ATOM 1534 O O . LYS A 1 197 ? 2.635 -30.75 -13.352 1 98.5 197 LYS A O 1
ATOM 1539 N N . PRO A 1 198 ? 3.893 -29.203 -14.391 1 98.88 198 PRO A N 1
ATOM 1540 C CA . PRO A 1 198 ? 4.152 -28.531 -13.109 1 98.88 198 PRO A CA 1
ATOM 1541 C C . PRO A 1 198 ? 2.869 -28.172 -12.359 1 98.88 198 PRO A C 1
ATOM 1543 O O . PRO A 1 198 ? 1.884 -27.766 -12.977 1 98.88 198 PRO A O 1
ATOM 1546 N N . LEU A 1 199 ? 2.922 -28.359 -11.031 1 98.81 199 LEU A N 1
ATOM 1547 C CA . LEU A 1 199 ? 1.799 -28.109 -10.133 1 98.81 199 LEU A CA 1
ATOM 1548 C C . LEU A 1 199 ? 2.109 -26.969 -9.18 1 98.81 199 LEU A C 1
ATOM 1550 O O . LEU A 1 199 ? 3.197 -26.906 -8.602 1 98.81 199 LEU A O 1
ATOM 1554 N N . LEU A 1 200 ? 1.185 -26 -9.109 1 98.75 200 LEU A N 1
ATOM 1555 C CA . LEU A 1 200 ? 1.289 -24.859 -8.195 1 98.75 200 LEU A CA 1
ATOM 1556 C C . LEU A 1 200 ? 0.341 -25.031 -7.016 1 98.75 200 LEU A C 1
ATOM 1558 O O . LEU A 1 200 ? -0.804 -25.453 -7.184 1 98.75 200 LEU A O 1
ATOM 1562 N N . PHE A 1 201 ? 0.818 -24.75 -5.832 1 98.06 201 PHE A N 1
ATOM 1563 C CA . PHE A 1 201 ? 0.036 -24.797 -4.602 1 98.06 201 PHE A CA 1
ATOM 1564 C C . PHE A 1 201 ? -0.046 -23.406 -3.969 1 98.06 201 PHE A C 1
ATOM 1566 O O . PHE A 1 201 ? 0.967 -22.719 -3.838 1 98.06 201 PHE A O 1
ATOM 1573 N N . ASN A 1 202 ? -1.227 -22.984 -3.641 1 96.38 202 ASN A N 1
ATOM 1574 C CA . ASN A 1 202 ? -1.477 -21.688 -3.023 1 96.38 202 ASN A CA 1
ATOM 1575 C C . ASN A 1 202 ? -1.558 -21.797 -1.504 1 96.38 202 ASN A C 1
ATOM 1577 O O . ASN A 1 202 ? -2.385 -22.531 -0.973 1 96.38 202 ASN A O 1
ATOM 1581 N N . GLN A 1 203 ? -0.723 -21.078 -0.832 1 93.94 203 GLN A N 1
ATOM 1582 C CA . GLN A 1 203 ? -0.72 -21.031 0.627 1 93.94 203 GLN A CA 1
ATOM 1583 C C . GLN A 1 203 ? -1.183 -19.672 1.138 1 93.94 203 GLN A C 1
ATOM 1585 O O . GLN A 1 203 ? -0.682 -18.625 0.698 1 93.94 203 GLN A O 1
ATOM 1590 N N . ILE A 1 204 ? -2.172 -19.641 2.014 1 90.38 204 ILE A N 1
ATOM 1591 C CA . ILE A 1 204 ? -2.699 -18.406 2.588 1 90.38 204 ILE A CA 1
ATOM 1592 C C . ILE A 1 204 ? -3.123 -18.641 4.035 1 90.38 204 ILE A C 1
ATOM 1594 O O . ILE A 1 204 ? -3.697 -19.688 4.352 1 90.38 204 ILE A O 1
ATOM 1598 N N . ALA A 1 205 ? -2.764 -17.703 4.836 1 85.81 205 ALA A N 1
ATOM 1599 C CA . ALA A 1 205 ? -3.15 -17.812 6.238 1 85.81 205 ALA A CA 1
ATOM 1600 C C . ALA A 1 205 ? -4.664 -17.719 6.402 1 85.81 205 ALA A C 1
ATOM 1602 O O . ALA A 1 205 ? -5.305 -16.844 5.828 1 85.81 205 ALA A O 1
ATOM 1603 N N . GLY A 1 206 ? -5.16 -18.656 7.188 1 80.25 206 GLY A N 1
ATOM 1604 C CA . GLY A 1 206 ? -6.594 -18.656 7.449 1 80.25 206 GLY A CA 1
ATOM 1605 C C . GLY A 1 206 ? -7.402 -19.297 6.344 1 80.25 206 GLY A C 1
ATOM 1606 O O . GLY A 1 206 ? -8.633 -19.25 6.359 1 80.25 206 GLY A O 1
ATOM 1607 N N . GLY A 1 207 ? -6.77 -19.797 5.387 1 77.69 207 GLY A N 1
ATOM 1608 C CA . GLY A 1 207 ? -7.453 -20.531 4.328 1 77.69 207 GLY A CA 1
ATOM 1609 C C . GLY A 1 207 ? -7.746 -21.969 4.684 1 77.69 207 GLY A C 1
ATOM 1610 O O . GLY A 1 207 ? -7.566 -22.375 5.832 1 77.69 207 GLY A O 1
ATOM 1611 N N . LYS A 1 208 ? -8.227 -22.719 3.707 1 77.38 208 LYS A N 1
ATOM 1612 C CA . LYS A 1 208 ? -8.68 -24.094 3.898 1 77.38 208 LYS A CA 1
ATOM 1613 C C . LYS A 1 208 ? -7.543 -25.094 3.672 1 77.38 208 LYS A C 1
ATOM 1615 O O . LYS A 1 208 ? -7.637 -26.25 4.066 1 77.38 208 LYS A O 1
ATOM 1620 N N . SER A 1 209 ? -6.5 -24.594 3.141 1 84.94 209 SER A N 1
ATOM 1621 C CA . SER A 1 209 ? -5.418 -25.484 2.721 1 84.94 209 SER A CA 1
ATOM 1622 C C . SER A 1 209 ? -4.469 -25.781 3.879 1 84.94 209 SER A C 1
ATOM 1624 O O . SER A 1 209 ? -4.32 -24.969 4.793 1 84.94 209 SER A O 1
ATOM 1626 N N . PRO A 1 210 ? -3.832 -26.969 3.832 1 90.5 210 PRO A N 1
ATOM 1627 C CA . PRO A 1 210 ? -2.859 -27.312 4.875 1 90.5 210 PRO A CA 1
ATOM 1628 C C . PRO A 1 210 ? -1.613 -26.422 4.828 1 90.5 210 PRO A C 1
ATOM 1630 O O . PRO A 1 210 ? -1.229 -25.953 3.754 1 90.5 210 PRO A O 1
ATOM 1633 N N . ARG A 1 211 ? -1.034 -26.328 5.941 1 92.88 211 ARG A N 1
ATOM 1634 C CA . ARG A 1 211 ? 0.224 -25.594 6.062 1 92.88 211 ARG A CA 1
ATOM 1635 C C . ARG A 1 211 ? 1.417 -26.516 5.844 1 92.88 211 ARG A C 1
ATOM 1637 O O . ARG A 1 211 ? 1.706 -27.375 6.68 1 92.88 211 ARG A O 1
ATOM 1644 N N . LEU A 1 212 ? 2.064 -26.375 4.758 1 96.88 212 LEU A N 1
ATOM 1645 C CA . LEU A 1 212 ? 3.166 -27.25 4.398 1 96.88 212 LEU A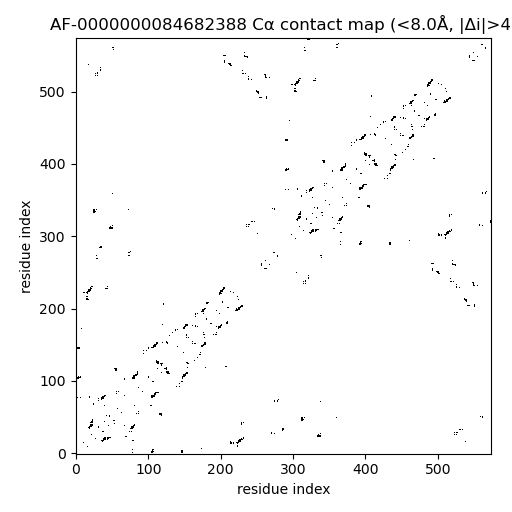 CA 1
ATOM 1646 C C . LEU A 1 212 ? 4.438 -26.453 4.129 1 96.88 212 LEU A C 1
ATOM 1648 O O . LEU A 1 212 ? 4.375 -25.328 3.656 1 96.88 212 LEU A O 1
ATOM 1652 N N . SER A 1 213 ? 5.566 -27.031 4.449 1 98 213 SER A N 1
ATOM 1653 C CA . SER A 1 213 ? 6.852 -26.438 4.09 1 98 213 SER A CA 1
ATOM 1654 C C . SER A 1 213 ? 7.168 -26.656 2.613 1 98 213 SER A C 1
ATOM 1656 O O . SER A 1 213 ? 6.5 -27.438 1.94 1 98 213 SER A O 1
ATOM 1658 N N . LEU A 1 214 ? 8.172 -25.938 2.123 1 98.38 214 LEU A N 1
ATOM 1659 C CA . LEU A 1 214 ? 8.609 -26.125 0.745 1 98.38 214 LEU A CA 1
ATOM 1660 C C . LEU A 1 214 ? 9.109 -27.547 0.522 1 98.38 214 LEU A C 1
ATOM 1662 O O . LEU A 1 214 ? 8.844 -28.141 -0.522 1 98.38 214 LEU A O 1
ATOM 1666 N N . GLY A 1 215 ? 9.836 -28.062 1.479 1 98.44 215 GLY A N 1
ATOM 1667 C CA . GLY A 1 215 ? 10.281 -29.438 1.39 1 98.44 215 GLY A CA 1
ATOM 1668 C C . GLY A 1 215 ? 9.141 -30.438 1.296 1 98.44 215 GLY A C 1
ATOM 1669 O O . GLY A 1 215 ? 9.164 -31.328 0.456 1 98.44 215 GLY A O 1
ATOM 1670 N N . GLU A 1 216 ? 8.133 -30.266 2.119 1 98.31 216 GLU A N 1
ATOM 1671 C CA . GLU A 1 216 ? 6.965 -31.141 2.09 1 98.31 216 GLU A CA 1
ATOM 1672 C C . GLU A 1 216 ? 6.223 -31.031 0.762 1 98.31 216 GLU A C 1
ATOM 1674 O O . GLU A 1 216 ? 5.75 -32.031 0.223 1 98.31 216 GLU A O 1
ATOM 1679 N N . LEU A 1 217 ? 6.133 -29.812 0.28 1 98.44 217 LEU A N 1
ATOM 1680 C CA . LEU A 1 217 ? 5.484 -29.594 -1.008 1 98.44 217 LEU A CA 1
ATOM 1681 C C . LEU A 1 217 ? 6.258 -30.281 -2.129 1 98.44 217 LEU A C 1
ATOM 1683 O O . LEU A 1 217 ? 5.66 -30.891 -3.014 1 98.44 217 LEU A O 1
ATOM 1687 N N . SER A 1 218 ? 7.547 -30.188 -2.049 1 98.44 218 SER A N 1
ATOM 1688 C CA . SER A 1 218 ? 8.391 -30.859 -3.035 1 98.44 218 SER A CA 1
ATOM 1689 C C . SER A 1 218 ? 8.172 -32.375 -3.01 1 98.44 218 SER A C 1
ATOM 1691 O O . SER A 1 218 ? 8.07 -33 -4.062 1 98.44 218 SER A O 1
ATOM 1693 N N . ASP A 1 219 ? 8.07 -32.906 -1.844 1 98.19 219 ASP A N 1
ATOM 1694 C CA . ASP A 1 219 ? 7.855 -34.344 -1.682 1 98.19 219 ASP A CA 1
ATOM 1695 C C . ASP A 1 219 ? 6.52 -34.75 -2.283 1 98.19 219 ASP A C 1
ATOM 1697 O O . ASP A 1 219 ? 6.371 -35.906 -2.736 1 98.19 219 ASP A O 1
ATOM 1701 N N . LEU A 1 220 ? 5.617 -33.812 -2.307 1 97.75 220 LEU A N 1
ATOM 1702 C CA . LEU A 1 220 ? 4.281 -34.094 -2.816 1 97.75 220 LEU A CA 1
ATOM 1703 C C . LEU A 1 220 ? 4.203 -33.812 -4.312 1 97.75 220 LEU A C 1
ATOM 1705 O O . LEU A 1 220 ? 3.135 -33.938 -4.918 1 97.75 220 LEU A O 1
ATOM 1709 N N . GLY A 1 221 ? 5.297 -33.375 -4.918 1 98 221 GLY A N 1
ATOM 1710 C CA . GLY A 1 221 ? 5.348 -33.156 -6.355 1 98 221 GLY A CA 1
ATOM 1711 C C . GLY A 1 221 ? 4.855 -31.766 -6.754 1 98 221 GLY A C 1
ATOM 1712 O O . GLY A 1 221 ? 4.445 -31.547 -7.895 1 98 221 GLY A O 1
ATOM 1713 N N . VAL A 1 222 ? 4.828 -30.859 -5.789 1 98.5 222 VAL A N 1
ATOM 1714 C CA . VAL A 1 222 ? 4.473 -29.484 -6.07 1 98.5 222 VAL A CA 1
ATOM 1715 C C . VAL A 1 222 ? 5.703 -28.719 -6.551 1 98.5 222 VAL A C 1
ATOM 1717 O O . VAL A 1 222 ? 6.762 -28.781 -5.922 1 98.5 222 VAL A O 1
ATOM 1720 N N . ASP A 1 223 ? 5.547 -27.969 -7.629 1 98.81 223 ASP A N 1
ATOM 1721 C CA . ASP A 1 223 ? 6.695 -27.344 -8.266 1 98.81 223 ASP A CA 1
ATOM 1722 C C . ASP A 1 223 ? 6.781 -25.859 -7.914 1 98.81 223 ASP A C 1
ATOM 1724 O O . ASP A 1 223 ? 7.863 -25.266 -7.926 1 98.81 223 ASP A O 1
ATOM 1728 N N . VAL A 1 224 ? 5.66 -25.203 -7.668 1 98.75 224 VAL A N 1
ATOM 1729 C CA . VAL A 1 224 ? 5.574 -23.781 -7.348 1 98.75 224 VAL A CA 1
ATOM 1730 C C . VAL A 1 224 ? 4.656 -23.578 -6.145 1 98.75 224 VAL A C 1
ATOM 1732 O O . VAL A 1 224 ? 3.621 -24.234 -6.027 1 98.75 224 VAL A O 1
ATOM 1735 N N . ALA A 1 225 ? 5.031 -22.719 -5.223 1 98.5 225 ALA A N 1
ATOM 1736 C CA . ALA A 1 225 ? 4.191 -22.312 -4.102 1 98.5 225 ALA A CA 1
ATOM 1737 C C . ALA A 1 225 ? 4.035 -20.797 -4.059 1 98.5 225 ALA A C 1
ATOM 1739 O O . ALA A 1 225 ? 5.023 -20.062 -3.965 1 98.5 225 ALA A O 1
ATOM 1740 N N . ILE A 1 226 ? 2.82 -20.344 -4.172 1 98.19 226 ILE A N 1
ATOM 1741 C CA . ILE A 1 226 ? 2.584 -18.922 -3.951 1 98.19 226 ILE A CA 1
ATOM 1742 C C . ILE A 1 226 ? 2.086 -18.688 -2.525 1 98.19 226 ILE A C 1
ATOM 1744 O O . ILE A 1 226 ? 1.369 -19.531 -1.973 1 98.19 226 ILE A O 1
ATOM 1748 N N . TYR A 1 227 ? 2.545 -17.703 -1.961 1 97.25 227 TYR A N 1
ATOM 1749 C CA . TYR A 1 227 ? 2.045 -17.156 -0.701 1 97.25 227 TYR A CA 1
ATOM 1750 C C . TYR A 1 227 ? 1.243 -15.883 -0.93 1 97.25 227 TYR A C 1
ATOM 1752 O O . TYR A 1 227 ? 1.816 -14.805 -1.094 1 97.25 227 TYR A O 1
ATOM 1760 N N . SER A 1 228 ? 0.02 -15.938 -0.861 1 94.25 228 SER A N 1
ATOM 1761 C CA . SER A 1 228 ? -0.841 -14.891 -1.4 1 94.25 228 SER A CA 1
ATOM 1762 C C . SER A 1 228 ? -0.745 -13.617 -0.572 1 94.25 228 SER A C 1
ATOM 1764 O O . SER A 1 228 ? -0.697 -12.516 -1.123 1 94.25 228 SER A O 1
ATOM 1766 N N . THR A 1 229 ? -0.681 -13.758 0.803 1 95.31 229 THR A N 1
ATOM 1767 C CA . THR A 1 229 ? -0.894 -12.516 1.541 1 95.31 229 THR A CA 1
ATOM 1768 C C . THR A 1 229 ? -0.031 -12.477 2.799 1 95.31 229 THR A C 1
ATOM 1770 O O . THR A 1 229 ? -0.475 -12.016 3.85 1 95.31 229 THR A O 1
ATOM 1773 N N . PRO A 1 230 ? 1.15 -13.016 2.793 1 95.75 230 PRO A N 1
ATOM 1774 C CA . PRO A 1 230 ? 1.915 -12.961 4.039 1 95.75 230 PRO A CA 1
ATOM 1775 C C . PRO A 1 230 ? 2.258 -11.531 4.453 1 95.75 230 PRO A C 1
ATOM 1777 O O . PRO A 1 230 ? 2.176 -11.188 5.637 1 95.75 230 PRO A O 1
ATOM 1780 N N . CYS A 1 231 ? 2.561 -10.688 3.502 1 97.81 231 CYS A N 1
ATOM 1781 C CA . CYS A 1 231 ? 2.92 -9.305 3.775 1 97.81 231 CYS A CA 1
ATOM 1782 C C . CYS A 1 231 ? 1.697 -8.5 4.203 1 97.81 231 CYS A C 1
ATOM 1784 O O . CYS A 1 231 ? 1.752 -7.75 5.18 1 97.81 231 CYS A O 1
ATOM 1786 N N . LEU A 1 232 ? 0.583 -8.672 3.502 1 98.06 232 LEU A N 1
ATOM 1787 C CA . LEU A 1 232 ? -0.627 -7.906 3.779 1 98.06 232 LEU A CA 1
ATOM 1788 C C . LEU A 1 232 ? -1.133 -8.18 5.191 1 98.06 232 LEU A C 1
ATOM 1790 O O . LEU A 1 232 ? -1.448 -7.246 5.934 1 98.06 232 LEU A O 1
ATOM 1794 N N . PHE A 1 233 ? -1.163 -9.453 5.578 1 96.75 233 PHE A N 1
ATOM 1795 C CA . PHE A 1 233 ? -1.721 -9.82 6.875 1 96.75 233 PHE A CA 1
ATOM 1796 C C . PHE A 1 233 ? -0.778 -9.406 8 1 96.75 233 PHE A C 1
ATOM 1798 O O . PHE A 1 233 ? -1.225 -8.969 9.062 1 96.75 233 PHE A O 1
ATOM 1805 N N . ALA A 1 234 ? 0.5 -9.562 7.75 1 96.69 234 ALA A N 1
ATOM 1806 C CA . ALA A 1 234 ? 1.465 -9.07 8.727 1 96.69 234 ALA A CA 1
ATOM 1807 C C . ALA A 1 234 ? 1.327 -7.559 8.922 1 96.69 234 ALA A C 1
ATOM 1809 O O . ALA A 1 234 ? 1.332 -7.07 10.055 1 96.69 234 ALA A O 1
ATOM 1810 N N . ALA A 1 235 ? 1.219 -6.832 7.875 1 98.12 235 ALA A N 1
ATOM 1811 C CA . ALA A 1 235 ? 1.046 -5.383 7.926 1 98.12 235 ALA A CA 1
ATOM 1812 C C . ALA A 1 235 ? -0.235 -5.012 8.664 1 98.12 235 ALA A C 1
ATOM 1814 O O . ALA A 1 235 ? -0.239 -4.094 9.492 1 98.12 235 ALA A O 1
ATOM 1815 N N . HIS A 1 236 ? -1.301 -5.719 8.352 1 97.69 236 HIS A N 1
ATOM 1816 C CA . HIS A 1 236 ? -2.596 -5.469 8.977 1 97.69 236 HIS A CA 1
ATOM 1817 C C . HIS A 1 236 ? -2.498 -5.547 10.492 1 97.69 236 HIS A C 1
ATOM 1819 O O . HIS A 1 236 ? -2.889 -4.609 11.195 1 97.69 236 HIS A O 1
ATOM 1825 N N . GLU A 1 237 ? -1.996 -6.633 10.906 1 96.12 237 GLU A N 1
ATOM 1826 C CA . GLU A 1 237 ? -1.88 -6.844 12.344 1 96.12 237 GLU A CA 1
ATOM 1827 C C . GLU A 1 237 ? -1.007 -5.773 12.992 1 96.12 237 GLU A C 1
ATOM 1829 O O . GLU A 1 237 ? -1.339 -5.258 14.062 1 96.12 237 GLU A O 1
ATOM 1834 N N . ALA A 1 238 ? 0.062 -5.469 12.383 1 96.88 238 ALA A N 1
ATOM 1835 C CA . ALA A 1 238 ? 1.027 -4.52 12.938 1 96.88 238 ALA A CA 1
ATOM 1836 C C . ALA A 1 238 ? 0.447 -3.111 12.984 1 96.88 238 ALA A C 1
ATOM 1838 O O . ALA A 1 238 ? 0.62 -2.395 13.969 1 96.88 238 ALA A O 1
ATOM 1839 N N . MET A 1 239 ? -0.201 -2.688 11.93 1 98 239 MET A N 1
ATOM 1840 C CA . MET A 1 239 ? -0.796 -1.354 11.898 1 98 239 MET A CA 1
ATOM 1841 C C . MET A 1 239 ? -1.887 -1.224 12.961 1 98 239 MET A C 1
ATOM 1843 O O . MET A 1 239 ? -1.944 -0.223 13.672 1 98 239 MET A O 1
ATOM 1847 N N . ASN A 1 240 ? -2.744 -2.248 13.008 1 97.44 240 ASN A N 1
ATOM 1848 C CA . ASN A 1 240 ? -3.789 -2.225 14.023 1 97.44 240 ASN A CA 1
ATOM 1849 C C . ASN A 1 240 ? -3.203 -2.088 15.43 1 97.44 240 ASN A C 1
ATOM 1851 O O . ASN A 1 240 ? -3.635 -1.235 16.203 1 97.44 240 ASN A O 1
ATOM 1855 N N . SER A 1 241 ? -2.23 -2.893 15.734 1 96.75 241 SER A N 1
ATOM 1856 C CA . SER A 1 241 ? -1.595 -2.859 17.047 1 96.75 241 SER A CA 1
ATOM 1857 C C . SER A 1 241 ? -0.939 -1.508 17.312 1 96.75 241 SER A C 1
ATOM 1859 O O . SER A 1 241 ? -1.054 -0.958 18.406 1 96.75 241 SER A O 1
ATOM 1861 N N . ALA A 1 242 ? -0.27 -0.974 16.344 1 97 242 ALA A N 1
ATOM 1862 C CA . ALA A 1 242 ? 0.414 0.309 16.484 1 97 242 ALA A CA 1
ATOM 1863 C C . ALA A 1 242 ? -0.577 1.427 16.797 1 97 242 ALA A C 1
ATOM 1865 O O . ALA A 1 242 ? -0.305 2.287 17.641 1 97 242 ALA A O 1
ATOM 1866 N N . LEU A 1 243 ? -1.706 1.411 16.156 1 98.06 243 LEU A N 1
ATOM 1867 C CA . LEU A 1 243 ? -2.682 2.479 16.344 1 98.06 243 LEU A CA 1
ATOM 1868 C C . LEU A 1 243 ? -3.414 2.32 17.672 1 98.06 243 LEU A C 1
ATOM 1870 O O . LEU A 1 243 ? -3.756 3.314 18.328 1 98.06 243 LEU A O 1
ATOM 1874 N N . VAL A 1 244 ? -3.639 1.046 18.094 1 97.69 244 VAL A N 1
ATOM 1875 C CA . VAL A 1 244 ? -4.199 0.799 19.422 1 97.69 244 VAL A CA 1
ATOM 1876 C C . VAL A 1 244 ? -3.258 1.346 20.484 1 97.69 244 VAL A C 1
ATOM 1878 O O . VAL A 1 244 ? -3.689 2.059 21.391 1 97.69 244 VAL A O 1
ATOM 1881 N N . ASP A 1 245 ? -2.035 1.041 20.344 1 97.56 245 ASP A N 1
ATOM 1882 C CA . ASP A 1 245 ? -1.027 1.49 21.297 1 97.56 245 ASP A CA 1
ATOM 1883 C C . ASP A 1 245 ? -0.905 3.012 21.297 1 97.56 245 ASP A C 1
ATOM 1885 O O . ASP A 1 245 ? -0.744 3.631 22.344 1 97.56 245 ASP A O 1
ATOM 1889 N N . LEU A 1 246 ? -0.918 3.607 20.109 1 97.75 246 LEU A N 1
ATOM 1890 C CA . LEU A 1 246 ? -0.823 5.059 19.984 1 97.75 246 LEU A CA 1
ATOM 1891 C C . LEU A 1 246 ? -1.977 5.746 20.703 1 97.75 246 LEU A C 1
ATOM 1893 O O . LEU A 1 246 ? -1.767 6.723 21.422 1 97.75 246 LEU A O 1
ATOM 1897 N N . LYS A 1 247 ? -3.143 5.238 20.531 1 97.12 247 LYS A N 1
ATOM 1898 C CA . LYS A 1 247 ? -4.32 5.789 21.188 1 97.12 247 LYS A CA 1
ATOM 1899 C C . LYS A 1 247 ? -4.219 5.637 22.703 1 97.12 247 LYS A C 1
ATOM 1901 O O . LYS A 1 247 ? -4.512 6.57 23.453 1 97.12 247 LYS A O 1
ATOM 1906 N N . ALA A 1 248 ? -3.775 4.512 23.125 1 97.5 248 ALA A N 1
ATOM 1907 C CA . ALA A 1 248 ? -3.641 4.23 24.547 1 97.5 248 ALA A CA 1
ATOM 1908 C C . ALA A 1 248 ? -2.594 5.137 25.188 1 97.5 248 ALA A C 1
ATOM 1910 O O . ALA A 1 248 ? -2.693 5.469 26.375 1 97.5 248 ALA A O 1
ATOM 1911 N N . ALA A 1 249 ? -1.679 5.562 24.438 1 97.56 249 ALA A N 1
ATOM 1912 C CA . ALA A 1 249 ? -0.581 6.387 24.938 1 97.56 249 ALA A CA 1
ATOM 1913 C C . ALA A 1 249 ? -0.871 7.867 24.719 1 97.56 249 ALA A C 1
ATOM 1915 O O . ALA A 1 249 ? 0.043 8.695 24.75 1 97.56 249 ALA A O 1
ATOM 1916 N N . ASP A 1 250 ? -2.057 8.203 24.359 1 98.06 250 ASP A N 1
ATOM 1917 C CA . ASP A 1 250 ? -2.463 9.586 24.125 1 98.06 250 ASP A CA 1
ATOM 1918 C C . ASP A 1 250 ? -1.642 10.219 23.016 1 98.06 250 ASP A C 1
ATOM 1920 O O . ASP A 1 250 ? -1.173 11.352 23.141 1 98.06 250 ASP A O 1
ATOM 1924 N N . GLY A 1 251 ? -1.376 9.367 22.016 1 97.38 251 GLY A N 1
ATOM 1925 C CA . GLY A 1 251 ? -0.717 9.867 20.812 1 97.38 251 GLY A CA 1
ATOM 1926 C C . GLY A 1 251 ? 0.795 9.883 20.922 1 97.38 251 GLY A C 1
ATOM 1927 O O . GLY A 1 251 ? 1.488 10.312 20 1 97.38 251 GLY A O 1
ATOM 1928 N N . ARG A 1 252 ? 1.334 9.445 21.984 1 97 252 ARG A N 1
ATOM 1929 C CA . ARG A 1 252 ? 2.787 9.414 22.125 1 97 252 ARG A CA 1
ATOM 1930 C C . ARG A 1 252 ? 3.385 8.258 21.328 1 97 252 ARG A C 1
ATOM 1932 O O . ARG A 1 252 ? 3.006 7.105 21.516 1 97 252 ARG A O 1
ATOM 1939 N N . LEU A 1 253 ? 4.305 8.531 20.422 1 94.81 253 LEU A N 1
ATOM 1940 C CA . LEU A 1 253 ? 4.961 7.496 19.641 1 94.81 253 LEU A CA 1
ATOM 1941 C C . LEU A 1 253 ? 5.852 6.625 20.516 1 94.81 253 LEU A C 1
ATOM 1943 O O . LEU A 1 253 ? 6.406 7.102 21.5 1 94.81 253 LEU A O 1
ATOM 1947 N N . PRO A 1 254 ? 6.004 5.414 20.125 1 89.12 254 PRO A N 1
ATOM 1948 C CA . PRO A 1 254 ? 6.898 4.551 20.891 1 89.12 254 PRO A CA 1
ATOM 1949 C C . PRO A 1 254 ? 8.367 4.898 20.703 1 89.12 254 PRO A C 1
ATOM 1951 O O . PRO A 1 254 ? 8.734 5.516 19.703 1 89.12 254 PRO A O 1
ATOM 1954 N N . ARG A 1 255 ? 9.109 4.473 21.719 1 84.69 255 ARG A N 1
ATOM 1955 C CA . ARG A 1 255 ? 10.555 4.625 21.578 1 84.69 255 ARG A CA 1
ATOM 1956 C C . ARG A 1 255 ? 11.117 3.643 20.562 1 84.69 255 ARG A C 1
ATOM 1958 O O . ARG A 1 255 ? 10.758 2.463 20.562 1 84.69 255 ARG A O 1
ATOM 1965 N N . LEU A 1 256 ? 11.75 4.207 19.672 1 80.38 256 LEU A N 1
ATOM 1966 C CA . LEU A 1 256 ? 12.336 3.336 18.656 1 80.38 256 LEU A CA 1
ATOM 1967 C C . LEU A 1 256 ? 13.586 2.645 19.188 1 80.38 256 LEU A C 1
ATOM 1969 O O . LEU A 1 256 ? 14.398 3.268 19.875 1 80.38 256 LEU A O 1
ATOM 1973 N N . ASP A 1 257 ? 13.594 1.364 19.031 1 72 257 ASP A N 1
ATOM 1974 C CA . ASP A 1 257 ? 14.828 0.633 19.297 1 72 257 ASP A CA 1
ATOM 1975 C C . ASP A 1 257 ? 15.867 0.911 18.219 1 72 257 ASP A C 1
ATOM 1977 O O . ASP A 1 257 ? 15.641 0.622 17.031 1 72 257 ASP A O 1
ATOM 1981 N N . PRO A 1 258 ? 16.922 1.629 18.562 1 64.06 258 PRO A N 1
ATOM 1982 C CA . PRO A 1 258 ? 17.922 2.014 17.562 1 64.06 258 PRO A CA 1
ATOM 1983 C C . PRO A 1 258 ? 18.438 0.824 16.766 1 64.06 258 PRO A C 1
ATOM 1985 O O . PRO A 1 258 ? 18.844 0.978 15.602 1 64.06 258 PRO A O 1
ATOM 1988 N N . SER A 1 259 ? 18.531 -0.307 17.312 1 58 259 SER A N 1
ATOM 1989 C CA . SER A 1 259 ? 19.125 -1.479 16.672 1 58 259 SER A CA 1
ATOM 1990 C C . SER A 1 259 ? 18.109 -2.158 15.742 1 58 259 SER A C 1
ATOM 1992 O O . SER A 1 259 ? 18.5 -2.785 14.75 1 58 259 SER A O 1
ATOM 1994 N N . ALA A 1 260 ? 17.031 -1.994 16.016 1 60 260 ALA A N 1
ATOM 1995 C CA . ALA A 1 260 ? 16.094 -2.857 15.312 1 60 260 ALA A CA 1
ATOM 1996 C C . ALA A 1 260 ? 14.93 -2.047 14.742 1 60 260 ALA A C 1
ATOM 1998 O O . ALA A 1 260 ? 14.18 -2.533 13.883 1 60 260 ALA A O 1
ATOM 1999 N N . GLY A 1 261 ? 14.922 -0.937 14.984 1 75.06 261 GLY A N 1
ATOM 2000 C CA . GLY A 1 261 ? 13.688 -0.217 14.703 1 75.06 261 GLY A CA 1
ATOM 2001 C C . GLY A 1 261 ? 13.656 0.372 13.305 1 75.06 261 GLY A C 1
ATOM 2002 O O . GLY A 1 261 ? 14.703 0.694 12.734 1 75.06 261 GLY A O 1
ATOM 2003 N N . VAL A 1 262 ? 12.484 0.327 12.672 1 88.25 262 VAL A N 1
ATOM 2004 C CA . VAL A 1 262 ? 12.258 0.911 11.359 1 88.25 262 VAL A CA 1
ATOM 2005 C C . VAL A 1 262 ? 11.805 2.361 11.508 1 88.25 262 VAL A C 1
ATOM 2007 O O . VAL A 1 262 ? 10.797 2.641 12.156 1 88.25 262 VAL A O 1
ATOM 2010 N N . GLY A 1 263 ? 12.633 3.256 11.031 1 89.31 263 GLY A N 1
ATOM 2011 C CA . GLY A 1 263 ? 12.328 4.676 10.961 1 89.31 263 GLY A CA 1
ATOM 2012 C C . GLY A 1 263 ? 12.617 5.277 9.594 1 89.31 263 GLY A C 1
ATOM 2013 O O . GLY A 1 263 ? 12.641 4.566 8.594 1 89.31 263 GLY A O 1
ATOM 2014 N N . VAL A 1 264 ? 12.758 6.512 9.562 1 88.81 264 VAL A N 1
ATOM 2015 C CA . VAL A 1 264 ? 12.953 7.262 8.328 1 88.81 264 VAL A CA 1
ATOM 2016 C C . VAL A 1 264 ? 14.195 6.754 7.605 1 88.81 264 VAL A C 1
ATOM 2018 O O . VAL A 1 264 ? 14.156 6.469 6.406 1 88.81 264 VAL A O 1
ATOM 2021 N N . LYS A 1 265 ? 15.242 6.551 8.352 1 88.62 265 LYS A N 1
ATOM 2022 C CA . LYS A 1 265 ? 16.516 6.164 7.75 1 88.62 265 LYS A CA 1
ATOM 2023 C C . LYS A 1 265 ? 16.422 4.785 7.105 1 88.62 265 LYS A C 1
ATOM 2025 O O . LYS A 1 265 ? 16.828 4.602 5.957 1 88.62 265 LYS A O 1
ATOM 2030 N N . ALA A 1 266 ? 15.914 3.822 7.809 1 91.5 266 ALA A N 1
ATOM 2031 C CA . ALA A 1 266 ? 15.805 2.459 7.301 1 91.5 266 ALA A CA 1
ATOM 2032 C C . ALA A 1 266 ? 14.906 2.406 6.07 1 91.5 266 ALA A C 1
ATOM 2034 O O . ALA A 1 266 ? 15.234 1.745 5.082 1 91.5 266 ALA A O 1
ATOM 2035 N N . SER A 1 267 ? 13.82 3.068 6.145 1 93.81 267 SER A N 1
ATOM 2036 C CA . SER A 1 267 ? 12.875 3.092 5.031 1 93.81 267 SER A CA 1
ATOM 2037 C C . SER A 1 267 ? 13.477 3.779 3.811 1 93.81 267 SER A C 1
ATOM 2039 O O . SER A 1 267 ? 13.375 3.268 2.693 1 93.81 267 SER A O 1
ATOM 2041 N N . THR A 1 268 ? 14.117 4.902 4.027 1 92.56 268 THR A N 1
ATOM 2042 C CA . THR A 1 268 ? 14.711 5.656 2.93 1 92.56 268 THR A CA 1
ATOM 2043 C C . THR A 1 268 ? 15.797 4.844 2.24 1 92.56 268 THR A C 1
ATOM 2045 O O . THR A 1 268 ? 15.875 4.816 1.011 1 92.56 268 THR A O 1
ATOM 2048 N N . SER A 1 269 ? 16.609 4.164 3.047 1 93.5 269 SER A N 1
ATOM 2049 C CA . SER A 1 269 ? 17.656 3.332 2.482 1 93.5 269 SER A CA 1
ATOM 2050 C C . SER A 1 269 ? 17.094 2.229 1.6 1 93.5 269 SER A C 1
ATOM 2052 O O . SER A 1 269 ? 17.609 1.957 0.518 1 93.5 269 SER A O 1
ATOM 2054 N N . LEU A 1 270 ? 16.078 1.66 2.066 1 95.31 270 LEU A N 1
ATOM 2055 C CA . LEU A 1 270 ? 15.391 0.613 1.313 1 95.31 270 LEU A CA 1
ATOM 2056 C C . LEU A 1 270 ? 14.898 1.142 -0.03 1 95.31 270 LEU A C 1
ATOM 2058 O O . LEU A 1 270 ? 15.094 0.498 -1.063 1 95.31 270 LEU A O 1
ATOM 2062 N N . LEU A 1 271 ? 14.336 2.328 -0.064 1 96.75 271 LEU A N 1
ATOM 2063 C CA . LEU A 1 271 ? 13.711 2.904 -1.25 1 96.75 271 LEU A CA 1
ATOM 2064 C C . LEU A 1 271 ? 14.766 3.408 -2.227 1 96.75 271 LEU A C 1
ATOM 2066 O O . LEU A 1 271 ? 14.57 3.361 -3.443 1 96.75 271 LEU A O 1
ATOM 2070 N N . GLU A 1 272 ? 15.867 3.867 -1.717 1 95.31 272 GLU A N 1
ATOM 2071 C CA . GLU A 1 272 ? 16.953 4.344 -2.561 1 95.31 272 GLU A CA 1
ATOM 2072 C C . GLU A 1 272 ? 17.547 3.205 -3.383 1 95.31 272 GLU A C 1
ATOM 2074 O O . GLU A 1 272 ? 18.031 3.422 -4.5 1 95.31 272 GLU A O 1
ATOM 2079 N N . ARG A 1 273 ? 17.453 2.061 -2.896 1 94.75 273 ARG A N 1
ATOM 2080 C CA . ARG A 1 273 ? 17.969 0.898 -3.619 1 94.75 273 ARG A CA 1
ATOM 2081 C C . ARG A 1 273 ? 17.172 0.666 -4.906 1 94.75 273 ARG A C 1
ATOM 2083 O O . ARG A 1 273 ? 17.719 0.163 -5.891 1 94.75 273 ARG A O 1
ATOM 2090 N N . ASN A 1 274 ? 15.938 1.047 -4.934 1 96.25 274 ASN A N 1
ATOM 2091 C CA . ASN A 1 274 ? 15.055 0.776 -6.062 1 96.25 274 ASN A CA 1
ATOM 2092 C C . ASN A 1 274 ? 15.398 1.649 -7.266 1 96.25 274 ASN A C 1
ATOM 2094 O O . ASN A 1 274 ? 14.914 1.407 -8.375 1 96.25 274 ASN A O 1
ATOM 2098 N N . ILE A 1 275 ? 16.297 2.635 -7.098 1 93.62 275 ILE A N 1
ATOM 2099 C CA . ILE A 1 275 ? 16.656 3.49 -8.219 1 93.62 275 ILE A CA 1
ATOM 2100 C C . ILE A 1 275 ? 18.188 3.533 -8.352 1 93.62 275 ILE A C 1
ATOM 2102 O O . ILE A 1 275 ? 18.719 4.281 -9.18 1 93.62 275 ILE A O 1
ATOM 2106 N N . ALA A 1 276 ? 18.844 2.822 -7.508 1 93.25 276 ALA A N 1
ATOM 2107 C CA . ALA A 1 276 ? 20.297 2.764 -7.578 1 93.25 276 ALA A CA 1
ATOM 2108 C C . ALA A 1 276 ? 20.75 1.971 -8.797 1 93.25 276 ALA A C 1
ATOM 2110 O O . ALA A 1 276 ? 20.125 0.986 -9.18 1 93.25 276 ALA A O 1
ATOM 2111 N N . PRO A 1 277 ? 21.812 2.342 -9.359 1 91.44 277 PRO A N 1
ATOM 2112 C CA . PRO A 1 277 ? 22.328 1.599 -10.508 1 91.44 277 PRO A CA 1
ATOM 2113 C C . PRO A 1 277 ? 22.656 0.144 -10.172 1 91.44 277 PRO A C 1
ATOM 2115 O O . PRO A 1 277 ? 22.594 -0.724 -11.047 1 91.44 277 PRO A O 1
ATOM 2118 N N . GLU A 1 278 ? 22.938 -0.133 -8.953 1 87.44 278 GLU A N 1
ATOM 2119 C CA . GLU A 1 278 ? 23.344 -1.467 -8.508 1 87.44 278 GLU A CA 1
ATOM 2120 C C . GLU A 1 278 ? 22.188 -2.463 -8.664 1 87.44 278 GLU A C 1
ATOM 2122 O O . GLU A 1 278 ? 22.422 -3.674 -8.711 1 87.44 278 GLU A O 1
ATOM 2127 N N . ARG A 1 279 ? 21.016 -1.933 -8.75 1 85.38 279 ARG A N 1
ATOM 2128 C CA . ARG A 1 279 ? 19.875 -2.836 -8.844 1 85.38 279 ARG A CA 1
ATOM 2129 C C . ARG A 1 279 ? 19.891 -3.594 -10.164 1 85.38 279 ARG A C 1
ATOM 2131 O O . ARG A 1 279 ? 19.219 -4.625 -10.305 1 85.38 279 ARG A O 1
ATOM 2138 N N . LEU A 1 280 ? 20.625 -3.025 -11.117 1 85.69 280 LEU A N 1
ATOM 2139 C CA . LEU A 1 280 ? 20.672 -3.619 -12.453 1 85.69 280 LEU A CA 1
ATOM 2140 C C . LEU A 1 280 ? 21.547 -4.863 -12.461 1 85.69 280 LEU A C 1
ATOM 2142 O O . LEU A 1 280 ? 21.484 -5.66 -13.398 1 85.69 280 LEU A O 1
ATOM 2146 N N . GLN A 1 281 ? 22.312 -4.961 -11.336 1 83.75 281 GLN A N 1
ATOM 2147 C CA . GLN A 1 281 ? 23.125 -6.156 -11.203 1 83.75 281 GLN A CA 1
ATOM 2148 C C . GLN A 1 281 ? 22.391 -7.242 -10.422 1 83.75 281 GLN A C 1
ATOM 2150 O O . GLN A 1 281 ? 21.781 -6.965 -9.391 1 83.75 281 GLN A O 1
ATOM 2155 N N . PRO A 1 282 ? 22.375 -8.391 -11.008 1 74.31 282 PRO A N 1
ATOM 2156 C CA . PRO A 1 282 ? 21.672 -9.461 -10.289 1 74.31 282 PRO A CA 1
ATOM 2157 C C . PRO A 1 282 ? 22.266 -9.727 -8.906 1 74.31 282 PRO A C 1
ATOM 2159 O O . PRO A 1 282 ? 23.484 -9.719 -8.734 1 74.31 282 PRO A O 1
ATOM 2162 N N . GLU A 1 283 ? 21.438 -9.352 -7.879 1 63 283 GLU A N 1
ATOM 2163 C CA . GLU A 1 283 ? 21.906 -9.617 -6.52 1 63 283 GLU A CA 1
ATOM 2164 C C . GLU A 1 283 ? 21.672 -11.078 -6.137 1 63 283 GLU A C 1
ATOM 2166 O O . GLU A 1 283 ? 20.719 -11.703 -6.602 1 63 283 GLU A O 1
ATOM 2171 N N . GLY A 1 284 ? 22.672 -11.898 -6 1 57.62 284 GLY A N 1
ATOM 2172 C CA . GLY A 1 284 ? 22.578 -13.289 -5.59 1 57.62 284 GLY A CA 1
ATOM 2173 C C . GLY A 1 284 ? 21.625 -13.508 -4.43 1 57.62 284 GLY A C 1
ATOM 2174 O O . GLY A 1 284 ? 22.062 -13.727 -3.299 1 57.62 284 GLY A O 1
ATOM 2175 N N . VAL A 1 285 ? 20.5 -12.828 -4.391 1 52.06 285 VAL A N 1
ATOM 2176 C CA . VAL A 1 285 ? 19.641 -13.164 -3.26 1 52.06 285 VAL A CA 1
ATOM 2177 C C . VAL A 1 285 ? 19.25 -14.641 -3.324 1 52.06 285 VAL A C 1
ATOM 2179 O O . VAL A 1 285 ? 18.75 -15.117 -4.348 1 52.06 285 VAL A O 1
ATOM 2182 N N . GLY A 1 286 ? 20.125 -15.453 -2.873 1 44.06 286 GLY A N 1
ATOM 2183 C CA . GLY A 1 286 ? 19.906 -16.891 -2.822 1 44.06 286 GLY A CA 1
ATOM 2184 C C . GLY A 1 286 ? 18.531 -17.281 -2.305 1 44.06 286 GLY A C 1
ATOM 2185 O O . GLY A 1 286 ? 17.922 -16.531 -1.55 1 44.06 286 GLY A O 1
ATOM 2186 N N . VAL A 1 287 ? 17.875 -18.188 -3.029 1 39 287 VAL A N 1
ATOM 2187 C CA . VAL A 1 287 ? 16.734 -18.938 -2.488 1 39 287 VAL A CA 1
ATOM 2188 C C . VAL A 1 287 ? 17.156 -19.641 -1.199 1 39 287 VAL A C 1
ATOM 2190 O O . VAL A 1 287 ? 18.297 -20.062 -1.053 1 39 287 VAL A O 1
ATOM 2193 N N . MET B 1 1 ? -22.109 21.453 5.531 1 86.69 1 MET B N 1
ATOM 2194 C CA . MET B 1 1 ? -20.781 22.016 5.785 1 86.69 1 MET B CA 1
ATOM 2195 C C . MET B 1 1 ? -19.719 21.328 4.934 1 86.69 1 MET B C 1
ATOM 2197 O O . MET B 1 1 ? -19.75 20.109 4.762 1 86.69 1 MET B O 1
ATOM 2201 N N . SER B 1 2 ? -18.859 22.156 4.371 1 94.62 2 SER B N 1
ATOM 2202 C CA . SER B 1 2 ? -17.828 21.594 3.506 1 94.62 2 SER B CA 1
ATOM 2203 C C . SER B 1 2 ? -16.781 20.844 4.316 1 94.62 2 SER B C 1
ATOM 2205 O O . SER B 1 2 ? -16.703 20.984 5.539 1 94.62 2 SER B O 1
ATOM 2207 N N . TYR B 1 3 ? -16.016 20 3.676 1 97.69 3 TYR B N 1
ATOM 2208 C CA . TYR B 1 3 ? -14.961 19.25 4.332 1 97.69 3 TYR B CA 1
ATOM 2209 C C . TYR B 1 3 ? -13.922 20.172 4.953 1 97.69 3 TYR B C 1
ATOM 2211 O O . TYR B 1 3 ? -13.453 19.938 6.07 1 97.69 3 TYR B O 1
ATOM 2219 N N . GLY B 1 4 ? -13.594 21.234 4.281 1 98.5 4 GLY B N 1
ATOM 2220 C CA . GLY B 1 4 ? -12.656 22.203 4.809 1 98.5 4 GLY B CA 1
ATOM 2221 C C . GLY B 1 4 ? -13.148 22.891 6.07 1 98.5 4 GLY B C 1
ATOM 2222 O O . GLY B 1 4 ? -12.406 23.016 7.047 1 98.5 4 GLY B O 1
ATOM 2223 N N . ASN B 1 5 ? -14.398 23.281 6.098 1 98.38 5 ASN B N 1
ATOM 2224 C CA . ASN B 1 5 ? -14.969 23.938 7.266 1 98.38 5 ASN B CA 1
ATOM 2225 C C . ASN B 1 5 ? -15.047 22.984 8.461 1 98.38 5 ASN B C 1
ATOM 2227 O O . ASN B 1 5 ? -14.82 23.406 9.602 1 98.38 5 ASN B O 1
ATOM 2231 N N . LYS B 1 6 ? -15.367 21.766 8.172 1 97.94 6 LYS B N 1
ATOM 2232 C CA . LYS B 1 6 ? -15.422 20.781 9.25 1 97.94 6 LYS B CA 1
ATOM 2233 C C . LYS B 1 6 ? -14.055 20.594 9.891 1 97.94 6 LYS B C 1
ATOM 2235 O O . LYS B 1 6 ? -13.945 20.516 11.117 1 97.94 6 LYS B O 1
ATOM 2240 N N . LEU B 1 7 ? -12.992 20.5 9.078 1 98.62 7 LEU B N 1
ATOM 2241 C CA . LEU B 1 7 ? -11.648 20.344 9.633 1 98.62 7 LEU B CA 1
ATOM 2242 C C . LEU B 1 7 ? -11.234 21.609 10.391 1 98.62 7 LEU B C 1
ATOM 2244 O O . LEU B 1 7 ? -10.625 21.516 11.453 1 98.62 7 LEU B O 1
ATOM 2248 N N . ARG B 1 8 ? -11.602 22.766 9.883 1 98.5 8 ARG B N 1
ATOM 2249 C CA . ARG B 1 8 ? -11.305 24.031 10.547 1 98.5 8 ARG B CA 1
ATOM 2250 C C . ARG B 1 8 ? -11.945 24.078 11.93 1 98.5 8 ARG B C 1
ATOM 2252 O O . ARG B 1 8 ? -11.312 24.531 12.898 1 98.5 8 ARG B O 1
ATOM 2259 N N . GLU B 1 9 ? -13.141 23.641 11.984 1 97.94 9 GLU B N 1
ATOM 2260 C CA . GLU B 1 9 ? -13.852 23.609 13.258 1 97.94 9 GLU B CA 1
ATOM 2261 C C . GLU B 1 9 ? -13.188 22.656 14.242 1 97.94 9 GLU B C 1
ATOM 2263 O O . GLU B 1 9 ? -13.062 22.953 15.43 1 97.94 9 GLU B O 1
ATOM 2268 N N . ARG B 1 10 ? -12.82 21.516 13.727 1 97.75 10 ARG B N 1
ATOM 2269 C CA . ARG B 1 10 ? -12.141 20.531 14.57 1 97.75 10 ARG B CA 1
ATOM 2270 C C . ARG B 1 10 ? -10.836 21.094 15.125 1 97.75 10 ARG B C 1
ATOM 2272 O O . ARG B 1 10 ? -10.531 20.922 16.297 1 97.75 10 ARG B O 1
ATOM 2279 N N . ILE B 1 11 ? -10.086 21.781 14.32 1 98.44 11 ILE B N 1
ATOM 2280 C CA . ILE B 1 11 ? -8.805 22.359 14.688 1 98.44 11 ILE B CA 1
ATOM 2281 C C . ILE B 1 11 ? -9.008 23.469 15.727 1 98.44 11 ILE B C 1
ATOM 2283 O O . ILE B 1 11 ? -8.203 23.609 16.641 1 98.44 11 ILE B O 1
ATOM 2287 N N . ALA B 1 12 ? -10.086 24.172 15.609 1 97.12 12 ALA B N 1
ATOM 2288 C CA . ALA B 1 12 ? -10.383 25.297 16.5 1 97.12 12 ALA B CA 1
ATOM 2289 C C . ALA B 1 12 ? -10.891 24.812 17.844 1 97.12 12 ALA B C 1
ATOM 2291 O O . ALA B 1 12 ? -10.914 25.562 18.812 1 97.12 12 ALA B O 1
ATOM 2292 N N . GLY B 1 13 ? -11.352 23.562 17.906 1 95.5 13 GLY B N 1
ATOM 2293 C CA . GLY B 1 13 ? -11.859 23 19.156 1 95.5 13 GLY B CA 1
ATOM 2294 C C . GLY B 1 13 ? -10.773 22.719 20.172 1 95.5 13 GLY B C 1
ATOM 2295 O O . GLY B 1 13 ? -9.586 22.938 19.906 1 95.5 13 GLY B O 1
ATOM 2296 N N . PRO B 1 14 ? -11.172 22.281 21.328 1 95.88 14 PRO B N 1
ATOM 2297 C CA . PRO B 1 14 ? -10.195 22.016 22.375 1 95.88 14 PRO B CA 1
ATOM 2298 C C . PRO B 1 14 ? -9.297 20.828 22.062 1 95.88 14 PRO B C 1
ATOM 2300 O O . PRO B 1 14 ? -9.734 19.859 21.438 1 95.88 14 PRO B O 1
ATOM 2303 N N . GLY B 1 15 ? -8.07 20.984 22.531 1 97 15 GLY B N 1
ATOM 2304 C CA . GLY B 1 15 ? -7.125 19.891 22.375 1 97 15 GLY B CA 1
ATOM 2305 C C . GLY B 1 15 ? -6.418 19.891 21.047 1 97 15 GLY B C 1
ATOM 2306 O O . GLY B 1 15 ? -6.641 20.781 20.219 1 97 15 GLY B O 1
ATOM 2307 N N . THR B 1 16 ? -5.496 18.969 20.859 1 98.5 16 THR B N 1
ATOM 2308 C CA . THR B 1 16 ? -4.742 18.781 19.625 1 98.5 16 THR B CA 1
ATOM 2309 C C . THR B 1 16 ? -5.414 17.734 18.734 1 98.5 16 THR B C 1
ATOM 2311 O O . THR B 1 16 ? -5.645 16.609 19.156 1 98.5 16 THR B O 1
ATOM 2314 N N . THR B 1 17 ? -5.797 18.078 17.516 1 98.44 17 THR B N 1
ATOM 2315 C CA . THR B 1 17 ? -6.43 17.188 16.547 1 98.44 17 THR B CA 1
ATOM 2316 C C . THR B 1 17 ? -5.402 16.25 15.93 1 98.44 17 THR B C 1
ATOM 2318 O O . THR B 1 17 ? -4.5 16.688 15.219 1 98.44 17 THR B O 1
ATOM 2321 N N . PRO B 1 18 ? -5.504 14.961 16.156 1 98.56 18 PRO B N 1
ATOM 2322 C CA . PRO B 1 18 ? -4.574 14.023 15.523 1 98.56 18 PRO B CA 1
ATOM 2323 C C . PRO B 1 18 ? -5.008 13.617 14.117 1 98.56 18 PRO B C 1
ATOM 2325 O O . PRO B 1 18 ? -6.195 13.414 13.867 1 98.56 18 PRO B O 1
ATOM 2328 N N . LEU B 1 19 ? -4.137 13.586 13.188 1 98.75 19 LEU B N 1
ATOM 2329 C CA . LEU B 1 19 ? -4.312 13.055 11.844 1 98.75 19 LEU B CA 1
ATOM 2330 C C . LEU B 1 19 ? -3.279 11.969 11.539 1 98.75 19 LEU B C 1
ATOM 2332 O O . LEU B 1 19 ? -2.074 12.227 11.617 1 98.75 19 LEU B O 1
ATOM 2336 N N . ILE B 1 20 ? -3.732 10.773 11.195 1 98.69 20 ILE B N 1
ATOM 2337 C CA . ILE B 1 20 ? -2.879 9.594 11.109 1 98.69 20 ILE B CA 1
ATOM 2338 C C . ILE B 1 20 ? -2.434 9.391 9.664 1 98.69 20 ILE B C 1
ATOM 2340 O O . ILE B 1 20 ? -3.262 9.352 8.75 1 98.69 20 ILE B O 1
ATOM 2344 N N . GLY B 1 21 ? -1.102 9.219 9.516 1 98.62 21 GLY B N 1
ATOM 2345 C CA . GLY B 1 21 ? -0.531 8.984 8.195 1 98.62 21 GLY B CA 1
ATOM 2346 C C . GLY B 1 21 ? -0.961 7.664 7.59 1 98.62 21 GLY B C 1
ATOM 2347 O O . GLY B 1 21 ? -0.794 6.609 8.203 1 98.62 21 GLY B O 1
ATOM 2348 N N . VAL B 1 22 ? -1.531 7.723 6.406 1 98.75 22 VAL B N 1
ATOM 2349 C CA . VAL B 1 22 ? -1.909 6.547 5.629 1 98.75 22 VAL B CA 1
ATOM 2350 C C . VAL B 1 22 ? -1.189 6.566 4.281 1 98.75 22 VAL B C 1
ATOM 2352 O O . VAL B 1 22 ? -0.875 7.637 3.754 1 98.75 22 VAL B O 1
ATOM 2355 N N . TYR B 1 23 ? -0.928 5.379 3.729 1 98.56 23 TYR B N 1
ATOM 2356 C CA . TYR B 1 23 ? -0.096 5.34 2.529 1 98.56 23 TYR B CA 1
ATOM 2357 C C . TYR B 1 23 ? -0.777 4.547 1.421 1 98.56 23 TYR B C 1
ATOM 2359 O O . TYR B 1 23 ? -0.297 4.52 0.285 1 98.56 23 TYR B O 1
ATOM 2367 N N . ASP B 1 24 ? -1.846 3.869 1.679 1 98.75 24 ASP B N 1
ATOM 2368 C CA . ASP B 1 24 ? -2.691 3.174 0.713 1 98.75 24 ASP B CA 1
ATOM 2369 C C . ASP B 1 24 ? -4.094 2.953 1.272 1 98.75 24 ASP B C 1
ATOM 2371 O O . ASP B 1 24 ? -4.398 3.385 2.387 1 98.75 24 ASP B O 1
ATOM 2375 N N . MET B 1 25 ? -4.992 2.363 0.478 1 98.81 25 MET B N 1
ATOM 2376 C CA . MET B 1 25 ? -6.387 2.211 0.883 1 98.81 25 MET B CA 1
ATOM 2377 C C . MET B 1 25 ? -6.512 1.233 2.047 1 98.81 25 MET B C 1
ATOM 2379 O O . MET B 1 25 ? -7.406 1.365 2.883 1 98.81 25 MET B O 1
ATOM 2383 N N . TYR B 1 26 ? -5.59 0.264 2.113 1 98.75 26 TYR B N 1
ATOM 2384 C CA . TYR B 1 26 ? -5.664 -0.726 3.184 1 98.75 26 TYR B CA 1
ATOM 2385 C C . TYR B 1 26 ? -5.273 -0.112 4.523 1 98.75 26 TYR B C 1
ATOM 2387 O O . TYR B 1 26 ? -5.969 -0.3 5.523 1 98.75 26 TYR B O 1
ATOM 2395 N N . SER B 1 27 ? -4.164 0.667 4.566 1 98.81 27 SER B N 1
ATOM 2396 C CA . SER B 1 27 ? -3.795 1.361 5.797 1 98.81 27 SER B CA 1
ATOM 2397 C C . SER B 1 27 ? -4.871 2.355 6.215 1 98.81 27 SER B C 1
ATOM 2399 O O . SER B 1 27 ? -5.137 2.525 7.406 1 98.81 27 SER B O 1
ATOM 2401 N N . ALA B 1 28 ? -5.5 3.004 5.277 1 98.81 28 ALA B N 1
ATOM 2402 C CA . ALA B 1 28 ? -6.594 3.922 5.582 1 98.81 28 ALA B CA 1
ATOM 2403 C C . ALA B 1 28 ? -7.773 3.186 6.215 1 98.81 28 ALA B C 1
ATOM 2405 O O . ALA B 1 28 ? -8.391 3.684 7.156 1 98.81 28 ALA B O 1
ATOM 2406 N N . SER B 1 29 ? -8.062 2 5.68 1 98.56 29 SER B N 1
ATOM 2407 C CA . SER B 1 29 ? -9.172 1.206 6.199 1 98.56 29 SER B CA 1
ATOM 2408 C C . SER B 1 29 ? -8.938 0.827 7.66 1 98.56 29 SER B C 1
ATOM 2410 O O . SER B 1 29 ? -9.883 0.814 8.461 1 98.56 29 SER B O 1
ATOM 2412 N N . ILE B 1 30 ? -7.719 0.548 7.965 1 98.31 30 ILE B N 1
ATOM 2413 C CA . ILE B 1 30 ? -7.375 0.186 9.336 1 98.31 30 ILE B CA 1
ATOM 2414 C C . ILE B 1 30 ? -7.406 1.43 10.219 1 98.31 30 ILE B C 1
ATOM 2416 O O . ILE B 1 30 ? -7.996 1.415 11.305 1 98.31 30 ILE B O 1
ATOM 2420 N N . ALA B 1 31 ? -6.848 2.535 9.766 1 98.38 31 ALA B N 1
ATOM 2421 C CA . ALA B 1 31 ? -6.77 3.773 10.531 1 98.38 31 ALA B CA 1
ATOM 2422 C C . ALA B 1 31 ? -8.164 4.324 10.828 1 98.38 31 ALA B C 1
ATOM 2424 O O . ALA B 1 31 ? -8.398 4.906 11.891 1 98.38 31 ALA B O 1
ATOM 2425 N N . ALA B 1 32 ? -9.062 4.113 9.914 1 97.06 32 ALA B N 1
ATOM 2426 C CA . ALA B 1 32 ? -10.414 4.668 10.008 1 97.06 32 ALA B CA 1
ATOM 2427 C C . ALA B 1 32 ? -11.172 4.066 11.188 1 97.06 32 ALA B C 1
ATOM 2429 O O . ALA B 1 32 ? -12.133 4.66 11.68 1 97.06 32 ALA B O 1
ATOM 2430 N N . LYS B 1 33 ? -10.711 2.936 11.617 1 94.75 33 LYS B N 1
ATOM 2431 C CA . LYS B 1 33 ? -11.344 2.301 12.766 1 94.75 33 LYS B CA 1
ATOM 2432 C C . LYS B 1 33 ? -10.945 2.99 14.07 1 94.75 33 LYS B C 1
ATOM 2434 O O . LYS B 1 33 ? -11.594 2.801 15.102 1 94.75 33 LYS B O 1
ATOM 2439 N N . HIS B 1 34 ? -9.906 3.805 14 1 96.56 34 HIS B N 1
ATOM 2440 C CA . HIS B 1 34 ? -9.32 4.312 15.234 1 96.56 34 HIS B CA 1
ATOM 2441 C C . HIS B 1 34 ? -9.43 5.832 15.312 1 96.56 34 HIS B C 1
ATOM 2443 O O . HIS B 1 34 ? -9.555 6.402 16.391 1 96.56 34 HIS B O 1
ATOM 2449 N N . TYR B 1 35 ? -9.328 6.484 14.234 1 97.19 35 TYR B N 1
ATOM 2450 C CA . TYR B 1 35 ? -9.289 7.941 14.195 1 97.19 35 TYR B CA 1
ATOM 2451 C C . TYR B 1 35 ? -10.211 8.484 13.109 1 97.19 35 TYR B C 1
ATOM 2453 O O . TYR B 1 35 ? -10.477 7.801 12.117 1 97.19 35 TYR B O 1
ATOM 2461 N N . ASP B 1 36 ? -10.656 9.711 13.18 1 96.31 36 ASP B N 1
ATOM 2462 C CA . ASP B 1 36 ? -11.555 10.328 12.211 1 96.31 36 ASP B CA 1
ATOM 2463 C C . ASP B 1 36 ? -10.797 11.25 11.266 1 96.31 36 ASP B C 1
ATOM 2465 O O . ASP B 1 36 ? -11.414 11.969 10.469 1 96.31 36 ASP B O 1
ATOM 2469 N N . GLY B 1 37 ? -9.492 11.289 11.391 1 98.06 37 GLY B N 1
ATOM 2470 C CA . GLY B 1 37 ? -8.648 12.109 10.523 1 98.06 37 GLY B CA 1
ATOM 2471 C C . GLY B 1 37 ? -7.453 11.359 9.969 1 98.06 37 GLY B C 1
ATOM 2472 O O . GLY B 1 37 ? -6.805 10.594 10.688 1 98.06 37 GLY B O 1
ATOM 2473 N N . MET B 1 38 ? -7.242 11.602 8.695 1 98.75 38 MET B N 1
ATOM 2474 C CA . MET B 1 38 ? -6.125 10.977 8 1 98.75 38 MET B CA 1
ATOM 2475 C C . MET B 1 38 ? -5.184 12.031 7.43 1 98.75 38 MET B C 1
ATOM 2477 O O . MET B 1 38 ? -5.629 13.078 6.957 1 98.75 38 MET B O 1
ATOM 2481 N N . PHE B 1 39 ? -3.949 11.742 7.574 1 98.88 39 PHE B N 1
ATOM 2482 C CA . PHE B 1 39 ? -2.902 12.477 6.875 1 98.88 39 PHE B CA 1
ATOM 2483 C C . PHE B 1 39 ? -2.375 11.672 5.691 1 98.88 39 PHE B C 1
ATOM 2485 O O . PHE B 1 39 ? -1.795 10.602 5.871 1 98.88 39 PHE B O 1
ATOM 2492 N N . VAL B 1 40 ? -2.689 12.141 4.457 1 98.44 40 VAL B N 1
ATOM 2493 C CA . VAL B 1 40 ? -2.15 11.523 3.252 1 98.44 40 VAL B CA 1
ATOM 2494 C C . VAL B 1 40 ? -0.68 11.898 3.09 1 98.44 40 VAL B C 1
ATOM 2496 O O . VAL B 1 40 ? -0.361 12.906 2.455 1 98.44 40 VAL B O 1
ATOM 2499 N N . SER B 1 41 ? 0.164 11.102 3.574 1 95.12 41 SER B N 1
ATOM 2500 C CA . SER B 1 41 ? 1.594 11.359 3.705 1 95.12 41 SER B CA 1
ATOM 2501 C C . SER B 1 41 ? 2.305 11.227 2.361 1 95.12 41 SER B C 1
ATOM 2503 O O . SER B 1 41 ? 2.254 10.172 1.729 1 95.12 41 SER B O 1
ATOM 2505 N N . GLY B 1 42 ? 3.029 12.297 1.986 1 96.25 42 GLY B N 1
ATOM 2506 C CA . GLY B 1 42 ? 3.836 12.195 0.779 1 96.25 42 GLY B CA 1
ATOM 2507 C C . GLY B 1 42 ? 4.887 11.102 0.853 1 96.25 42 GLY B C 1
ATOM 2508 O O . GLY B 1 42 ? 5.07 10.344 -0.103 1 96.25 42 GLY B O 1
ATOM 2509 N N . PHE B 1 43 ? 5.578 11 2.031 1 95.62 43 PHE B N 1
ATOM 2510 C CA . PHE B 1 43 ? 6.574 9.953 2.254 1 95.62 43 PHE B CA 1
ATOM 2511 C C . PHE B 1 43 ? 5.965 8.57 2.068 1 95.62 43 PHE B C 1
ATOM 2513 O O . PHE B 1 43 ? 6.492 7.75 1.318 1 95.62 43 PHE B O 1
ATOM 2520 N N . GLY B 1 44 ? 4.852 8.367 2.736 1 97.62 44 GLY B N 1
ATOM 2521 C CA . GLY B 1 44 ? 4.18 7.078 2.66 1 97.62 44 GLY B CA 1
ATOM 2522 C C . GLY B 1 44 ? 3.693 6.742 1.264 1 97.62 44 GLY B C 1
ATOM 2523 O O . GLY B 1 44 ? 3.832 5.602 0.81 1 97.62 44 GLY B O 1
ATOM 2524 N N . PHE B 1 45 ? 3.111 7.727 0.618 1 98.31 45 PHE B N 1
ATOM 2525 C CA . PHE B 1 45 ? 2.59 7.516 -0.727 1 98.31 45 PHE B CA 1
ATOM 2526 C C . PHE B 1 45 ? 3.717 7.199 -1.702 1 98.31 45 PHE B C 1
ATOM 2528 O O . PHE B 1 45 ? 3.6 6.285 -2.521 1 98.31 45 PHE B O 1
ATOM 2535 N N . ALA B 1 46 ? 4.816 7.953 -1.686 1 98.19 46 ALA B N 1
ATOM 2536 C CA . ALA B 1 46 ? 5.969 7.684 -2.539 1 98.19 46 ALA B CA 1
ATOM 2537 C C . ALA B 1 46 ? 6.488 6.266 -2.33 1 98.19 46 ALA B C 1
ATOM 2539 O O . ALA B 1 46 ? 6.809 5.566 -3.297 1 98.19 46 ALA B O 1
ATOM 2540 N N . ALA B 1 47 ? 6.512 5.895 -1.105 1 98.31 47 ALA B N 1
ATOM 2541 C CA . ALA B 1 47 ? 7.02 4.57 -0.749 1 98.31 47 ALA B CA 1
ATOM 2542 C C . ALA B 1 47 ? 6.09 3.473 -1.259 1 98.31 47 ALA B C 1
ATOM 2544 O O . ALA B 1 47 ? 6.531 2.535 -1.925 1 98.31 47 ALA B O 1
ATOM 2545 N N . SER B 1 48 ? 4.816 3.617 -1.027 1 98.69 48 SER B N 1
ATOM 2546 C CA . SER B 1 48 ? 3.846 2.562 -1.302 1 98.69 48 SER B CA 1
ATOM 2547 C C . SER B 1 48 ? 3.527 2.479 -2.791 1 98.69 48 SER B C 1
ATOM 2549 O O . SER B 1 48 ? 3.539 1.392 -3.373 1 98.69 48 SER B O 1
ATOM 2551 N N . TYR B 1 49 ? 3.285 3.596 -3.416 1 98.62 49 TYR B N 1
ATOM 2552 C CA . TYR B 1 49 ? 2.82 3.615 -4.797 1 98.62 49 TYR B CA 1
ATOM 2553 C C . TYR B 1 49 ? 3.986 3.465 -5.77 1 98.62 49 TYR B C 1
ATOM 2555 O O . TYR B 1 49 ? 3.916 2.676 -6.715 1 98.62 49 TYR B O 1
ATOM 2563 N N . TYR B 1 50 ? 5.102 4.152 -5.496 1 98.06 50 TYR B N 1
ATOM 2564 C CA . TYR B 1 50 ? 6.195 4.219 -6.461 1 98.06 50 TYR B CA 1
ATOM 2565 C C . TYR B 1 50 ? 7.352 3.324 -6.039 1 98.06 50 TYR B C 1
ATOM 2567 O O . TYR B 1 50 ? 8.172 2.93 -6.871 1 98.06 50 TYR B O 1
ATOM 2575 N N . GLY B 1 51 ? 7.48 3.031 -4.758 1 98.31 51 GLY B N 1
ATOM 2576 C CA . GLY B 1 51 ? 8.695 2.406 -4.266 1 98.31 51 GLY B CA 1
ATOM 2577 C C . GLY B 1 51 ? 9.906 3.318 -4.336 1 98.31 51 GLY B C 1
ATOM 2578 O O . GLY B 1 51 ? 11.023 2.861 -4.598 1 98.31 51 GLY B O 1
ATOM 2579 N N . LEU B 1 52 ? 9.672 4.609 -4.145 1 97.56 52 LEU B N 1
ATOM 2580 C CA . LEU B 1 52 ? 10.734 5.602 -4.312 1 97.56 52 LEU B CA 1
ATOM 2581 C C . LEU B 1 52 ? 10.844 6.492 -3.082 1 97.56 52 LEU B C 1
ATOM 2583 O O . LEU B 1 52 ? 9.883 6.613 -2.312 1 97.56 52 LEU B O 1
ATOM 2587 N N . PRO B 1 53 ? 12.039 7.035 -2.822 1 95.69 53 PRO B N 1
ATOM 2588 C CA . PRO B 1 53 ? 12.156 8.008 -1.734 1 95.69 53 PRO B CA 1
ATOM 2589 C C . PRO B 1 53 ? 11.367 9.289 -1.994 1 95.69 53 PRO B C 1
ATOM 2591 O O . PRO B 1 53 ? 11.047 9.594 -3.146 1 95.69 53 PRO B O 1
ATOM 2594 N N . ASP B 1 54 ? 11.031 9.961 -0.976 1 93.88 54 ASP B N 1
ATOM 2595 C CA . ASP B 1 54 ? 10.188 11.148 -1.051 1 93.88 54 ASP B CA 1
ATOM 2596 C C . ASP B 1 54 ? 11.016 12.391 -1.39 1 93.88 54 ASP B C 1
ATOM 2598 O O . ASP B 1 54 ? 11.148 13.297 -0.566 1 93.88 54 ASP B O 1
ATOM 2602 N N . ILE B 1 55 ? 11.477 12.477 -2.621 1 93.19 55 ILE B N 1
ATOM 2603 C CA . ILE B 1 55 ? 12.359 13.578 -2.98 1 93.19 55 ILE B CA 1
ATOM 2604 C C . ILE B 1 55 ? 11.836 14.281 -4.23 1 93.19 55 ILE B C 1
ATOM 2606 O O . ILE B 1 55 ? 12.609 14.852 -5 1 93.19 55 ILE B O 1
ATOM 2610 N N . GLY B 1 56 ? 10.555 14.094 -4.488 1 92.88 56 GLY B N 1
ATOM 2611 C CA . GLY B 1 56 ? 9.969 14.906 -5.543 1 92.88 56 GLY B CA 1
ATOM 2612 C C . GLY B 1 56 ? 9.484 14.086 -6.727 1 92.88 56 GLY B C 1
ATOM 2613 O O . GLY B 1 56 ? 9.188 14.633 -7.785 1 92.88 56 GLY B O 1
ATOM 2614 N N . PHE B 1 57 ? 9.25 12.781 -6.578 1 93.94 57 PHE B N 1
ATOM 2615 C CA . PHE B 1 57 ? 8.867 11.914 -7.684 1 93.94 57 PHE B CA 1
ATOM 2616 C C . PHE B 1 57 ? 7.355 11.898 -7.863 1 93.94 57 PHE B C 1
ATOM 2618 O O . PHE B 1 57 ? 6.848 11.469 -8.898 1 93.94 57 PHE B O 1
ATOM 2625 N N . ILE B 1 58 ? 6.609 12.359 -6.91 1 97.25 58 ILE B N 1
ATOM 2626 C CA . ILE B 1 58 ? 5.16 12.172 -6.938 1 97.25 58 ILE B CA 1
ATOM 2627 C C . ILE B 1 58 ? 4.551 13.055 -8.023 1 97.25 58 ILE B C 1
ATOM 2629 O O . ILE B 1 58 ? 4.766 14.266 -8.047 1 97.25 58 ILE B O 1
ATOM 2633 N N . ALA B 1 59 ? 3.852 12.438 -8.922 1 97.94 59 ALA B N 1
ATOM 2634 C CA . ALA B 1 59 ? 3.02 13.148 -9.891 1 97.94 59 ALA B CA 1
ATOM 2635 C C . ALA B 1 59 ? 1.652 13.477 -9.297 1 97.94 59 ALA B C 1
ATOM 2637 O O . ALA B 1 59 ? 0.996 12.617 -8.711 1 97.94 59 ALA B O 1
ATOM 2638 N N . TRP B 1 60 ? 1.231 14.719 -9.461 1 98.19 60 TRP B N 1
ATOM 2639 C CA . TRP B 1 60 ? 0.044 15.195 -8.766 1 98.19 60 TRP B CA 1
ATOM 2640 C C . TRP B 1 60 ? -1.186 14.383 -9.164 1 98.19 60 TRP B C 1
ATOM 2642 O O . TRP B 1 60 ? -2.078 14.156 -8.344 1 98.19 60 TRP B O 1
ATOM 2652 N N . PRO B 1 61 ? -1.342 13.844 -10.477 1 98.44 61 PRO B N 1
ATOM 2653 C CA . PRO B 1 61 ? -2.555 13.094 -10.797 1 98.44 61 PRO B CA 1
ATOM 2654 C C . PRO B 1 61 ? -2.701 11.828 -9.953 1 98.44 61 PRO B C 1
ATOM 2656 O O . PRO B 1 61 ? -3.822 11.414 -9.648 1 98.44 61 PRO B O 1
ATOM 2659 N N . ASP B 1 62 ? -1.541 11.211 -9.633 1 98.56 62 ASP B N 1
ATOM 2660 C CA . ASP B 1 62 ? -1.583 10 -8.812 1 98.56 62 ASP B CA 1
ATOM 2661 C C . ASP B 1 62 ? -2.068 10.305 -7.402 1 98.56 62 ASP B C 1
ATOM 2663 O O . ASP B 1 62 ? -2.832 9.531 -6.82 1 98.56 62 ASP B O 1
ATOM 2667 N N . MET B 1 63 ? -1.633 11.469 -6.844 1 98.62 63 MET B N 1
ATOM 2668 C CA . MET B 1 63 ? -2.088 11.898 -5.527 1 98.62 63 MET B CA 1
ATOM 2669 C C . MET B 1 63 ? -3.582 12.203 -5.539 1 98.62 63 MET B C 1
ATOM 2671 O O . MET B 1 63 ? -4.316 11.781 -4.645 1 98.62 63 MET B O 1
ATOM 2675 N N . VAL B 1 64 ? -4.043 12.867 -6.578 1 98.81 64 VAL B N 1
ATOM 2676 C CA . VAL B 1 64 ? -5.457 13.211 -6.711 1 98.81 64 VAL B CA 1
ATOM 2677 C C . VAL B 1 64 ? -6.293 11.938 -6.809 1 98.81 64 VAL B C 1
ATOM 2679 O O . VAL B 1 64 ? -7.336 11.82 -6.156 1 98.81 64 VAL B O 1
ATOM 2682 N N . ALA B 1 65 ? -5.844 10.969 -7.57 1 98.62 65 ALA B N 1
ATOM 2683 C CA . ALA B 1 65 ? -6.559 9.703 -7.723 1 98.62 65 ALA B CA 1
ATOM 2684 C C . ALA B 1 65 ? -6.652 8.961 -6.395 1 98.62 65 ALA B C 1
ATOM 2686 O O . ALA B 1 65 ? -7.691 8.383 -6.074 1 98.62 65 ALA B O 1
ATOM 2687 N N . PHE B 1 66 ? -5.586 9.016 -5.66 1 98.81 66 PHE B N 1
ATOM 2688 C CA . PHE B 1 66 ? -5.578 8.359 -4.359 1 98.81 66 PHE B CA 1
ATOM 2689 C C . PHE B 1 66 ? -6.582 9.008 -3.418 1 98.81 66 PHE B C 1
ATOM 2691 O O . PHE B 1 66 ? -7.383 8.32 -2.783 1 98.81 66 PHE B O 1
ATOM 2698 N N . VAL B 1 67 ? -6.602 10.305 -3.361 1 98.88 67 VAL B N 1
ATOM 2699 C CA . VAL B 1 67 ? -7.508 11.039 -2.49 1 98.88 67 VAL B CA 1
ATOM 2700 C C . VAL B 1 67 ? -8.953 10.781 -2.908 1 98.88 67 VAL B C 1
ATOM 2702 O O . VAL B 1 67 ? -9.844 10.664 -2.061 1 98.88 67 VAL B O 1
ATOM 2705 N N . GLN B 1 68 ? -9.164 10.68 -4.195 1 98.69 68 GLN B N 1
ATOM 2706 C CA . GLN B 1 68 ? -10.5 10.375 -4.684 1 98.69 68 GLN B CA 1
ATOM 2707 C C . GLN B 1 68 ? -10.992 9.031 -4.16 1 98.69 68 GLN B C 1
ATOM 2709 O O . GLN B 1 68 ? -12.141 8.898 -3.746 1 98.69 68 GLN B O 1
ATOM 2714 N N . ARG B 1 69 ? -10.141 8.031 -4.191 1 98.5 69 ARG B N 1
ATOM 2715 C CA . ARG B 1 69 ? -10.508 6.723 -3.666 1 98.5 69 ARG B CA 1
ATOM 2716 C C . ARG B 1 69 ? -10.766 6.789 -2.164 1 98.5 69 ARG B C 1
ATOM 2718 O O . ARG B 1 69 ? -11.719 6.191 -1.663 1 98.5 69 ARG B O 1
ATOM 2725 N N . LEU B 1 70 ? -9.93 7.555 -1.444 1 98.75 70 LEU B N 1
ATOM 2726 C CA . LEU B 1 70 ? -10.117 7.715 -0.007 1 98.75 70 LEU B CA 1
ATOM 2727 C C . LEU B 1 70 ? -11.484 8.328 0.296 1 98.75 70 LEU B C 1
ATOM 2729 O O . LEU B 1 70 ? -12.211 7.828 1.154 1 98.75 70 LEU B O 1
ATOM 2733 N N . ARG B 1 71 ? -11.82 9.375 -0.418 1 98.38 71 ARG B N 1
ATOM 2734 C CA . ARG B 1 71 ? -13.07 10.078 -0.144 1 98.38 71 ARG B CA 1
ATOM 2735 C C . ARG B 1 71 ? -14.273 9.164 -0.375 1 98.38 71 ARG B C 1
ATOM 2737 O O . ARG B 1 71 ? -15.234 9.188 0.396 1 98.38 71 ARG B O 1
ATOM 2744 N N . GLY B 1 72 ? -14.211 8.398 -1.455 1 96.88 72 GLY B N 1
ATOM 2745 C CA . GLY B 1 72 ? -15.297 7.465 -1.73 1 96.88 72 GLY B CA 1
ATOM 2746 C C . GLY B 1 72 ? -15.516 6.461 -0.616 1 96.88 72 GLY B C 1
ATOM 2747 O O . GLY B 1 72 ? -16.656 6.156 -0.264 1 96.88 72 GLY B O 1
ATOM 2748 N N . ALA B 1 73 ? -14.461 5.988 0.018 1 97.5 73 ALA B N 1
ATOM 2749 C CA . ALA B 1 73 ? -14.523 4.949 1.039 1 97.5 73 ALA B CA 1
ATOM 2750 C C . ALA B 1 73 ? -14.805 5.543 2.416 1 97.5 73 ALA B C 1
ATOM 2752 O O . ALA B 1 73 ? -15.43 4.902 3.262 1 97.5 73 ALA B O 1
ATOM 2753 N N . PHE B 1 74 ? -14.375 6.82 2.621 1 97.38 74 PHE B N 1
ATOM 2754 C CA . PHE B 1 74 ? -14.438 7.445 3.936 1 97.38 74 PHE B CA 1
ATOM 2755 C C . PHE B 1 74 ? -15.094 8.812 3.852 1 97.38 74 PHE B C 1
ATOM 2757 O O . PHE B 1 74 ? -14.43 9.844 4.012 1 97.38 74 PHE B O 1
ATOM 2764 N N . PRO B 1 75 ? -16.328 8.859 3.768 1 96.81 75 PRO B N 1
ATOM 2765 C CA . PRO B 1 75 ? -17.062 10.094 3.459 1 96.81 75 PRO B CA 1
ATOM 2766 C C . PRO B 1 75 ? -17.047 11.094 4.613 1 96.81 75 PRO B C 1
ATOM 2768 O O . PRO B 1 75 ? -17.312 12.281 4.414 1 96.81 75 PRO B O 1
ATOM 2771 N N . HIS B 1 76 ? -16.641 10.656 5.797 1 96.19 76 HIS B N 1
ATOM 2772 C CA . HIS B 1 76 ? -16.797 11.555 6.934 1 96.19 76 HIS B CA 1
ATOM 2773 C C . HIS B 1 76 ? -15.445 11.891 7.559 1 96.19 76 HIS B C 1
ATOM 2775 O O . HIS B 1 76 ? -15.359 12.727 8.461 1 96.19 76 HIS B O 1
ATOM 2781 N N . HIS B 1 77 ? -14.406 11.242 7.125 1 97.69 77 HIS B N 1
ATOM 2782 C CA . HIS B 1 77 ? -13.086 11.453 7.707 1 97.69 77 HIS B CA 1
ATOM 2783 C C . HIS B 1 77 ? -12.445 12.734 7.176 1 97.69 77 HIS B C 1
ATOM 2785 O O . HIS B 1 77 ? -12.68 13.117 6.027 1 97.69 77 HIS B O 1
ATOM 2791 N N . HIS B 1 78 ? -11.688 13.414 8 1 98.62 78 HIS B N 1
ATOM 2792 C CA . HIS B 1 78 ? -10.844 14.508 7.539 1 98.62 78 HIS B CA 1
ATOM 2793 C C . HIS B 1 78 ? -9.672 13.992 6.715 1 98.62 78 HIS B C 1
ATOM 2795 O O . HIS B 1 78 ? -9.047 12.984 7.074 1 98.62 78 HIS B O 1
ATOM 2801 N N . LEU B 1 79 ? -9.438 14.594 5.562 1 98.88 79 LEU B N 1
ATOM 2802 C CA . LEU B 1 79 ? -8.312 14.25 4.703 1 98.88 79 LEU B CA 1
ATOM 2803 C C . LEU B 1 79 ? -7.375 15.438 4.523 1 98.88 79 LEU B C 1
ATOM 2805 O O . LEU B 1 79 ? -7.688 16.375 3.779 1 98.88 79 LEU B O 1
ATOM 2809 N N . LEU B 1 80 ? -6.254 15.461 5.285 1 98.94 80 LEU B N 1
ATOM 2810 C CA . LEU B 1 80 ? -5.188 16.438 5.062 1 98.94 80 LEU B CA 1
ATOM 2811 C C . LEU B 1 80 ? -4.121 15.867 4.133 1 98.94 80 LEU B C 1
ATOM 2813 O O . LEU B 1 80 ? -3.521 14.828 4.426 1 98.94 80 LEU B O 1
ATOM 2817 N N . VAL B 1 81 ? -3.857 16.531 3.014 1 98.94 81 VAL B N 1
ATOM 2818 C CA . VAL B 1 81 ? -3.061 15.953 1.931 1 98.94 81 VAL B CA 1
ATOM 2819 C C . VAL B 1 81 ? -1.735 16.703 1.816 1 98.94 81 VAL B C 1
ATOM 2821 O O . VAL B 1 81 ? -1.717 17.938 1.701 1 98.94 81 VAL B O 1
ATOM 2824 N N . ASP B 1 82 ? -0.642 16 1.851 1 98.56 82 ASP B N 1
ATOM 2825 C CA . ASP B 1 82 ? 0.672 16.562 1.541 1 98.56 82 ASP B CA 1
ATOM 2826 C C . ASP B 1 82 ? 0.838 16.766 0.038 1 98.56 82 ASP B C 1
ATOM 2828 O O . ASP B 1 82 ? 0.851 15.805 -0.733 1 98.56 82 ASP B O 1
ATOM 2832 N N . ILE B 1 83 ? 1.048 17.984 -0.395 1 98.56 83 ILE B N 1
ATOM 2833 C CA . ILE B 1 83 ? 1.207 18.234 -1.825 1 98.56 83 ILE B CA 1
ATOM 2834 C C . ILE B 1 83 ? 2.619 18.734 -2.107 1 98.56 83 ILE B C 1
ATOM 2836 O O . ILE B 1 83 ? 2.848 19.438 -3.1 1 98.56 83 ILE B O 1
ATOM 2840 N N . ASP B 1 84 ? 3.539 18.391 -1.186 1 97.19 84 ASP B N 1
ATOM 2841 C CA . ASP B 1 84 ? 4.945 18.75 -1.338 1 97.19 84 ASP B CA 1
ATOM 2842 C C . ASP B 1 84 ? 5.109 20.25 -1.585 1 97.19 84 ASP B C 1
ATOM 2844 O O . ASP B 1 84 ? 4.59 21.062 -0.822 1 97.19 84 ASP B O 1
ATOM 2848 N N . ASP B 1 85 ? 5.844 20.609 -2.555 1 96.88 85 ASP B N 1
ATOM 2849 C CA . ASP B 1 85 ? 6.082 22 -2.891 1 96.88 85 ASP B CA 1
ATOM 2850 C C . ASP B 1 85 ? 5.035 22.516 -3.875 1 96.88 85 ASP B C 1
ATOM 2852 O O . ASP B 1 85 ? 5.254 23.531 -4.551 1 96.88 85 ASP B O 1
ATOM 2856 N N . GLY B 1 86 ? 3.951 21.828 -3.98 1 97.75 86 GLY B N 1
ATOM 2857 C CA . GLY B 1 86 ? 2.941 22.188 -4.961 1 97.75 86 GLY B CA 1
ATOM 2858 C C . GLY B 1 86 ? 3.301 21.766 -6.375 1 97.75 86 GLY B C 1
ATOM 2859 O O . GLY B 1 86 ? 2.836 22.375 -7.344 1 97.75 86 GLY B O 1
ATOM 2860 N N . TYR B 1 87 ? 4.258 20.859 -6.43 1 96.88 87 TYR B N 1
ATOM 2861 C CA . TYR B 1 87 ? 4.715 20.281 -7.688 1 96.88 87 TYR B CA 1
ATOM 2862 C C . TYR B 1 87 ? 5.355 21.344 -8.578 1 96.88 87 TYR B C 1
ATOM 2864 O O . TYR B 1 87 ? 5.094 21.391 -9.781 1 96.88 87 TYR B O 1
ATOM 2872 N N . VAL B 1 88 ? 6.016 22.219 -8.039 1 94.12 88 VAL B N 1
ATOM 2873 C CA . VAL B 1 88 ? 6.98 23.141 -8.625 1 94.12 88 VAL B CA 1
ATOM 2874 C C . VAL B 1 88 ? 6.281 24.438 -9.008 1 94.12 88 VAL B C 1
ATOM 2876 O O . VAL B 1 88 ? 6.312 25.422 -8.258 1 94.12 88 VAL B O 1
ATOM 2879 N N . ASP B 1 89 ? 5.391 24.5 -9.969 1 95.38 89 ASP B N 1
ATOM 2880 C CA . ASP B 1 89 ? 4.832 25.734 -10.508 1 95.38 89 ASP B CA 1
ATOM 2881 C C . ASP B 1 89 ? 3.574 26.141 -9.742 1 95.38 89 ASP B C 1
ATOM 2883 O O . ASP B 1 89 ? 2.725 25.297 -9.438 1 95.38 89 ASP B O 1
ATOM 2887 N N . PRO B 1 90 ? 3.484 27.5 -9.445 1 97.56 90 PRO B N 1
ATOM 2888 C CA . PRO B 1 90 ? 2.291 27.984 -8.75 1 97.56 90 PRO B CA 1
ATOM 2889 C C . PRO B 1 90 ? 0.995 27.594 -9.461 1 97.56 90 PRO B C 1
ATOM 2891 O O . PRO B 1 90 ? 0.001 27.266 -8.805 1 97.56 90 PRO B O 1
ATOM 2894 N N . GLU B 1 91 ? 1.026 27.609 -10.789 1 98.06 91 GLU B N 1
ATOM 2895 C CA . GLU B 1 91 ? -0.17 27.266 -11.555 1 98.06 91 GLU B CA 1
ATOM 2896 C C . GLU B 1 91 ? -0.574 25.812 -11.328 1 98.06 91 GLU B C 1
ATOM 2898 O O . GLU B 1 91 ? -1.763 25.5 -11.25 1 98.06 91 GLU B O 1
ATOM 2903 N N . VAL B 1 92 ? 0.419 24.969 -11.25 1 98.38 92 VAL B N 1
ATOM 2904 C CA . VAL B 1 92 ? 0.153 23.562 -11 1 98.38 92 VAL B CA 1
ATOM 2905 C C . VAL B 1 92 ? -0.4 23.375 -9.586 1 98.38 92 VAL B C 1
ATOM 2907 O O . VAL B 1 92 ? -1.371 22.656 -9.383 1 98.38 92 VAL B O 1
ATOM 2910 N N . ALA B 1 93 ? 0.241 24.062 -8.648 1 98.62 93 ALA B N 1
ATOM 2911 C CA . ALA B 1 93 ? -0.239 24 -7.27 1 98.62 93 ALA B CA 1
ATOM 2912 C C . ALA B 1 93 ? -1.709 24.406 -7.184 1 98.62 93 ALA B C 1
ATOM 2914 O O . ALA B 1 93 ? -2.506 23.719 -6.535 1 98.62 93 ALA B O 1
ATOM 2915 N N . CYS B 1 94 ? -2.064 25.484 -7.852 1 98.81 94 CYS B N 1
ATOM 2916 C CA . CYS B 1 94 ? -3.443 25.969 -7.848 1 98.81 94 CYS B CA 1
ATOM 2917 C C . CYS B 1 94 ? -4.375 24.938 -8.484 1 98.81 94 CYS B C 1
ATOM 2919 O O . CYS B 1 94 ? -5.465 24.688 -7.969 1 98.81 94 CYS B O 1
ATOM 2921 N N . HIS B 1 95 ? -3.914 24.375 -9.602 1 98.75 95 HIS B N 1
ATOM 2922 C CA . HIS B 1 95 ? -4.699 23.359 -10.297 1 98.75 95 HIS B CA 1
ATOM 2923 C C . HIS B 1 95 ? -4.961 22.156 -9.391 1 98.75 95 HIS B C 1
ATOM 2925 O O . HIS B 1 95 ? -6.082 21.656 -9.336 1 98.75 95 HIS B O 1
ATOM 2931 N N . VAL B 1 96 ? -3.975 21.703 -8.688 1 98.81 96 VAL B N 1
ATOM 2932 C CA . VAL B 1 96 ? -4.062 20.547 -7.797 1 98.81 96 VAL B CA 1
ATOM 2933 C C . VAL B 1 96 ? -5.004 20.859 -6.637 1 98.81 96 VAL B C 1
ATOM 2935 O O . VAL B 1 96 ? -5.855 20.047 -6.285 1 98.81 96 VAL B O 1
ATOM 2938 N N . VAL B 1 97 ? -4.879 22.031 -6.07 1 98.75 97 VAL B N 1
ATOM 2939 C CA . VAL B 1 97 ? -5.688 22.438 -4.93 1 98.75 97 VAL B CA 1
ATOM 2940 C C . VAL B 1 97 ? -7.16 22.484 -5.324 1 98.75 97 VAL B C 1
ATOM 2942 O O . VAL B 1 97 ? -8.023 21.984 -4.594 1 98.75 97 VAL B O 1
ATOM 2945 N N . GLU B 1 98 ? -7.449 23.031 -6.48 1 98.5 98 GLU B N 1
ATOM 2946 C CA . GLU B 1 98 ? -8.82 23.062 -6.973 1 98.5 98 GLU B CA 1
ATOM 2947 C C . GLU B 1 98 ? -9.367 21.656 -7.16 1 98.5 98 GLU B C 1
ATOM 2949 O O . GLU B 1 98 ? -10.508 21.359 -6.785 1 98.5 98 GLU B O 1
ATOM 2954 N N . GLY B 1 99 ? -8.562 20.859 -7.781 1 98.62 99 GLY B N 1
ATOM 2955 C CA . GLY B 1 99 ? -8.953 19.484 -7.996 1 98.62 99 GLY B CA 1
ATOM 2956 C C . GLY B 1 99 ? -9.188 18.719 -6.707 1 98.62 99 GLY B C 1
ATOM 2957 O O . GLY B 1 99 ? -10.188 18 -6.566 1 98.62 99 GLY B O 1
ATOM 2958 N N . LEU B 1 100 ? -8.273 18.844 -5.758 1 98.88 100 LEU B N 1
ATOM 2959 C CA . LEU B 1 100 ? -8.367 18.156 -4.477 1 98.88 100 LEU B CA 1
ATOM 2960 C C . LEU B 1 100 ? -9.594 18.625 -3.699 1 98.88 100 LEU B C 1
ATOM 2962 O O . LEU B 1 100 ? -10.297 17.812 -3.098 1 98.88 100 LEU B O 1
ATOM 2966 N N . GLU B 1 101 ? -9.852 19.906 -3.697 1 98.81 101 GLU B N 1
ATOM 2967 C CA . GLU B 1 101 ? -11.031 20.422 -3.014 1 98.81 101 GLU B CA 1
ATOM 2968 C C . GLU B 1 101 ? -12.312 19.875 -3.635 1 98.81 101 GLU B C 1
ATOM 2970 O O . GLU B 1 101 ? -13.227 19.469 -2.92 1 98.81 101 GLU B O 1
ATOM 2975 N N . ARG B 1 102 ? -12.383 19.797 -4.945 1 98.19 102 ARG B N 1
ATOM 2976 C CA . ARG B 1 102 ? -13.562 19.328 -5.664 1 98.19 102 ARG B CA 1
ATOM 2977 C C . ARG B 1 102 ? -13.883 17.875 -5.301 1 98.19 102 ARG B C 1
ATOM 2979 O O . ARG B 1 102 ? -15.047 17.484 -5.227 1 98.19 102 ARG B O 1
ATOM 2986 N N . ILE B 1 103 ? -12.828 17.141 -5.004 1 98.25 103 ILE B N 1
ATOM 2987 C CA . ILE B 1 103 ? -13.078 15.711 -4.781 1 98.25 103 ILE B CA 1
ATOM 2988 C C . ILE B 1 103 ? -13.172 15.438 -3.281 1 98.25 103 ILE B C 1
ATOM 2990 O O . ILE B 1 103 ? -13.273 14.281 -2.861 1 98.25 103 ILE B O 1
ATOM 2994 N N . GLY B 1 104 ? -13.062 16.422 -2.498 1 98.38 104 GLY B N 1
ATOM 2995 C CA . GLY B 1 104 ? -13.461 16.281 -1.109 1 98.38 104 GLY B CA 1
ATOM 2996 C C . GLY B 1 104 ? -12.297 16.234 -0.147 1 98.38 104 GLY B C 1
ATOM 2997 O O . GLY B 1 104 ? -12.422 15.742 0.976 1 98.38 104 GLY B O 1
ATOM 2998 N N . ALA B 1 105 ? -11.102 16.672 -0.522 1 98.88 105 ALA B N 1
ATOM 2999 C CA . ALA B 1 105 ? -10.031 16.875 0.451 1 98.88 105 ALA B CA 1
ATOM 3000 C C . ALA B 1 105 ? -10.43 17.938 1.482 1 98.88 105 ALA B C 1
ATOM 3002 O O . ALA B 1 105 ? -11.141 18.891 1.162 1 98.88 105 ALA B O 1
ATOM 3003 N N . SER B 1 106 ? -9.969 17.703 2.729 1 98.88 106 SER B N 1
ATOM 3004 C CA . SER B 1 106 ? -10.258 18.672 3.787 1 98.88 106 SER B CA 1
ATOM 3005 C C . SER B 1 106 ? -9.203 19.781 3.838 1 98.88 106 SER B C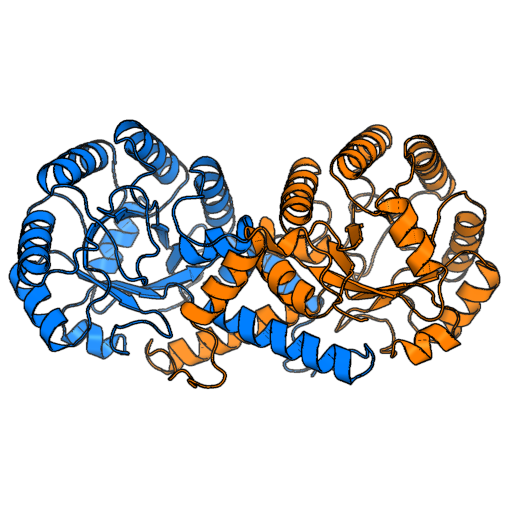 1
ATOM 3007 O O . SER B 1 106 ? -9.492 20.891 4.277 1 98.88 106 SER B O 1
ATOM 3009 N N . GLY B 1 107 ? -8.023 19.453 3.451 1 98.94 107 GLY B N 1
ATOM 3010 C CA . GLY B 1 107 ? -6.934 20.406 3.492 1 98.94 107 GLY B CA 1
ATOM 3011 C C . GLY B 1 107 ? -5.691 19.922 2.77 1 98.94 107 GLY B C 1
ATOM 3012 O O . GLY B 1 107 ? -5.625 18.781 2.332 1 98.94 107 GLY B O 1
ATOM 3013 N N . VAL B 1 108 ? -4.707 20.844 2.613 1 98.94 108 VAL B N 1
ATOM 3014 C CA . VAL B 1 108 ? -3.418 20.531 2.006 1 98.94 108 VAL B CA 1
ATOM 3015 C C . VAL B 1 108 ? -2.289 21.125 2.846 1 98.94 108 VAL B C 1
ATOM 3017 O O . VAL B 1 108 ? -2.504 22.078 3.602 1 98.94 108 VAL B O 1
ATOM 3020 N N . ILE B 1 109 ? -1.158 20.516 2.752 1 98.88 109 ILE B N 1
ATOM 3021 C CA . ILE B 1 109 ? 0.088 21.094 3.254 1 98.88 109 ILE B CA 1
ATOM 3022 C C . ILE B 1 109 ? 0.97 21.516 2.082 1 98.88 109 ILE B C 1
ATOM 3024 O O . ILE B 1 109 ? 1.258 20.703 1.191 1 98.88 109 ILE B O 1
ATOM 3028 N N . LEU B 1 110 ? 1.352 22.766 2.053 1 98.81 110 LEU B N 1
ATOM 3029 C CA . LEU B 1 110 ? 2.238 23.297 1.028 1 98.81 110 LEU B CA 1
ATOM 3030 C C . LEU B 1 110 ? 3.582 23.703 1.628 1 98.81 110 LEU B C 1
ATOM 3032 O O . LEU B 1 110 ? 3.652 24.609 2.459 1 98.81 110 LEU B O 1
ATOM 3036 N N . GLU B 1 111 ? 4.613 23.047 1.219 1 98.5 111 GLU B N 1
ATOM 3037 C CA . GLU B 1 111 ? 5.922 23.312 1.804 1 98.5 111 GLU B CA 1
ATOM 3038 C C . GLU B 1 111 ? 6.695 24.344 0.982 1 98.5 111 GLU B C 1
ATOM 3040 O O . GLU B 1 111 ? 6.332 24.625 -0.16 1 98.5 111 GLU B O 1
ATOM 3045 N N . ASP B 1 112 ? 7.844 24.812 1.523 1 98.12 112 ASP B N 1
ATOM 3046 C CA . ASP B 1 112 ? 8.57 25.891 0.874 1 98.12 112 ASP B CA 1
ATOM 3047 C C . ASP B 1 112 ? 9.938 25.422 0.373 1 98.12 112 ASP B C 1
ATOM 3049 O O . ASP B 1 112 ? 10.859 26.234 0.232 1 98.12 112 ASP B O 1
ATOM 3053 N N . GLN B 1 113 ? 10.086 24.141 0.16 1 95.69 113 GLN B N 1
ATOM 3054 C CA . GLN B 1 113 ? 11.375 23.656 -0.314 1 95.69 113 GLN B CA 1
ATOM 3055 C C . GLN B 1 113 ? 11.609 24.047 -1.771 1 95.69 113 GLN B C 1
ATOM 3057 O O . GLN B 1 113 ? 10.656 24.156 -2.551 1 95.69 113 GLN B O 1
ATOM 3062 N N . LYS B 1 114 ? 12.891 24.234 -2.08 1 92.25 114 LYS B N 1
ATOM 3063 C CA . LYS B 1 114 ? 13.359 24.422 -3.449 1 92.25 114 LYS B CA 1
ATOM 3064 C C . LYS B 1 114 ? 13.836 23.094 -4.055 1 92.25 114 LYS B C 1
ATOM 3066 O O . LYS B 1 114 ? 14.32 22.219 -3.334 1 92.25 114 LYS B O 1
ATOM 3071 N N . ARG B 1 115 ? 13.75 23.016 -5.359 1 90.31 115 ARG B N 1
ATOM 3072 C CA . ARG B 1 115 ? 14.273 21.828 -6.047 1 90.31 115 ARG B CA 1
ATOM 3073 C C . ARG B 1 115 ? 15.789 21.922 -6.203 1 90.31 115 ARG B C 1
ATOM 3075 O O . ARG B 1 115 ? 16.328 23 -6.41 1 90.31 115 ARG B O 1
ATOM 3082 N N . PRO B 1 116 ? 16.469 20.844 -6.18 1 90.94 116 PRO B N 1
ATOM 3083 C CA . PRO B 1 116 ? 15.992 19.484 -5.941 1 90.94 116 PRO B CA 1
ATOM 3084 C C . PRO B 1 116 ? 15.523 19.266 -4.504 1 90.94 116 PRO B C 1
ATOM 3086 O O . PRO B 1 116 ? 16.203 19.672 -3.561 1 90.94 116 PRO B O 1
ATOM 3089 N N . ARG B 1 117 ? 14.445 18.703 -4.43 1 88.88 117 ARG B N 1
ATOM 3090 C CA . ARG B 1 117 ? 13.773 18.484 -3.154 1 88.88 117 ARG B CA 1
ATOM 3091 C C . ARG B 1 117 ? 14.453 17.359 -2.363 1 88.88 117 ARG B C 1
ATOM 3093 O O . ARG B 1 117 ? 15.023 16.438 -2.945 1 88.88 117 ARG B O 1
ATOM 3100 N N . ARG B 1 118 ? 14.367 17.516 -1.094 1 85.5 118 ARG B N 1
ATOM 3101 C CA . ARG B 1 118 ? 14.758 16.469 -0.159 1 85.5 118 ARG B CA 1
ATOM 3102 C C . ARG B 1 118 ? 13.602 16.078 0.75 1 85.5 118 ARG B C 1
ATOM 3104 O O . ARG B 1 118 ? 12.633 16.828 0.89 1 85.5 118 ARG B O 1
ATOM 3111 N N . CYS B 1 119 ? 13.797 14.875 1.265 1 85.06 119 CYS B N 1
ATOM 3112 C CA . CYS B 1 119 ? 12.836 14.516 2.301 1 85.06 119 CYS B CA 1
ATOM 3113 C C . CYS B 1 119 ? 12.883 15.508 3.455 1 85.06 119 CYS B C 1
ATOM 3115 O O . CYS B 1 119 ? 13.961 15.953 3.854 1 85.06 119 CYS B O 1
ATOM 3117 N N . GLY B 1 120 ? 11.734 15.812 4.035 1 79.38 120 GLY B N 1
ATOM 3118 C CA . GLY B 1 120 ? 11.641 16.766 5.133 1 79.38 120 GLY B CA 1
ATOM 3119 C C . GLY B 1 120 ? 12.484 16.375 6.336 1 79.38 120 GLY B C 1
ATOM 3120 O O . GLY B 1 120 ? 12.828 17.219 7.16 1 79.38 120 GLY B O 1
ATOM 3121 N N . HIS B 1 121 ? 12.938 15.148 6.355 1 79.88 121 HIS B N 1
ATOM 3122 C CA . HIS B 1 121 ? 13.633 14.633 7.527 1 79.88 121 HIS B CA 1
ATOM 3123 C C . HIS B 1 121 ? 15.117 14.438 7.242 1 79.88 121 HIS B C 1
ATOM 3125 O O . HIS B 1 121 ? 15.859 13.953 8.102 1 79.88 121 HIS B O 1
ATOM 3131 N N . ALA B 1 122 ? 15.492 14.852 6.102 1 78.75 122 ALA B N 1
ATOM 3132 C CA . ALA B 1 122 ? 16.891 14.727 5.688 1 78.75 122 ALA B CA 1
ATOM 3133 C C . ALA B 1 122 ? 17.641 16.047 5.887 1 78.75 122 ALA B C 1
ATOM 3135 O O . ALA B 1 122 ? 17.031 17.109 6.016 1 78.75 122 ALA B O 1
ATOM 3136 N N . ASP B 1 123 ? 18.875 15.898 5.871 1 81 123 ASP B N 1
ATOM 3137 C CA . ASP B 1 123 ? 19.719 17.094 5.914 1 81 123 ASP B CA 1
ATOM 3138 C C . ASP B 1 123 ? 19.891 17.703 4.523 1 81 123 ASP B C 1
ATOM 3140 O O . ASP B 1 123 ? 19.562 17.062 3.518 1 81 123 ASP B O 1
ATOM 3144 N N . GLY B 1 124 ? 20.156 18.969 4.559 1 83.69 124 GLY B N 1
ATOM 3145 C CA . GLY B 1 124 ? 20.516 19.609 3.305 1 83.69 124 GLY B CA 1
ATOM 3146 C C . GLY B 1 124 ? 19.328 20.156 2.549 1 83.69 124 GLY B C 1
ATOM 3147 O O . GLY B 1 124 ? 19.391 20.375 1.338 1 83.69 124 GLY B O 1
ATOM 3148 N N . LYS B 1 125 ? 18.266 20.344 3.186 1 88.81 125 LYS B N 1
ATOM 3149 C CA . LYS B 1 125 ? 17.094 20.953 2.568 1 88.81 125 LYS B CA 1
ATOM 3150 C C . LYS B 1 125 ? 17.391 22.406 2.174 1 88.81 125 LYS B C 1
ATOM 3152 O O . LYS B 1 125 ? 18.078 23.125 2.895 1 88.81 125 LYS B O 1
ATOM 3157 N N . GLN B 1 126 ? 16.859 22.656 1.075 1 91.69 126 GLN B N 1
ATOM 3158 C CA . GLN B 1 126 ? 16.875 24.047 0.624 1 91.69 126 GLN B CA 1
ATOM 3159 C C . GLN B 1 126 ? 15.469 24.609 0.495 1 91.69 126 GLN B C 1
ATOM 3161 O O . GLN B 1 126 ? 14.555 23.906 0.066 1 91.69 126 GLN B O 1
ATOM 3166 N N . VAL B 1 127 ? 15.359 25.891 0.864 1 96.25 127 VAL B N 1
ATOM 3167 C CA . VAL B 1 127 ? 14.039 26.516 0.794 1 96.25 127 VAL B CA 1
ATOM 3168 C C . VAL B 1 127 ? 14.055 27.641 -0.241 1 96.25 127 VAL B C 1
ATOM 3170 O O . VAL B 1 127 ? 15.094 28.234 -0.503 1 96.25 127 VAL B O 1
ATOM 3173 N N . LEU B 1 128 ? 12.953 27.922 -0.775 1 96.69 128 LEU B N 1
ATOM 3174 C CA . LEU B 1 128 ? 12.766 29.062 -1.662 1 96.69 128 LEU B CA 1
ATOM 3175 C C . LEU B 1 128 ? 13.008 30.375 -0.92 1 96.69 128 LEU B C 1
ATOM 3177 O O . LEU B 1 128 ? 12.805 30.453 0.294 1 96.69 128 LEU B O 1
ATOM 3181 N N . PRO B 1 129 ? 13.43 31.359 -1.734 1 97.25 129 PRO B N 1
ATOM 3182 C CA . PRO B 1 129 ? 13.258 32.688 -1.129 1 97.25 129 PRO B CA 1
ATOM 3183 C C . PRO B 1 129 ? 11.844 32.906 -0.595 1 97.25 129 PRO B C 1
ATOM 3185 O O . PRO B 1 129 ? 10.867 32.5 -1.234 1 97.25 129 PRO B O 1
ATOM 3188 N N . LEU B 1 130 ? 11.789 33.469 0.605 1 98.12 130 LEU B N 1
ATOM 3189 C CA . LEU B 1 130 ? 10.523 33.594 1.316 1 98.12 130 LEU B CA 1
ATOM 3190 C C . LEU B 1 130 ? 9.469 34.281 0.453 1 98.12 130 LEU B C 1
ATOM 3192 O O . LEU B 1 130 ? 8.32 33.844 0.396 1 98.12 130 LEU B O 1
ATOM 3196 N N . ASP B 1 131 ? 9.875 35.312 -0.26 1 98.25 131 ASP B N 1
ATOM 3197 C CA . ASP B 1 131 ? 8.922 36.062 -1.068 1 98.25 131 ASP B CA 1
ATOM 3198 C C . ASP B 1 131 ? 8.336 35.188 -2.184 1 98.25 131 ASP B C 1
ATOM 3200 O O . ASP B 1 131 ? 7.164 35.344 -2.535 1 98.25 131 ASP B O 1
ATOM 3204 N N . GLU B 1 132 ? 9.141 34.344 -2.736 1 97.88 132 GLU B N 1
ATOM 3205 C CA . GLU B 1 132 ? 8.672 33.438 -3.775 1 97.88 132 GLU B CA 1
ATOM 3206 C C . GLU B 1 132 ? 7.66 32.438 -3.217 1 97.88 132 GLU B C 1
ATOM 3208 O O . GLU B 1 132 ? 6.633 32.156 -3.846 1 97.88 132 GLU B O 1
ATOM 3213 N N . TYR B 1 133 ? 7.941 31.906 -2.096 1 98.38 133 TYR B N 1
ATOM 3214 C CA . TYR B 1 133 ? 7.012 30.984 -1.46 1 98.38 133 TYR B CA 1
ATOM 3215 C C . TYR B 1 133 ? 5.703 31.688 -1.11 1 98.38 133 TYR B C 1
ATOM 3217 O O . TYR B 1 133 ? 4.621 31.141 -1.337 1 98.38 133 TYR B O 1
ATOM 3225 N N . LEU B 1 134 ? 5.773 32.906 -0.573 1 98.75 134 LEU B N 1
ATOM 3226 C CA . LEU B 1 134 ? 4.582 33.625 -0.17 1 98.75 134 LEU B CA 1
ATOM 3227 C C . LEU B 1 134 ? 3.711 33.969 -1.377 1 98.75 134 LEU B C 1
ATOM 3229 O O . LEU B 1 134 ? 2.482 33.969 -1.279 1 98.75 134 LEU B O 1
ATOM 3233 N N . GLU B 1 135 ? 4.344 34.281 -2.473 1 98.44 135 GLU B N 1
ATOM 3234 C CA . GLU B 1 135 ? 3.584 34.531 -3.697 1 98.44 135 GLU B CA 1
ATOM 3235 C C . GLU B 1 135 ? 2.803 33.281 -4.121 1 98.44 135 GLU B C 1
ATOM 3237 O O . GLU B 1 135 ? 1.625 33.375 -4.473 1 98.44 135 GLU B O 1
ATOM 3242 N N . LYS B 1 136 ? 3.434 32.156 -4.141 1 98.56 136 LYS B N 1
ATOM 3243 C CA . LYS B 1 136 ? 2.766 30.906 -4.465 1 98.56 136 LYS B CA 1
ATOM 3244 C C . LYS B 1 136 ? 1.643 30.609 -3.475 1 98.56 136 LYS B C 1
ATOM 3246 O O . LYS B 1 136 ? 0.539 30.234 -3.873 1 98.56 136 LYS B O 1
ATOM 3251 N N . LEU B 1 137 ? 1.933 30.766 -2.213 1 98.88 137 LEU B N 1
ATOM 3252 C CA . LEU B 1 137 ? 0.947 30.531 -1.162 1 98.88 137 LEU B CA 1
ATOM 3253 C C . LEU B 1 137 ? -0.275 31.422 -1.357 1 98.88 137 LEU B C 1
ATOM 3255 O O . LEU B 1 137 ? -1.411 30.969 -1.227 1 98.88 137 LEU B O 1
ATOM 3259 N N . GLU B 1 138 ? -0.011 32.625 -1.634 1 98.81 138 GLU B N 1
ATOM 3260 C CA . GLU B 1 138 ? -1.109 33.562 -1.847 1 98.81 138 GLU B CA 1
ATOM 3261 C C . GLU B 1 138 ? -2 33.125 -3.002 1 98.81 138 GLU B C 1
ATOM 3263 O O . GLU B 1 138 ? -3.227 33.188 -2.91 1 98.81 138 GLU B O 1
ATOM 3268 N N . LYS B 1 139 ? -1.417 32.719 -4.102 1 98.81 139 LYS B N 1
ATOM 3269 C CA . LYS B 1 139 ? -2.188 32.219 -5.238 1 98.81 139 LYS B CA 1
ATOM 3270 C C . LYS B 1 139 ? -3.033 31.016 -4.848 1 98.81 139 LYS B C 1
ATOM 3272 O O . LYS B 1 139 ? -4.195 30.906 -5.25 1 98.81 139 LYS B O 1
ATOM 3277 N N . VAL B 1 140 ? -2.465 30.109 -4.07 1 98.81 140 VAL B N 1
ATOM 3278 C CA . VAL B 1 140 ? -3.172 28.922 -3.59 1 98.81 140 VAL B CA 1
ATOM 3279 C C . VAL B 1 140 ? -4.34 29.344 -2.703 1 98.81 140 VAL B C 1
ATOM 3281 O O . VAL B 1 140 ? -5.453 28.844 -2.848 1 98.81 140 VAL B O 1
ATOM 3284 N N . LEU B 1 141 ? -4.113 30.328 -1.838 1 98.81 141 LEU B N 1
ATOM 3285 C CA . LEU B 1 141 ? -5.129 30.812 -0.908 1 98.81 141 LEU B CA 1
ATOM 3286 C C . LEU B 1 141 ? -6.273 31.484 -1.655 1 98.81 141 LEU B C 1
ATOM 3288 O O . LEU B 1 141 ? -7.434 31.375 -1.252 1 98.81 141 LEU B O 1
ATOM 3292 N N . GLN B 1 142 ? -5.926 32.094 -2.689 1 98.62 142 GLN B N 1
ATOM 3293 C CA . GLN B 1 142 ? -6.945 32.75 -3.5 1 98.62 142 GLN B CA 1
ATOM 3294 C C . GLN B 1 142 ? -7.754 31.75 -4.297 1 98.62 142 GLN B C 1
ATOM 3296 O O . GLN B 1 142 ? -8.93 31.969 -4.602 1 98.62 142 GLN B O 1
ATOM 3301 N N . THR B 1 143 ? -7.117 30.688 -4.594 1 98.31 143 THR B N 1
ATOM 3302 C CA . THR B 1 143 ? -7.727 29.656 -5.426 1 98.31 143 THR B CA 1
ATOM 3303 C C . THR B 1 143 ? -8.711 28.812 -4.613 1 98.31 143 THR B C 1
ATOM 3305 O O . THR B 1 143 ? -9.789 28.469 -5.105 1 98.31 143 THR B O 1
ATOM 3308 N N . ARG B 1 144 ? -8.344 28.547 -3.389 1 97.25 144 ARG B N 1
ATOM 3309 C CA . ARG B 1 144 ? -9.18 27.641 -2.613 1 97.25 144 ARG B CA 1
ATOM 3310 C C . ARG B 1 144 ? -10.445 28.344 -2.133 1 97.25 144 ARG B C 1
ATOM 3312 O O . ARG B 1 144 ? -10.477 29.562 -2.01 1 97.25 144 ARG B O 1
ATOM 3319 N N . LYS B 1 145 ? -11.492 27.609 -1.932 1 97.69 145 LYS B N 1
ATOM 3320 C CA . LYS B 1 145 ? -12.734 28.109 -1.359 1 97.69 145 LYS B CA 1
ATOM 3321 C C . LYS B 1 145 ? -12.789 27.859 0.146 1 97.69 145 LYS B C 1
ATOM 3323 O O . LYS B 1 145 ? -12.469 28.75 0.939 1 97.69 145 LYS B O 1
ATOM 3328 N N . ASP B 1 146 ? -12.969 26.578 0.518 1 98.06 146 ASP B N 1
ATOM 3329 C CA . ASP B 1 146 ? -13.109 26.25 1.934 1 98.06 146 ASP B CA 1
ATOM 3330 C C . ASP B 1 146 ? -11.977 25.344 2.406 1 98.06 146 ASP B C 1
ATOM 3332 O O . ASP B 1 146 ? -11.844 25.078 3.604 1 98.06 146 ASP B O 1
ATOM 3336 N N . LEU B 1 147 ? -11.148 24.906 1.529 1 98.69 147 LEU B N 1
ATOM 3337 C CA . LEU B 1 147 ? -10.062 23.969 1.818 1 98.69 147 LEU B CA 1
ATOM 3338 C C . LEU B 1 147 ? -9.102 24.562 2.844 1 98.69 147 LEU B C 1
ATOM 3340 O O . LEU B 1 147 ? -8.695 25.719 2.729 1 98.69 147 LEU B O 1
ATOM 3344 N N . VAL B 1 148 ? -8.742 23.766 3.883 1 98.94 148 VAL B N 1
ATOM 3345 C CA . VAL B 1 148 ? -7.727 24.188 4.844 1 98.94 148 VAL B CA 1
ATOM 3346 C C . VAL B 1 148 ? -6.355 24.203 4.172 1 98.94 148 VAL B C 1
ATOM 3348 O O . VAL B 1 148 ? -6 23.266 3.451 1 98.94 148 VAL B O 1
ATOM 3351 N N . VAL B 1 149 ? -5.586 25.25 4.383 1 98.94 149 VAL B N 1
ATOM 3352 C CA . VAL B 1 149 ? -4.227 25.328 3.855 1 98.94 149 VAL B CA 1
ATOM 3353 C C . VAL B 1 149 ? -3.23 25.453 5.008 1 98.94 149 VAL B C 1
ATOM 3355 O O . VAL B 1 149 ? -3.301 26.391 5.801 1 98.94 149 VAL B O 1
ATOM 3358 N N . VAL B 1 150 ? -2.373 24.469 5.121 1 98.94 150 VAL B N 1
ATOM 3359 C CA . VAL B 1 150 ? -1.249 24.484 6.051 1 98.94 150 VAL B CA 1
ATOM 3360 C C . VAL B 1 150 ? -0.005 25.016 5.348 1 98.94 150 VAL B C 1
ATOM 3362 O O . VAL B 1 150 ? 0.483 24.422 4.391 1 98.94 150 VAL B O 1
ATOM 3365 N N . ALA B 1 151 ? 0.495 26.141 5.785 1 98.94 151 ALA B N 1
ATOM 3366 C CA . ALA B 1 151 ? 1.761 26.672 5.297 1 98.94 151 ALA B CA 1
ATOM 3367 C C . ALA B 1 151 ? 2.943 26.062 6.043 1 98.94 151 ALA B C 1
ATOM 3369 O O . ALA B 1 151 ? 3.076 26.25 7.258 1 98.94 151 ALA B O 1
ATOM 3370 N N . ARG B 1 152 ? 3.785 25.391 5.301 1 98.81 152 ARG B N 1
ATOM 3371 C CA . ARG B 1 152 ? 4.887 24.672 5.918 1 98.81 152 ARG B CA 1
ATOM 3372 C C . ARG B 1 152 ? 6.23 25.281 5.535 1 98.81 152 ARG B C 1
ATOM 3374 O O . ARG B 1 152 ? 6.453 25.625 4.371 1 98.81 152 ARG B O 1
ATOM 3381 N N . THR B 1 153 ? 7.098 25.422 6.48 1 98.5 153 THR B N 1
ATOM 3382 C CA . THR B 1 153 ? 8.484 25.766 6.176 1 98.5 153 THR B CA 1
ATOM 3383 C C . THR B 1 153 ? 9.43 24.656 6.633 1 98.5 153 THR B C 1
ATOM 3385 O O . THR 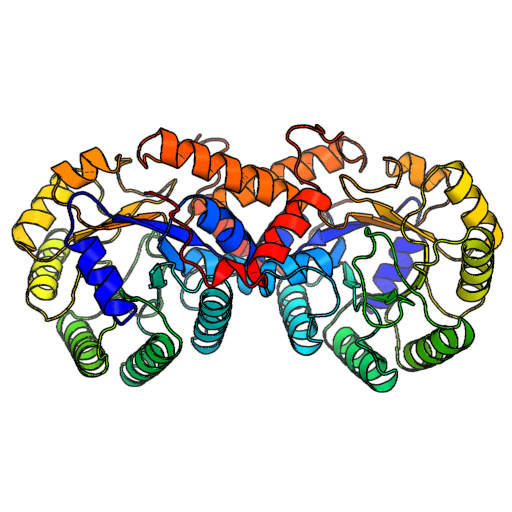B 1 153 ? 9.234 24.062 7.695 1 98.5 153 THR B O 1
ATOM 3388 N N . ASP B 1 154 ? 10.375 24.375 5.797 1 96.75 154 ASP B N 1
ATOM 3389 C CA . ASP B 1 154 ? 11.422 23.406 6.074 1 96.75 154 ASP B CA 1
ATOM 3390 C C . ASP B 1 154 ? 12.75 24.094 6.383 1 96.75 154 ASP B C 1
ATOM 3392 O O . ASP B 1 154 ? 13.812 23.484 6.246 1 96.75 154 ASP B O 1
ATOM 3396 N N . ALA B 1 155 ? 12.695 25.406 6.758 1 96 155 ALA B N 1
ATOM 3397 C CA . ALA B 1 155 ? 13.906 26.156 7.109 1 96 155 ALA B CA 1
ATOM 3398 C C . ALA B 1 155 ? 14.656 25.469 8.242 1 96 155 ALA B C 1
ATOM 3400 O O . ALA B 1 155 ? 14.039 24.891 9.148 1 96 155 ALA B O 1
ATOM 3401 N N . THR B 1 156 ? 16 25.547 8.211 1 91.81 156 THR B N 1
ATOM 3402 C CA . THR B 1 156 ? 16.797 24.891 9.227 1 91.81 156 THR B CA 1
ATOM 3403 C C . THR B 1 156 ? 17.594 25.906 10.047 1 91.81 156 THR B C 1
ATOM 3405 O O . THR B 1 156 ? 18.047 25.594 11.148 1 91.81 156 THR B O 1
ATOM 3408 N N . ASP B 1 157 ? 17.703 27.047 9.562 1 91.75 157 ASP B N 1
ATOM 3409 C CA . ASP B 1 157 ? 18.375 28.125 10.281 1 91.75 157 ASP B CA 1
ATOM 3410 C C . ASP B 1 157 ? 17.438 28.75 11.328 1 91.75 157 ASP B C 1
ATOM 3412 O O . ASP B 1 157 ? 16.312 29.125 11.008 1 91.75 157 ASP B O 1
ATOM 3416 N N . GLU B 1 158 ? 17.891 28.891 12.516 1 91.44 158 GLU B N 1
ATOM 3417 C CA . GLU B 1 158 ? 17.062 29.297 13.641 1 91.44 158 GLU B CA 1
ATOM 3418 C C . GLU B 1 158 ? 16.391 30.641 13.359 1 91.44 158 GLU B C 1
ATOM 3420 O O . GLU B 1 158 ? 15.195 30.812 13.609 1 91.44 158 GLU B O 1
ATOM 3425 N N . HIS B 1 159 ? 17.172 31.578 12.938 1 93.25 159 HIS B N 1
ATOM 3426 C CA . HIS B 1 159 ? 16.609 32.875 12.656 1 93.25 159 HIS B CA 1
ATOM 3427 C C . HIS B 1 159 ? 15.594 32.812 11.531 1 93.25 159 HIS B C 1
ATOM 3429 O O . HIS B 1 159 ? 14.531 33.438 11.602 1 93.25 159 HIS B O 1
ATOM 3435 N N . ASP B 1 160 ? 15.93 32.062 10.547 1 96.62 160 ASP B N 1
ATOM 3436 C CA . ASP B 1 160 ? 15.039 31.938 9.398 1 96.62 160 ASP B CA 1
ATOM 3437 C C . ASP B 1 160 ? 13.758 31.203 9.781 1 96.62 160 ASP B C 1
ATOM 3439 O O . ASP B 1 160 ? 12.68 31.531 9.281 1 96.62 160 ASP B O 1
ATOM 3443 N N . ILE B 1 161 ? 13.859 30.266 10.688 1 97.25 161 ILE B N 1
ATOM 3444 C CA . ILE B 1 161 ? 12.703 29.5 11.148 1 97.25 161 ILE B CA 1
ATOM 3445 C C . ILE B 1 161 ? 11.672 30.453 11.75 1 97.25 161 ILE B C 1
ATOM 3447 O O . ILE B 1 161 ? 10.508 30.438 11.344 1 97.25 161 ILE B O 1
ATOM 3451 N N . LEU B 1 162 ? 12.07 31.281 12.664 1 98.19 162 LEU B N 1
ATOM 3452 C CA . LEU B 1 162 ? 11.148 32.156 13.375 1 98.19 162 LEU B CA 1
ATOM 3453 C C . LEU B 1 162 ? 10.609 33.25 12.445 1 98.19 162 LEU B C 1
ATOM 3455 O O . LEU B 1 162 ? 9.422 33.594 12.5 1 98.19 162 LEU B O 1
ATOM 3459 N N . HIS B 1 163 ? 11.516 33.75 11.617 1 98.56 163 HIS B N 1
ATOM 3460 C CA . HIS B 1 163 ? 11.094 34.781 10.656 1 98.56 163 HIS B CA 1
ATOM 3461 C C . HIS B 1 163 ? 10.023 34.25 9.719 1 98.56 163 HIS B C 1
ATOM 3463 O O . HIS B 1 163 ? 8.992 34.875 9.516 1 98.56 163 HIS B O 1
ATOM 3469 N N . ARG B 1 164 ? 10.203 33.094 9.18 1 98.75 164 ARG B N 1
ATOM 3470 C CA . ARG B 1 164 ? 9.25 32.5 8.258 1 98.75 164 ARG B CA 1
ATOM 3471 C C . ARG B 1 164 ? 7.957 32.125 8.977 1 98.75 164 ARG B C 1
ATOM 3473 O O . ARG B 1 164 ? 6.863 32.375 8.461 1 98.75 164 ARG B O 1
ATOM 3480 N N . ALA B 1 165 ? 8.117 31.531 10.148 1 98.69 165 ALA B N 1
ATOM 3481 C CA . ALA B 1 165 ? 6.926 31.172 10.914 1 98.69 165 ALA B CA 1
ATOM 3482 C C . ALA B 1 165 ? 6.031 32.375 11.141 1 98.69 165 ALA B C 1
ATOM 3484 O O . ALA B 1 165 ? 4.812 32.312 10.977 1 98.69 165 ALA B O 1
ATOM 3485 N N . GLU B 1 166 ? 6.652 33.469 11.508 1 98.75 166 GLU B N 1
ATOM 3486 C CA . GLU B 1 166 ? 5.922 34.719 11.742 1 98.75 166 GLU B CA 1
ATOM 3487 C C . GLU B 1 166 ? 5.25 35.219 10.469 1 98.75 166 GLU B C 1
ATOM 3489 O O . GLU B 1 166 ? 4.086 35.625 10.484 1 98.75 166 GLU B O 1
ATOM 3494 N N . ARG B 1 167 ? 5.961 35.188 9.391 1 98.81 167 ARG B N 1
ATOM 3495 C CA . ARG B 1 167 ? 5.434 35.656 8.117 1 98.81 167 ARG B CA 1
ATOM 3496 C C . ARG B 1 167 ? 4.297 34.75 7.625 1 98.81 167 ARG B C 1
ATOM 3498 O O . ARG B 1 167 ? 3.318 35.25 7.059 1 98.81 167 ARG B O 1
ATOM 3505 N N . LEU B 1 168 ? 4.438 33.469 7.801 1 98.88 168 LEU B N 1
ATOM 3506 C CA . LEU B 1 168 ? 3.383 32.531 7.418 1 98.88 168 LEU B CA 1
ATOM 3507 C C . LEU B 1 168 ? 2.127 32.75 8.25 1 98.88 168 LEU B C 1
ATOM 3509 O O . LEU B 1 168 ? 1.011 32.719 7.734 1 98.88 168 LEU B O 1
ATOM 3513 N N . ALA B 1 169 ? 2.318 33.062 9.516 1 98.75 169 ALA B N 1
ATOM 3514 C CA . ALA B 1 169 ? 1.198 33.281 10.422 1 98.75 169 ALA B CA 1
ATOM 3515 C C . ALA B 1 169 ? 0.418 34.531 10.008 1 98.75 169 ALA B C 1
ATOM 3517 O O . ALA B 1 169 ? -0.786 34.625 10.258 1 98.75 169 ALA B O 1
ATOM 3518 N N . ALA B 1 170 ? 1.065 35.438 9.383 1 98.62 170 ALA B N 1
ATOM 3519 C CA . ALA B 1 170 ? 0.451 36.719 8.992 1 98.62 170 ALA B CA 1
ATOM 3520 C C . ALA B 1 170 ? -0.364 36.531 7.711 1 98.62 170 ALA B C 1
ATOM 3522 O O . ALA B 1 170 ? -1.127 37.438 7.336 1 98.62 170 ALA B O 1
ATOM 3523 N N . THR B 1 171 ? -0.207 35.438 7.004 1 98.69 171 THR B N 1
ATOM 3524 C CA . THR B 1 171 ? -0.982 35.156 5.797 1 98.69 171 THR B CA 1
ATOM 3525 C C . THR B 1 171 ? -2.377 34.656 6.148 1 98.69 171 THR B C 1
ATOM 3527 O O . THR B 1 171 ? -2.705 34.5 7.324 1 98.69 171 THR B O 1
ATOM 3530 N N . ASP B 1 172 ? -3.139 34.375 5.102 1 98.62 172 ASP B N 1
ATOM 3531 C CA . ASP B 1 172 ? -4.48 33.812 5.293 1 98.62 172 ASP B CA 1
ATOM 3532 C C . ASP B 1 172 ? -4.445 32.281 5.414 1 98.62 172 ASP B C 1
ATOM 3534 O O . ASP B 1 172 ? -5.492 31.641 5.379 1 98.62 172 ASP B O 1
ATOM 3538 N N . ALA B 1 173 ? -3.262 31.688 5.469 1 98.81 173 ALA B N 1
ATOM 3539 C CA . ALA B 1 173 ? -3.188 30.25 5.746 1 98.81 173 ALA B CA 1
ATOM 3540 C C . ALA B 1 173 ? -3.906 29.906 7.047 1 98.81 173 ALA B C 1
ATOM 3542 O O . ALA B 1 173 ? -3.945 30.719 7.977 1 98.81 173 ALA B O 1
ATOM 3543 N N . ASP B 1 174 ? -4.434 28.734 7.094 1 98.88 174 ASP B N 1
ATOM 3544 C CA . ASP B 1 174 ? -5.223 28.344 8.258 1 98.88 174 ASP B CA 1
ATOM 3545 C C . ASP B 1 174 ? -4.324 27.859 9.391 1 98.88 174 ASP B C 1
ATOM 3547 O O . ASP B 1 174 ? -4.668 28 10.57 1 98.88 174 ASP B O 1
ATOM 3551 N N . VAL B 1 175 ? -3.244 27.234 9.078 1 98.94 175 VAL B N 1
ATOM 3552 C CA . VAL B 1 175 ? -2.352 26.578 10.023 1 98.94 175 VAL B CA 1
ATOM 3553 C C . VAL B 1 175 ? -0.901 26.781 9.594 1 98.94 175 VAL B C 1
ATOM 3555 O O . VAL B 1 175 ? -0.603 26.859 8.398 1 98.94 175 VAL B O 1
ATOM 3558 N N . VAL B 1 176 ? 0.014 26.859 10.531 1 98.94 176 VAL B N 1
ATOM 3559 C CA . VAL B 1 176 ? 1.447 26.922 10.266 1 98.94 176 VAL B CA 1
ATOM 3560 C C . VAL B 1 176 ? 2.123 25.641 10.75 1 98.94 176 VAL B C 1
ATOM 3562 O O . VAL B 1 176 ? 1.808 25.141 11.828 1 98.94 176 VAL B O 1
ATOM 3565 N N . LEU B 1 177 ? 2.998 25.125 9.938 1 98.75 177 LEU B N 1
ATOM 3566 C CA . LEU B 1 177 ? 3.836 23.984 10.273 1 98.75 177 LEU B CA 1
ATOM 3567 C C . LEU B 1 177 ? 5.312 24.312 10.086 1 98.75 177 LEU B C 1
ATOM 3569 O O . LEU B 1 177 ? 5.73 24.688 8.992 1 98.75 177 LEU B O 1
ATOM 3573 N N . VAL B 1 178 ? 6.055 24.234 11.117 1 97.06 178 VAL B N 1
ATOM 3574 C CA . VAL B 1 178 ? 7.512 24.234 11.039 1 97.06 178 VAL B CA 1
ATOM 3575 C C . VAL B 1 178 ? 8.031 22.797 11.164 1 97.06 178 VAL B C 1
ATOM 3577 O O . VAL B 1 178 ? 7.832 22.141 12.188 1 97.06 178 VAL B O 1
ATOM 3580 N N . ASP B 1 179 ? 8.656 22.344 10.148 1 93.69 179 ASP B N 1
ATOM 3581 C CA . ASP B 1 179 ? 9.102 20.953 10.148 1 93.69 179 ASP B CA 1
ATOM 3582 C C . ASP B 1 179 ? 10.43 20.797 10.883 1 93.69 179 ASP B C 1
ATOM 3584 O O . ASP B 1 179 ? 11.234 21.719 10.922 1 93.69 179 ASP B O 1
ATOM 3588 N N . GLY B 1 180 ? 10.617 19.672 11.539 1 89.62 180 GLY B N 1
ATOM 3589 C CA . GLY B 1 180 ? 11.891 19.297 12.133 1 89.62 180 GLY B CA 1
ATOM 3590 C C . GLY B 1 180 ? 12.18 20.031 13.422 1 89.62 180 GLY B C 1
ATOM 3591 O O . GLY B 1 180 ? 13.336 20.375 13.703 1 89.62 180 GLY B O 1
ATOM 3592 N N . VAL B 1 181 ? 11.211 20.406 14.156 1 91.31 181 VAL B N 1
ATOM 3593 C CA . VAL B 1 181 ? 11.406 21.078 15.438 1 91.31 181 VAL B CA 1
ATOM 3594 C C . VAL B 1 181 ? 12.07 20.125 16.422 1 91.31 181 VAL B C 1
ATOM 3596 O O . VAL B 1 181 ? 11.547 19.047 16.703 1 91.31 181 VAL B O 1
ATOM 3599 N N . ARG B 1 182 ? 13.102 20.547 17.094 1 89.44 182 ARG B N 1
ATOM 3600 C CA . ARG B 1 182 ? 14.008 19.609 17.734 1 89.44 182 ARG B CA 1
ATOM 3601 C C . ARG B 1 182 ? 13.781 19.562 19.234 1 89.44 182 ARG B C 1
ATOM 3603 O O . ARG B 1 182 ? 14.297 18.672 19.922 1 89.44 182 ARG B O 1
ATOM 3610 N N . SER B 1 183 ? 13.023 20.562 19.766 1 94.19 183 SER B N 1
ATOM 3611 C CA . SER B 1 183 ? 12.852 20.562 21.219 1 94.19 183 SER B CA 1
ATOM 3612 C C . SER B 1 183 ? 11.555 21.25 21.625 1 94.19 183 SER B C 1
ATOM 3614 O O . SER B 1 183 ? 10.969 22 20.828 1 94.19 183 SER B O 1
ATOM 3616 N N . VAL B 1 184 ? 11.195 21.031 22.859 1 96.56 184 VAL B N 1
ATOM 3617 C CA . VAL B 1 184 ? 10.016 21.656 23.438 1 96.56 184 VAL B CA 1
ATOM 3618 C C . VAL B 1 184 ? 10.219 23.172 23.5 1 96.56 184 VAL B C 1
ATOM 3620 O O . VAL B 1 184 ? 9.281 23.938 23.266 1 96.56 184 VAL B O 1
ATOM 3623 N N . GLU B 1 185 ? 11.406 23.562 23.797 1 96.62 185 GLU B N 1
ATOM 3624 C CA . GLU B 1 185 ? 11.742 24.969 23.844 1 96.62 185 GLU B CA 1
ATOM 3625 C C . GLU B 1 185 ? 11.453 25.656 22.5 1 96.62 185 GLU B C 1
ATOM 3627 O O . GLU B 1 185 ? 10.875 26.734 22.469 1 96.62 185 GLU B O 1
ATOM 3632 N N . TRP B 1 186 ? 11.797 25 21.469 1 96.12 186 TRP B N 1
ATOM 3633 C CA . TRP B 1 186 ? 11.609 25.578 20.141 1 96.12 186 TRP B CA 1
ATOM 3634 C C . TRP B 1 186 ? 10.141 25.578 19.75 1 96.12 186 TRP B C 1
ATOM 3636 O O . TRP B 1 186 ? 9.695 26.469 19.016 1 96.12 186 TRP B O 1
ATOM 3646 N N . ILE B 1 187 ? 9.391 24.594 20.234 1 97.5 187 ILE B N 1
ATOM 3647 C CA . ILE B 1 187 ? 7.945 24.656 20.016 1 97.5 187 ILE B CA 1
ATOM 3648 C C . ILE B 1 187 ? 7.375 25.922 20.641 1 97.5 187 ILE B C 1
ATOM 3650 O O . ILE B 1 187 ? 6.57 26.609 20.016 1 97.5 187 ILE B O 1
ATOM 3654 N N . GLY B 1 188 ? 7.805 26.219 21.844 1 97.62 188 GLY B N 1
ATOM 3655 C CA . GLY B 1 188 ? 7.367 27.438 22.516 1 97.62 188 GLY B CA 1
ATOM 3656 C C . GLY B 1 188 ? 7.734 28.703 21.781 1 97.62 188 GLY B C 1
ATOM 3657 O O . GLY B 1 188 ? 6.914 29.625 21.656 1 97.62 188 GLY B O 1
ATOM 3658 N N . ARG B 1 189 ? 8.984 28.75 21.297 1 97.62 189 ARG B N 1
ATOM 3659 C CA . ARG B 1 189 ? 9.43 29.922 20.547 1 97.62 189 ARG B CA 1
ATOM 3660 C C . ARG B 1 189 ? 8.602 30.125 19.297 1 97.62 189 ARG B C 1
ATOM 3662 O O . ARG B 1 189 ? 8.234 31.25 18.953 1 97.62 189 ARG B O 1
ATOM 3669 N N . ILE B 1 190 ? 8.352 29.047 18.625 1 98.19 190 ILE B N 1
ATOM 3670 C CA . ILE B 1 190 ? 7.555 29.109 17.406 1 98.19 190 ILE B CA 1
ATOM 3671 C C . ILE B 1 190 ? 6.129 29.547 17.75 1 98.19 190 ILE B C 1
ATOM 3673 O O . ILE B 1 190 ? 5.551 30.391 17.047 1 98.19 190 ILE B O 1
ATOM 3677 N N . ARG B 1 191 ? 5.547 28.984 18.766 1 98.44 191 ARG B N 1
ATOM 3678 C CA . ARG B 1 191 ? 4.203 29.359 19.203 1 98.44 191 ARG B CA 1
ATOM 3679 C C . ARG B 1 191 ? 4.102 30.859 19.484 1 98.44 191 ARG B C 1
ATOM 3681 O O . ARG B 1 191 ? 3.117 31.484 19.109 1 98.44 191 ARG B O 1
ATOM 3688 N N . GLU B 1 192 ? 5.074 31.391 20.078 1 98.19 192 GLU B N 1
ATOM 3689 C CA . GLU B 1 192 ? 5.09 32.812 20.406 1 98.19 192 GLU B CA 1
ATOM 3690 C C . GLU B 1 192 ? 4.996 33.656 19.141 1 98.19 192 GLU B C 1
ATOM 3692 O O . GLU B 1 192 ? 4.199 34.594 19.078 1 98.19 192 GLU B O 1
ATOM 3697 N N . VAL B 1 193 ? 5.766 33.344 18.109 1 98.12 193 VAL B N 1
ATOM 3698 C CA . VAL B 1 193 ? 5.832 34.188 16.938 1 98.12 193 VAL B CA 1
ATOM 3699 C C . VAL B 1 193 ? 4.613 33.969 16.047 1 98.12 193 VAL B C 1
ATOM 3701 O O . VAL B 1 193 ? 4.199 34.844 15.297 1 98.12 193 VAL B O 1
ATOM 3704 N N . VAL B 1 194 ? 4.012 32.75 16.156 1 98.56 194 VAL B N 1
ATOM 3705 C CA . VAL B 1 194 ? 2.869 32.375 15.32 1 98.56 194 VAL B CA 1
ATOM 3706 C C . VAL B 1 194 ? 1.593 33 15.906 1 98.56 194 VAL B C 1
ATOM 3708 O O . VAL B 1 194 ? 0.596 33.156 15.195 1 98.56 194 VAL B O 1
ATOM 3711 N N . GLY B 1 195 ? 1.619 33.344 17.234 1 97.75 195 GLY B N 1
ATOM 3712 C CA . GLY B 1 195 ? 0.48 33.969 17.875 1 97.75 195 GLY B CA 1
ATOM 3713 C C . GLY B 1 195 ? -0.723 33.031 17.984 1 97.75 195 GLY B C 1
ATOM 3714 O O . GLY B 1 195 ? -0.605 31.906 18.453 1 97.75 195 GLY B O 1
ATOM 3715 N N . THR B 1 196 ? -1.88 33.5 17.516 1 97.25 196 THR B N 1
ATOM 3716 C CA . THR B 1 196 ? -3.117 32.75 17.703 1 97.25 196 THR B CA 1
ATOM 3717 C C . THR B 1 196 ? -3.383 31.844 16.516 1 97.25 196 THR B C 1
ATOM 3719 O O . THR B 1 196 ? -4.309 31.031 16.547 1 97.25 196 THR B O 1
ATOM 3722 N N . LYS B 1 197 ? -2.557 31.969 15.398 1 98.5 197 LYS B N 1
ATOM 3723 C CA . LYS B 1 197 ? -2.68 31.062 14.266 1 98.5 197 LYS B CA 1
ATOM 3724 C C . LYS B 1 197 ? -2.508 29.609 14.703 1 98.5 197 LYS B C 1
ATOM 3726 O O . LYS B 1 197 ? -1.595 29.281 15.461 1 98.5 197 LYS B O 1
ATOM 3731 N N . PRO B 1 198 ? -3.463 28.734 14.352 1 98.88 198 PRO B N 1
ATOM 3732 C CA . PRO B 1 198 ? -3.268 27.328 14.68 1 98.88 198 PRO B CA 1
ATOM 3733 C C . PRO B 1 198 ? -1.89 26.812 14.273 1 98.88 198 PRO B C 1
ATOM 3735 O O . PRO B 1 198 ? -1.381 27.172 13.211 1 98.88 198 PRO B O 1
ATOM 3738 N N . LEU B 1 199 ? -1.323 25.969 15.164 1 98.81 199 LEU B N 1
ATOM 3739 C CA . LEU B 1 199 ? 0.005 25.391 14.984 1 98.81 199 LEU B CA 1
ATOM 3740 C C . LEU B 1 199 ? -0.077 23.875 14.828 1 98.81 199 LEU B C 1
ATOM 3742 O O . LEU B 1 199 ? -0.786 23.219 15.586 1 98.81 199 LEU B O 1
ATOM 3746 N N . LEU B 1 200 ? 0.568 23.375 13.773 1 98.75 200 LEU B N 1
ATOM 3747 C CA . LEU B 1 200 ? 0.648 21.938 13.508 1 98.75 200 LEU B CA 1
ATOM 3748 C C . LEU B 1 200 ? 2.029 21.391 13.859 1 98.75 200 LEU B C 1
ATOM 3750 O O . LEU B 1 200 ? 3.043 22.031 13.562 1 98.75 200 LEU B O 1
ATOM 3754 N N . PHE B 1 201 ? 2.078 20.281 14.523 1 98.12 201 PHE B N 1
ATOM 3755 C CA . PHE B 1 201 ? 3.311 19.594 14.883 1 98.12 201 PHE B CA 1
ATOM 3756 C C . PHE B 1 201 ? 3.377 18.219 14.211 1 98.12 2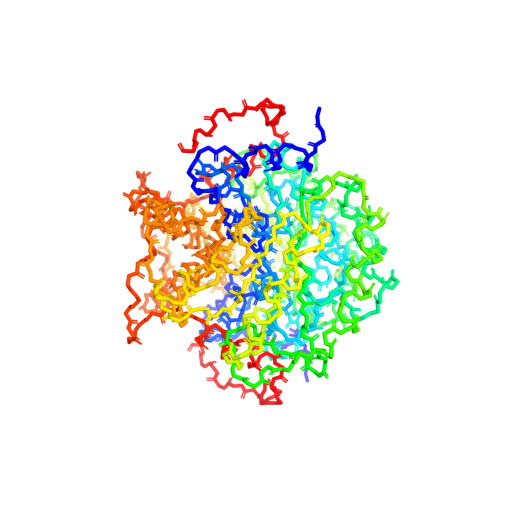01 PHE B C 1
ATOM 3758 O O . PHE B 1 201 ? 2.408 17.469 14.242 1 98.12 201 PHE B O 1
ATOM 3765 N N . ASN B 1 202 ? 4.465 17.938 13.57 1 96.38 202 ASN B N 1
ATOM 3766 C CA . ASN B 1 202 ? 4.691 16.672 12.867 1 96.38 202 ASN B CA 1
ATOM 3767 C C . ASN B 1 202 ? 5.453 15.68 13.742 1 96.38 202 ASN B C 1
ATOM 3769 O O . ASN B 1 202 ? 6.562 15.969 14.195 1 96.38 202 ASN B O 1
ATOM 3773 N N . GLN B 1 203 ? 4.879 14.555 13.969 1 93.94 203 GLN B N 1
ATOM 3774 C CA . GLN B 1 203 ? 5.512 13.484 14.734 1 93.94 203 GLN B CA 1
ATOM 3775 C C . GLN B 1 203 ? 5.859 12.297 13.836 1 93.94 203 GLN B C 1
ATOM 3777 O O . GLN B 1 203 ? 5.016 11.82 13.078 1 93.94 203 GLN B O 1
ATOM 3782 N N . ILE B 1 204 ? 7.102 11.844 13.867 1 90.44 204 ILE B N 1
ATOM 3783 C CA . ILE B 1 204 ? 7.566 10.711 13.07 1 90.44 204 ILE B CA 1
ATOM 3784 C C . ILE B 1 204 ? 8.617 9.93 13.852 1 90.44 204 ILE B C 1
ATOM 3786 O O . ILE B 1 204 ? 9.477 10.523 14.516 1 90.44 204 ILE B O 1
ATOM 3790 N N . ALA B 1 205 ? 8.469 8.664 13.758 1 86.12 205 ALA B N 1
ATOM 3791 C CA . ALA B 1 205 ? 9.445 7.816 14.445 1 86.12 205 ALA B CA 1
ATOM 3792 C C . ALA B 1 205 ? 10.828 7.945 13.805 1 86.12 205 ALA B C 1
ATOM 3794 O O . ALA B 1 205 ? 10.961 7.887 12.578 1 86.12 205 ALA B O 1
ATOM 3795 N N . GLY B 1 206 ? 11.797 8.109 14.672 1 80.38 206 GLY B N 1
ATOM 3796 C CA . GLY B 1 206 ? 13.164 8.203 14.188 1 80.38 206 GLY B CA 1
ATOM 3797 C C . GLY B 1 206 ? 13.523 9.594 13.688 1 80.38 206 GLY B C 1
ATOM 3798 O O . GLY B 1 206 ? 14.602 9.797 13.133 1 80.38 206 GLY B O 1
ATOM 3799 N N . GLY B 1 207 ? 12.648 10.484 13.797 1 77.75 207 GLY B N 1
ATOM 3800 C CA . GLY B 1 207 ? 12.93 11.859 13.43 1 77.75 207 GLY B CA 1
ATOM 3801 C C . GLY B 1 207 ? 13.633 12.641 14.523 1 77.75 207 GLY B C 1
ATOM 3802 O O . GLY B 1 207 ? 14.07 12.062 15.523 1 77.75 207 GLY B O 1
ATOM 3803 N N . LYS B 1 208 ? 13.781 13.938 14.32 1 77.19 208 LYS B N 1
ATOM 3804 C CA . LYS B 1 208 ? 14.539 14.812 15.203 1 77.19 208 LYS B CA 1
ATOM 3805 C C . LYS B 1 208 ? 13.648 15.414 16.281 1 77.19 208 LYS B C 1
ATOM 3807 O O . LYS B 1 208 ? 14.141 15.945 17.281 1 77.19 208 LYS B O 1
ATOM 3812 N N . SER B 1 209 ? 12.406 15.25 16.109 1 84.94 209 SER B N 1
ATOM 3813 C CA . SER B 1 209 ? 11.453 15.93 16.984 1 84.94 209 SER B CA 1
ATOM 3814 C C . SER B 1 209 ? 11.188 15.117 18.25 1 84.94 209 SER B C 1
ATOM 3816 O O . SER B 1 209 ? 11.305 13.891 18.234 1 84.94 209 SER B O 1
ATOM 3818 N N . PRO B 1 210 ? 10.859 15.828 19.344 1 90.5 210 PRO B N 1
ATOM 3819 C CA . PRO B 1 210 ? 10.531 15.117 20.594 1 90.5 210 PRO B CA 1
ATOM 3820 C C . PRO B 1 210 ? 9.234 14.305 20.484 1 90.5 210 PRO B C 1
ATOM 3822 O O . PRO B 1 210 ? 8.336 14.672 19.719 1 90.5 210 PRO B O 1
ATOM 3825 N N . ARG B 1 211 ? 9.188 13.328 21.281 1 92.94 211 ARG B N 1
ATOM 3826 C CA . ARG B 1 211 ? 7.992 12.492 21.375 1 92.94 211 ARG B CA 1
ATOM 3827 C C . ARG B 1 211 ? 7.039 13.031 22.438 1 92.94 211 ARG B C 1
ATOM 3829 O O . ARG B 1 211 ? 7.324 12.953 23.625 1 92.94 211 ARG B O 1
ATOM 3836 N N . LEU B 1 212 ? 5.961 13.578 22.016 1 96.94 212 LEU B N 1
ATOM 3837 C CA . LEU B 1 212 ? 5.02 14.203 22.938 1 96.94 212 LEU B CA 1
ATOM 3838 C C . LEU B 1 212 ? 3.625 13.609 22.781 1 96.94 212 LEU B C 1
ATOM 3840 O O . LEU B 1 212 ? 3.242 13.195 21.688 1 96.94 212 LEU B O 1
ATOM 3844 N N . SER B 1 213 ? 2.902 13.523 23.844 1 98 213 SER B N 1
ATOM 3845 C CA . SER B 1 213 ? 1.499 13.125 23.812 1 98 213 SER B CA 1
ATOM 3846 C C . SER B 1 213 ? 0.618 14.266 23.297 1 98 213 SER B C 1
ATOM 3848 O O . SER B 1 213 ? 1.065 15.406 23.203 1 98 213 SER B O 1
ATOM 3850 N N . LEU B 1 214 ? -0.62 13.922 22.953 1 98.38 214 LEU B N 1
ATOM 3851 C CA . LEU B 1 214 ? -1.574 14.938 22.531 1 98.38 214 LEU B CA 1
ATOM 3852 C C . LEU B 1 214 ? -1.816 15.953 23.641 1 98.38 214 LEU B C 1
ATOM 3854 O O . LEU B 1 214 ? -1.917 17.156 23.375 1 98.38 214 LEU B O 1
ATOM 3858 N N . GLY B 1 215 ? -1.932 15.469 24.844 1 98.44 215 GLY B N 1
ATOM 3859 C CA . GLY B 1 215 ? -2.082 16.375 25.984 1 98.44 215 GLY B CA 1
ATOM 3860 C C . GLY B 1 215 ? -0.921 17.328 26.125 1 98.44 215 GLY B C 1
ATOM 3861 O O . GLY B 1 215 ? -1.127 18.531 26.328 1 98.44 215 GLY B O 1
ATOM 3862 N N . GLU B 1 216 ? 0.285 16.844 26.016 1 98.31 216 GLU B N 1
ATOM 3863 C CA . GLU B 1 216 ? 1.474 17.688 26.109 1 98.31 216 GLU B CA 1
ATOM 3864 C C . GLU B 1 216 ? 1.514 18.703 24.969 1 98.31 216 GLU B C 1
ATOM 3866 O O . GLU B 1 216 ? 1.897 19.859 25.188 1 98.31 216 GLU B O 1
ATOM 3871 N N . LEU B 1 217 ? 1.128 18.25 23.812 1 98.44 217 LEU B N 1
ATOM 3872 C CA . LEU B 1 217 ? 1.083 19.141 22.672 1 98.44 217 LEU B CA 1
ATOM 3873 C C . LEU B 1 217 ? 0.053 20.25 22.875 1 98.44 217 LEU B C 1
ATOM 3875 O O . LEU B 1 217 ? 0.311 21.422 22.578 1 98.44 217 LEU B O 1
ATOM 3879 N N . SER B 1 218 ? -1.052 19.875 23.422 1 98.44 218 SER B N 1
ATOM 3880 C CA . SER B 1 218 ? -2.086 20.859 23.734 1 98.44 218 SER B CA 1
ATOM 3881 C C . SER B 1 218 ? -1.58 21.891 24.719 1 98.44 218 SER B C 1
ATOM 3883 O O . SER B 1 218 ? -1.827 23.094 24.562 1 98.44 218 SER B O 1
ATOM 3885 N N . ASP B 1 219 ? -0.868 21.453 25.703 1 98.19 219 ASP B N 1
ATOM 3886 C CA . ASP B 1 219 ? -0.314 22.344 26.703 1 98.19 219 ASP B CA 1
ATOM 3887 C C . ASP B 1 219 ? 0.674 23.328 26.094 1 98.19 219 ASP B C 1
ATOM 3889 O O . ASP B 1 219 ? 0.838 24.453 26.594 1 98.19 219 ASP B O 1
ATOM 3893 N N . LEU B 1 220 ? 1.259 22.891 25.016 1 97.75 220 LEU B N 1
ATOM 3894 C CA . LEU B 1 220 ? 2.26 23.719 24.344 1 97.75 220 LEU B CA 1
ATOM 3895 C C . LEU B 1 220 ? 1.615 24.609 23.297 1 97.75 220 LEU B C 1
ATOM 3897 O O . LEU B 1 220 ? 2.311 25.344 22.594 1 97.75 220 LEU B O 1
ATOM 3901 N N . GLY B 1 221 ? 0.301 24.516 23.125 1 98 221 GLY B N 1
ATOM 3902 C CA . GLY B 1 221 ? -0.422 25.375 22.203 1 98 221 GLY B CA 1
ATOM 3903 C C . GLY B 1 221 ? -0.444 24.844 20.781 1 98 221 GLY B C 1
ATOM 3904 O O . GLY B 1 221 ? -0.633 25.594 19.828 1 98 221 GLY B O 1
ATOM 3905 N N . VAL B 1 222 ? -0.18 23.547 20.672 1 98.5 222 VAL B N 1
ATOM 3906 C CA . VAL B 1 222 ? -0.272 22.891 19.375 1 98.5 222 VAL B CA 1
ATOM 3907 C C . VAL B 1 222 ? -1.716 22.469 19.109 1 98.5 222 VAL B C 1
ATOM 3909 O O . VAL B 1 222 ? -2.355 21.844 19.953 1 98.5 222 VAL B O 1
ATOM 3912 N N . ASP B 1 223 ? -2.193 22.766 17.906 1 98.81 223 ASP B N 1
ATOM 3913 C CA . ASP B 1 223 ? -3.609 22.562 17.609 1 98.81 223 ASP B CA 1
ATOM 3914 C C . ASP B 1 223 ? -3.826 21.297 16.797 1 98.81 223 ASP B C 1
ATOM 3916 O O . ASP B 1 223 ? -4.898 20.688 16.844 1 98.81 223 ASP B O 1
ATOM 3920 N N . VAL B 1 224 ? -2.871 20.906 15.969 1 98.75 224 VAL B N 1
ATOM 3921 C CA . VAL B 1 224 ? -2.941 19.734 15.094 1 98.75 224 VAL B CA 1
ATOM 3922 C C . VAL B 1 224 ? -1.652 18.938 15.203 1 98.75 224 VAL B C 1
ATOM 3924 O O . VAL B 1 224 ? -0.56 19.5 15.281 1 98.75 224 VAL B O 1
ATOM 3927 N N . ALA B 1 225 ? -1.745 17.625 15.273 1 98.5 225 ALA B N 1
ATOM 3928 C CA . ALA B 1 225 ? -0.601 16.719 15.227 1 98.5 225 ALA B CA 1
ATOM 3929 C C . ALA B 1 225 ? -0.752 15.703 14.102 1 98.5 225 ALA B C 1
ATOM 3931 O O . ALA B 1 225 ? -1.724 14.945 14.07 1 98.5 225 ALA B O 1
ATOM 3932 N N . ILE B 1 226 ? 0.16 15.719 13.18 1 98.19 226 ILE B N 1
ATOM 3933 C CA . ILE B 1 226 ? 0.174 14.648 12.188 1 98.19 226 ILE B CA 1
ATOM 3934 C C . ILE B 1 226 ? 1.19 13.578 12.586 1 98.19 226 ILE B C 1
ATOM 3936 O O . ILE B 1 226 ? 2.23 13.898 13.172 1 98.19 226 ILE B O 1
ATOM 3940 N N . TYR B 1 227 ? 0.838 12.422 12.398 1 97.25 227 TYR B N 1
ATOM 3941 C CA . TYR B 1 227 ? 1.72 11.266 12.484 1 97.25 227 TYR B CA 1
ATOM 3942 C C . TYR B 1 227 ? 2.061 10.734 11.094 1 97.25 227 TYR B C 1
ATOM 3944 O O . TYR B 1 227 ? 1.268 10.008 10.492 1 97.25 227 TYR B O 1
ATOM 3952 N N . SER B 1 228 ? 3.172 10.969 10.633 1 94.19 228 SER B N 1
ATOM 3953 C CA . SER B 1 228 ? 3.475 10.82 9.219 1 94.19 228 SER B CA 1
ATOM 3954 C C . SER B 1 228 ? 3.492 9.352 8.805 1 94.19 228 SER B C 1
ATOM 3956 O O . SER B 1 228 ? 2.982 9 7.734 1 94.19 228 SER B O 1
ATOM 3958 N N . THR B 1 229 ? 4.074 8.453 9.672 1 95.25 229 THR B N 1
ATOM 3959 C CA . THR B 1 229 ? 4.328 7.137 9.102 1 95.25 229 THR B CA 1
ATOM 3960 C C . THR B 1 229 ? 4.121 6.043 10.141 1 95.25 229 THR B C 1
ATOM 3962 O O . THR B 1 229 ? 4.879 5.07 10.188 1 95.25 229 THR B O 1
ATOM 3965 N N . PRO B 1 230 ? 3.197 6.184 11.047 1 95.81 230 PRO B N 1
ATOM 3966 C CA . PRO B 1 230 ? 3.064 5.098 12.023 1 95.81 230 PRO B CA 1
ATOM 3967 C C . PRO B 1 230 ? 2.656 3.773 11.375 1 95.81 230 PRO B C 1
ATOM 3969 O O . PRO B 1 230 ? 3.18 2.717 11.742 1 95.81 230 PRO B O 1
ATOM 3972 N N . CYS B 1 231 ? 1.809 3.82 10.391 1 97.88 231 CYS B N 1
ATOM 3973 C CA . CYS B 1 231 ? 1.334 2.621 9.711 1 97.88 231 CYS B CA 1
ATOM 3974 C C . CYS B 1 231 ? 2.426 2.023 8.836 1 97.88 231 CYS B C 1
ATOM 3976 O O . CYS B 1 231 ? 2.656 0.813 8.859 1 97.88 231 CYS B O 1
ATOM 3978 N N . LEU B 1 232 ? 3.121 2.865 8.086 1 98.06 232 LEU B N 1
ATOM 3979 C CA . LEU B 1 232 ? 4.145 2.398 7.16 1 98.06 232 LEU B CA 1
ATOM 3980 C C . LEU B 1 232 ? 5.266 1.676 7.906 1 98.06 232 LEU B C 1
ATOM 3982 O O . LEU B 1 232 ? 5.68 0.585 7.508 1 98.06 232 LEU B O 1
ATOM 3986 N N . PHE B 1 233 ? 5.727 2.266 9.023 1 96.75 233 PHE B N 1
ATOM 3987 C CA . PHE B 1 233 ? 6.859 1.695 9.742 1 96.75 233 PHE B CA 1
ATOM 3988 C C . PHE B 1 233 ? 6.445 0.429 10.484 1 96.75 233 PHE B C 1
ATOM 3990 O O . PHE B 1 233 ? 7.215 -0.532 10.555 1 96.75 233 PHE B O 1
ATOM 3997 N N . ALA B 1 234 ? 5.242 0.459 11.008 1 96.69 234 ALA B N 1
ATOM 3998 C CA . ALA B 1 234 ? 4.73 -0.766 11.617 1 96.69 234 ALA B CA 1
ATOM 3999 C C . ALA B 1 234 ? 4.633 -1.889 10.586 1 96.69 234 ALA B C 1
ATOM 4001 O O . ALA B 1 234 ? 5.027 -3.023 10.859 1 96.69 234 ALA B O 1
ATOM 4002 N N . ALA B 1 235 ? 4.117 -1.618 9.445 1 98.12 235 ALA B N 1
ATOM 4003 C CA . ALA B 1 235 ? 4 -2.596 8.367 1 98.12 235 ALA B CA 1
ATOM 4004 C C . ALA B 1 235 ? 5.371 -3.113 7.945 1 98.12 235 ALA B C 1
ATOM 4006 O O . ALA B 1 235 ? 5.551 -4.316 7.738 1 98.12 235 ALA B O 1
ATOM 4007 N N . HIS B 1 236 ? 6.305 -2.193 7.809 1 97.75 236 HIS B N 1
ATOM 4008 C CA . HIS B 1 236 ? 7.66 -2.543 7.402 1 97.75 236 HIS B CA 1
ATOM 4009 C C . HIS B 1 236 ? 8.258 -3.594 8.328 1 97.75 236 HIS B C 1
ATOM 4011 O O . HIS B 1 236 ? 8.719 -4.645 7.875 1 97.75 236 HIS B O 1
ATOM 4017 N N . GLU B 1 237 ? 8.219 -3.258 9.562 1 96.25 237 GLU B N 1
ATOM 4018 C CA . GLU B 1 237 ? 8.797 -4.164 10.555 1 96.25 237 GLU B CA 1
ATOM 4019 C C . GLU B 1 237 ? 8.102 -5.52 10.531 1 96.25 237 GLU B C 1
ATOM 4021 O O . GLU B 1 237 ? 8.758 -6.562 10.594 1 96.25 237 GLU B O 1
ATOM 4026 N N . ALA B 1 238 ? 6.84 -5.512 10.445 1 96.94 238 ALA B N 1
ATOM 4027 C CA . ALA B 1 238 ? 6.047 -6.738 10.492 1 96.94 238 ALA B CA 1
ATOM 4028 C C . ALA B 1 238 ? 6.293 -7.602 9.266 1 96.94 238 ALA B C 1
ATOM 4030 O O . ALA B 1 238 ? 6.43 -8.82 9.367 1 96.94 238 ALA B O 1
ATOM 4031 N N . MET B 1 239 ? 6.305 -7.012 8.094 1 98 239 MET B N 1
ATOM 4032 C CA . MET B 1 239 ? 6.543 -7.77 6.871 1 98 239 MET B CA 1
ATOM 4033 C C . MET B 1 239 ? 7.938 -8.391 6.875 1 98 239 MET B C 1
ATOM 4035 O O . MET B 1 239 ? 8.102 -9.562 6.531 1 98 239 MET B O 1
ATOM 4039 N N . ASN B 1 240 ? 8.914 -7.551 7.254 1 97.5 240 ASN B N 1
ATOM 4040 C CA . ASN B 1 240 ? 10.273 -8.078 7.336 1 97.5 240 ASN B CA 1
ATOM 4041 C C . ASN B 1 240 ? 10.352 -9.289 8.266 1 97.5 240 ASN B C 1
ATOM 4043 O O . ASN B 1 240 ? 10.898 -10.328 7.887 1 97.5 240 ASN B O 1
ATOM 4047 N N . SER B 1 241 ? 9.797 -9.164 9.438 1 96.81 241 SER B N 1
ATOM 4048 C CA . SER B 1 241 ? 9.812 -10.25 10.406 1 96.81 241 SER B CA 1
ATOM 4049 C C . SER B 1 241 ? 9.078 -11.477 9.875 1 96.81 241 SER B C 1
ATOM 4051 O O . SER B 1 241 ? 9.555 -12.609 10.031 1 96.81 241 SER B O 1
ATOM 4053 N N . ALA B 1 242 ? 7.961 -11.281 9.258 1 97 242 ALA B N 1
ATOM 4054 C CA . ALA B 1 242 ? 7.168 -12.383 8.719 1 97 242 ALA B CA 1
ATOM 4055 C C . ALA B 1 242 ? 7.949 -13.156 7.664 1 97 242 ALA B C 1
ATOM 4057 O O . ALA B 1 242 ? 7.906 -14.391 7.629 1 97 242 ALA B O 1
ATOM 4058 N N . LEU B 1 243 ? 8.656 -12.469 6.828 1 98.06 243 LEU B N 1
ATOM 4059 C CA . LEU B 1 243 ? 9.383 -13.117 5.738 1 98.06 243 LEU B CA 1
ATOM 4060 C C . LEU B 1 243 ? 10.633 -13.812 6.258 1 98.06 243 LEU B C 1
ATOM 4062 O O . LEU B 1 243 ? 11.016 -14.875 5.754 1 98.06 243 LEU B O 1
ATOM 4066 N N . VAL B 1 244 ? 11.281 -13.203 7.293 1 97.75 244 VAL B N 1
ATOM 4067 C CA . VAL B 1 244 ? 12.398 -13.867 7.949 1 97.75 244 VAL B CA 1
ATOM 4068 C C . VAL B 1 244 ? 11.938 -15.188 8.562 1 97.75 244 VAL B C 1
ATOM 4070 O O . VAL B 1 244 ? 12.57 -16.234 8.359 1 97.75 244 VAL B O 1
ATOM 4073 N N . ASP B 1 245 ? 10.859 -15.125 9.242 1 97.56 245 ASP B N 1
ATOM 4074 C CA . ASP B 1 245 ? 10.312 -16.312 9.891 1 97.56 245 ASP B CA 1
ATOM 4075 C C . ASP B 1 245 ? 9.891 -17.359 8.859 1 97.56 245 ASP B C 1
ATOM 4077 O O . ASP B 1 245 ? 10.094 -18.562 9.062 1 97.56 245 ASP B O 1
ATOM 4081 N N . LEU B 1 246 ? 9.266 -16.922 7.777 1 97.75 246 LEU B N 1
ATOM 4082 C CA . LEU B 1 246 ? 8.836 -17.828 6.715 1 97.75 246 LEU B CA 1
ATOM 4083 C C . LEU B 1 246 ? 10.023 -18.578 6.113 1 97.75 246 LEU B C 1
ATOM 4085 O O . LEU B 1 246 ? 9.953 -19.781 5.906 1 97.75 246 LEU B O 1
ATOM 4089 N N . LYS B 1 247 ? 11.07 -17.859 5.852 1 97.19 247 LYS B N 1
ATOM 4090 C CA . LYS B 1 247 ? 12.281 -18.469 5.309 1 97.19 247 LYS B CA 1
ATOM 4091 C C . LYS B 1 247 ? 12.883 -19.469 6.289 1 97.19 247 LYS B C 1
ATOM 4093 O O . LYS B 1 247 ? 13.273 -20.562 5.902 1 97.19 247 LYS B O 1
ATOM 4098 N N . ALA B 1 248 ? 12.914 -19.094 7.52 1 97.5 248 ALA B N 1
ATOM 4099 C CA . ALA B 1 248 ? 13.484 -19.953 8.562 1 97.5 248 ALA B CA 1
ATOM 4100 C C . ALA B 1 248 ? 12.664 -21.234 8.734 1 97.5 248 ALA B C 1
ATOM 4102 O O . ALA B 1 248 ? 13.203 -22.281 9.094 1 97.5 248 ALA B O 1
ATOM 4103 N N . ALA B 1 249 ? 11.438 -21.156 8.414 1 97.62 249 ALA B N 1
ATOM 4104 C CA . ALA B 1 249 ? 10.531 -22.297 8.586 1 97.62 249 ALA B CA 1
ATOM 4105 C C . ALA B 1 249 ? 10.391 -23.078 7.289 1 97.62 249 ALA B C 1
ATOM 4107 O O . ALA B 1 249 ? 9.438 -23.844 7.117 1 97.62 249 ALA B O 1
ATOM 4108 N N . ASP B 1 250 ? 11.203 -22.812 6.332 1 98.06 250 ASP B N 1
ATOM 4109 C CA . ASP B 1 250 ? 11.18 -23.5 5.043 1 98.06 250 ASP B CA 1
ATOM 4110 C C . ASP B 1 250 ? 9.836 -23.281 4.34 1 98.06 250 ASP B C 1
ATOM 4112 O O . ASP B 1 250 ? 9.258 -24.234 3.807 1 98.06 250 ASP B O 1
ATOM 4116 N N . GLY B 1 251 ? 9.328 -22.047 4.516 1 97.44 251 GLY B N 1
ATOM 4117 C CA . GLY B 1 251 ? 8.125 -21.656 3.797 1 97.44 251 GLY B CA 1
ATOM 4118 C C . GLY B 1 251 ? 6.852 -22.047 4.52 1 97.44 251 GLY B C 1
ATOM 4119 O O . GLY B 1 251 ? 5.75 -21.812 4.02 1 97.44 251 GLY B O 1
ATOM 4120 N N . ARG B 1 252 ? 6.938 -22.625 5.645 1 97 252 ARG B N 1
ATOM 4121 C CA . ARG B 1 252 ? 5.73 -23 6.379 1 97 252 ARG B CA 1
ATOM 4122 C C . ARG B 1 252 ? 5.094 -21.781 7.031 1 97 252 ARG B C 1
ATOM 4124 O O . ARG B 1 252 ? 5.746 -21.062 7.793 1 97 252 ARG B O 1
ATOM 4131 N N . LEU B 1 253 ? 3.832 -21.5 6.742 1 94.81 253 LEU B N 1
ATOM 4132 C CA . LEU B 1 253 ? 3.121 -20.375 7.336 1 94.81 253 LEU B CA 1
ATOM 4133 C C . LEU B 1 253 ? 2.906 -20.594 8.828 1 94.81 253 LEU B C 1
ATOM 4135 O O . LEU B 1 253 ? 2.76 -21.734 9.281 1 94.81 253 LEU B O 1
ATOM 4139 N N . PRO B 1 254 ? 2.848 -19.531 9.539 1 89 254 PRO B N 1
ATOM 4140 C CA . PRO B 1 254 ? 2.58 -19.672 10.977 1 89 254 PRO B CA 1
ATOM 4141 C C . PRO B 1 254 ? 1.137 -20.078 11.266 1 89 254 PRO B C 1
ATOM 4143 O O . PRO B 1 254 ? 0.25 -19.859 10.438 1 89 254 PRO B O 1
ATOM 4146 N N . ARG B 1 255 ? 1.024 -20.656 12.445 1 84.69 255 ARG B N 1
ATOM 4147 C CA . ARG B 1 255 ? -0.331 -20.969 12.898 1 84.69 255 ARG B CA 1
ATOM 4148 C C . ARG B 1 255 ? -1.075 -19.688 13.273 1 84.69 255 ARG B C 1
ATOM 4150 O O . ARG B 1 255 ? -0.521 -18.812 13.953 1 84.69 255 ARG B O 1
ATOM 4157 N N . LEU B 1 256 ? -2.143 -19.562 12.664 1 80.62 256 LEU B N 1
ATOM 4158 C CA . LEU B 1 256 ? -2.93 -18.375 12.984 1 80.62 256 LEU B CA 1
ATOM 4159 C C . LEU B 1 256 ? -3.639 -18.547 14.328 1 80.62 256 LEU B C 1
ATOM 4161 O O . LEU B 1 256 ? -4.184 -19.609 14.617 1 80.62 256 LEU B O 1
ATOM 4165 N N . ASP B 1 257 ? -3.432 -17.562 15.148 1 71.94 257 ASP B N 1
ATOM 4166 C CA . ASP B 1 257 ? -4.242 -17.5 16.359 1 71.94 257 ASP B CA 1
ATOM 4167 C C . ASP B 1 257 ? -5.688 -17.125 16.031 1 71.94 257 ASP B C 1
ATOM 4169 O O . ASP B 1 257 ? -5.949 -16.047 15.5 1 71.94 257 ASP B O 1
ATOM 4173 N N . PRO B 1 258 ? -6.602 -18.062 16.172 1 63.91 258 PRO B N 1
ATOM 4174 C CA . PRO B 1 258 ? -7.996 -17.812 15.789 1 63.91 258 PRO B CA 1
ATOM 4175 C C . PRO B 1 258 ? -8.555 -16.547 16.438 1 63.91 258 PRO B C 1
ATOM 4177 O O . PRO B 1 258 ? -9.445 -15.906 15.867 1 63.91 258 PRO B O 1
ATOM 4180 N N . SER B 1 259 ? -8.141 -16.188 17.594 1 58.03 259 SER B N 1
ATOM 4181 C CA . SER B 1 259 ? -8.688 -15.062 18.328 1 58.03 259 SER B CA 1
ATOM 4182 C C . SER B 1 259 ? -8.086 -13.742 17.859 1 58.03 259 SER B C 1
ATOM 4184 O O . SER B 1 259 ? -8.727 -12.695 17.938 1 58.03 259 SER B O 1
ATOM 4186 N N . ALA B 1 260 ? -7.051 -13.828 17.406 1 60 260 ALA B N 1
ATOM 4187 C CA . ALA B 1 260 ? -6.355 -12.562 17.219 1 60 260 ALA B CA 1
ATOM 4188 C C . ALA B 1 260 ? -5.766 -12.469 15.812 1 60 260 ALA B C 1
ATOM 4190 O O . ALA B 1 260 ? -5.398 -11.383 15.359 1 60 260 ALA B O 1
ATOM 4191 N N . GLY B 1 261 ? -5.879 -13.398 15.172 1 74.94 261 GLY B N 1
ATOM 4192 C CA . GLY B 1 261 ? -5.094 -13.43 13.953 1 74.94 261 GLY B CA 1
ATOM 4193 C C . GLY B 1 261 ? -5.812 -12.836 12.758 1 74.94 261 GLY B C 1
ATOM 4194 O O . GLY B 1 261 ? -7.043 -12.875 12.688 1 74.94 261 GLY B O 1
ATOM 4195 N N . VAL B 1 262 ? -5.07 -12.109 11.93 1 88.25 262 VAL B N 1
ATOM 4196 C CA . VAL B 1 262 ? -5.586 -11.523 10.695 1 88.25 262 VAL B CA 1
ATOM 4197 C C . VAL B 1 262 ? -5.422 -12.523 9.547 1 88.25 262 VAL B C 1
ATOM 4199 O O . VAL B 1 262 ? -4.309 -12.977 9.266 1 88.25 262 VAL B O 1
ATOM 4202 N N . GLY B 1 263 ? -6.531 -12.961 9.016 1 89.5 263 GLY B N 1
ATOM 4203 C CA . GLY B 1 263 ? -6.586 -13.805 7.836 1 89.5 263 GLY B CA 1
ATOM 4204 C C . GLY B 1 263 ? -7.555 -13.297 6.785 1 89.5 263 GLY B C 1
ATOM 4205 O O . GLY B 1 263 ? -7.867 -12.102 6.746 1 89.5 263 GLY B O 1
ATOM 4206 N N . VAL B 1 264 ? -7.941 -14.133 5.949 1 88.94 264 VAL B N 1
ATOM 4207 C CA . VAL B 1 264 ? -8.805 -13.789 4.82 1 88.94 264 VAL B CA 1
ATOM 4208 C C . VAL B 1 264 ? -10.109 -13.188 5.328 1 88.94 264 VAL B C 1
ATOM 4210 O O . VAL B 1 264 ? -10.539 -12.133 4.855 1 88.94 264 VAL B O 1
ATOM 4213 N N . LYS B 1 265 ? -10.648 -13.781 6.336 1 88.69 265 LYS B N 1
ATOM 4214 C CA . LYS B 1 265 ? -11.953 -13.352 6.836 1 88.69 265 LYS B CA 1
ATOM 4215 C C . LYS B 1 265 ? -11.883 -11.945 7.426 1 88.69 265 LYS B C 1
ATOM 4217 O O . LYS B 1 265 ? -12.703 -11.086 7.105 1 88.69 265 LYS B O 1
ATOM 4222 N N . ALA B 1 266 ? -10.93 -11.695 8.281 1 91.56 266 ALA B N 1
ATOM 4223 C CA . ALA B 1 266 ? -10.781 -10.391 8.922 1 91.56 266 ALA B CA 1
ATOM 4224 C C . ALA B 1 266 ? -10.516 -9.297 7.895 1 91.56 266 ALA B C 1
ATOM 4226 O O . ALA B 1 266 ? -11.102 -8.211 7.969 1 91.56 266 ALA B O 1
ATOM 4227 N N . SER B 1 267 ? -9.672 -9.578 6.992 1 93.88 267 SER B N 1
ATOM 4228 C CA . SER B 1 267 ? -9.328 -8.617 5.953 1 93.88 267 SER B CA 1
ATOM 4229 C C . SER B 1 267 ? -10.531 -8.328 5.055 1 93.88 267 SER B C 1
ATOM 4231 O O . SER B 1 267 ? -10.828 -7.164 4.762 1 93.88 267 SER B O 1
ATOM 4233 N N . THR B 1 268 ? -11.227 -9.367 4.656 1 92.69 268 THR B N 1
ATOM 4234 C CA . THR B 1 268 ? -12.375 -9.211 3.771 1 92.69 268 THR B CA 1
ATOM 4235 C C . THR B 1 268 ? -13.477 -8.391 4.449 1 92.69 268 THR B C 1
ATOM 4237 O O . THR B 1 268 ? -14.078 -7.52 3.826 1 92.69 268 THR B O 1
ATOM 4240 N N . SER B 1 269 ? -13.688 -8.672 5.73 1 93.56 269 SER B N 1
ATOM 4241 C CA . SER B 1 269 ? -14.695 -7.926 6.477 1 93.56 269 SER B CA 1
ATOM 4242 C C . SER B 1 269 ? -14.359 -6.441 6.523 1 93.56 269 SER B C 1
ATOM 4244 O O . SER B 1 269 ? -15.242 -5.594 6.355 1 93.56 269 SER B O 1
ATOM 4246 N N . LEU B 1 270 ? -13.156 -6.176 6.734 1 95.31 270 LEU B N 1
ATOM 4247 C CA . LEU B 1 270 ? -12.68 -4.797 6.77 1 95.31 270 LEU B CA 1
ATOM 4248 C C . LEU B 1 270 ? -12.938 -4.102 5.438 1 95.31 270 LEU B C 1
ATOM 4250 O O . LEU B 1 270 ? -13.43 -2.971 5.41 1 95.31 270 LEU B O 1
ATOM 4254 N N . LEU B 1 271 ? -12.695 -4.766 4.336 1 96.81 271 LEU B N 1
ATOM 4255 C CA . LEU B 1 271 ? -12.789 -4.188 3 1 96.81 271 LEU B CA 1
ATOM 4256 C C . LEU B 1 271 ? -14.242 -4.043 2.57 1 96.81 271 LEU B C 1
ATOM 4258 O O . LEU B 1 271 ? -14.594 -3.102 1.852 1 96.81 271 LEU B O 1
ATOM 4262 N N . GLU B 1 272 ? -15.07 -4.934 3.004 1 95.44 272 GLU B N 1
ATOM 4263 C CA . GLU B 1 272 ? -16.484 -4.875 2.68 1 95.44 272 GLU B CA 1
ATOM 4264 C C . GLU B 1 272 ? -17.141 -3.643 3.303 1 95.44 272 GLU B C 1
ATOM 4266 O O . GLU B 1 272 ? -18.094 -3.088 2.742 1 95.44 272 GLU B O 1
ATOM 4271 N N . ARG B 1 273 ? -16.609 -3.193 4.336 1 94.88 273 ARG B N 1
ATOM 4272 C CA . ARG B 1 273 ? -17.141 -2.002 4.992 1 94.88 273 ARG B CA 1
ATOM 4273 C C . ARG B 1 273 ? -16.969 -0.77 4.109 1 94.88 273 ARG B C 1
ATOM 4275 O O . ARG B 1 273 ? -17.781 0.158 4.164 1 94.88 273 ARG B O 1
ATOM 4282 N N . ASN B 1 274 ? -15.969 -0.753 3.281 1 96.44 274 ASN B N 1
ATOM 4283 C CA . ASN B 1 274 ? -15.633 0.412 2.469 1 96.44 274 ASN B CA 1
ATOM 4284 C C . ASN B 1 274 ? -16.641 0.612 1.339 1 96.44 274 ASN B C 1
ATOM 4286 O O . ASN B 1 274 ? -16.656 1.662 0.693 1 96.44 274 ASN B O 1
ATOM 4290 N N . ILE B 1 275 ? -17.547 -0.354 1.127 1 93.75 275 ILE B N 1
ATOM 4291 C CA . ILE B 1 275 ? -18.547 -0.204 0.064 1 93.75 275 ILE B CA 1
ATOM 4292 C C . ILE B 1 275 ? -19.938 -0.443 0.624 1 93.75 275 ILE B C 1
ATOM 4294 O O . ILE B 1 275 ? -20.922 -0.462 -0.125 1 93.75 275 ILE B O 1
ATOM 4298 N N . ALA B 1 276 ? -20 -0.708 1.883 1 93.25 276 ALA B N 1
ATOM 4299 C CA . ALA B 1 276 ? -21.297 -0.917 2.523 1 93.25 276 ALA B CA 1
ATOM 4300 C C . ALA B 1 276 ? -22.078 0.393 2.629 1 93.25 276 ALA B C 1
ATOM 4302 O O . ALA B 1 276 ? -21.484 1.456 2.838 1 93.25 276 ALA B O 1
ATOM 4303 N N . PRO B 1 277 ? -23.328 0.328 2.531 1 91.56 277 PRO B N 1
ATOM 4304 C CA . PRO B 1 277 ? -24.125 1.541 2.67 1 91.56 277 PRO B CA 1
ATOM 4305 C C . PRO B 1 277 ? -23.969 2.211 4.031 1 91.56 277 PRO B C 1
ATOM 4307 O O . PRO B 1 277 ? -24.109 3.43 4.148 1 91.56 277 PRO B O 1
ATOM 4310 N N . GLU B 1 278 ? -23.609 1.475 5.012 1 87.5 278 GLU B N 1
ATOM 4311 C CA . GLU B 1 278 ? -23.484 1.973 6.375 1 87.5 278 GLU B CA 1
ATOM 4312 C C . GLU B 1 278 ? -22.344 2.986 6.492 1 87.5 278 GLU B C 1
ATOM 4314 O O . GLU B 1 278 ? -22.312 3.781 7.434 1 87.5 278 GLU B O 1
ATOM 4319 N N . ARG B 1 279 ? -21.469 2.924 5.543 1 85.62 279 ARG B N 1
ATOM 4320 C CA . ARG B 1 279 ? -20.328 3.83 5.625 1 85.62 279 ARG B CA 1
ATOM 4321 C C . ARG B 1 279 ? -20.766 5.281 5.445 1 85.62 279 ARG B C 1
ATOM 4323 O O . ARG B 1 279 ? -20.031 6.203 5.812 1 85.62 279 ARG B O 1
ATOM 4330 N N . LEU B 1 280 ? -21.953 5.43 4.863 1 85.88 280 LEU B N 1
ATOM 4331 C CA . LEU B 1 280 ? -22.469 6.77 4.582 1 85.88 280 LEU B CA 1
ATOM 4332 C C . LEU B 1 280 ? -22.984 7.43 5.852 1 85.88 280 LEU B C 1
ATOM 4334 O O . LEU B 1 280 ? -23.203 8.641 5.887 1 85.88 280 LEU B O 1
ATOM 4338 N N . GLN B 1 281 ? -23.141 6.523 6.875 1 83.88 281 GLN B N 1
ATOM 4339 C CA . GLN B 1 281 ? -23.547 7.062 8.164 1 83.88 281 GLN B CA 1
ATOM 4340 C C . GLN B 1 281 ? -22.344 7.391 9.039 1 83.88 281 GLN B C 1
ATOM 4342 O O . GLN B 1 281 ? -21.391 6.602 9.125 1 83.88 281 GLN B O 1
ATOM 4347 N N . PRO B 1 282 ? -22.344 8.578 9.523 1 74.31 282 PRO B N 1
ATOM 4348 C CA . PRO B 1 282 ? -21.188 8.93 10.359 1 74.31 282 PRO B CA 1
ATOM 4349 C C . PRO B 1 282 ? -21.031 8.008 11.57 1 74.31 282 PRO B C 1
ATOM 4351 O O . PRO B 1 282 ? -22.031 7.629 12.195 1 74.31 282 PRO B O 1
ATOM 4354 N N . GLU B 1 283 ? -19.938 7.207 11.492 1 62.97 283 GLU B N 1
ATOM 4355 C CA . GLU B 1 283 ? -19.688 6.328 12.633 1 62.97 283 GLU B CA 1
ATOM 4356 C C . GLU B 1 283 ? -19.031 7.09 13.781 1 62.97 283 GLU B C 1
ATOM 4358 O O . GLU B 1 283 ? -18.281 8.047 13.555 1 62.97 283 GLU B O 1
ATOM 4363 N N . GLY B 1 284 ? -19.672 7.305 14.898 1 57.88 284 GLY B N 1
ATOM 4364 C CA . GLY B 1 284 ? -19.125 7.969 16.078 1 57.88 284 GLY B CA 1
ATOM 4365 C C . GLY B 1 284 ? -17.734 7.512 16.438 1 57.88 284 GLY B C 1
ATOM 4366 O O . GLY B 1 284 ? -17.531 6.809 17.422 1 57.88 284 GLY B O 1
ATOM 4367 N N . VAL B 1 285 ? -16.875 7.266 15.461 1 52.22 285 VAL B N 1
ATOM 4368 C CA . VAL B 1 285 ? -15.547 6.879 15.93 1 52.22 285 VAL B CA 1
ATOM 4369 C C . VAL B 1 285 ? -14.93 8.016 16.75 1 52.22 285 VAL B C 1
ATOM 4371 O O . VAL B 1 285 ? -14.883 9.164 16.281 1 52.22 285 VAL B O 1
ATOM 4374 N N . GLY B 1 286 ? -15.273 8.086 17.953 1 44.38 286 GLY B N 1
ATOM 4375 C CA . GLY B 1 286 ? -14.758 9.078 18.891 1 44.38 286 GLY B CA 1
ATOM 4376 C C . GLY B 1 286 ? -13.25 9.25 18.797 1 44.38 286 GLY B C 1
ATOM 4377 O O . GLY B 1 286 ? -12.539 8.336 18.391 1 44.38 286 GLY B O 1
ATOM 4378 N N . VAL B 1 287 ? -12.797 10.516 18.797 1 39.69 287 VAL B N 1
ATOM 4379 C CA . VAL B 1 287 ? -11.414 10.867 19.078 1 39.69 287 VAL B CA 1
ATOM 4380 C C . VAL B 1 287 ? -11.008 10.328 20.438 1 39.69 287 VAL B C 1
ATOM 4382 O O . VAL B 1 287 ? -11.836 10.25 21.359 1 39.69 287 VAL B O 1
#

Sequence (574 aa):
MSYGNKLRERIAGPGTTPLIGVYDMYSASIAAKHYDGMFVSGFGFAASYYGLPDIGFIAWPDMVAFVQRLRGAFPHHHLLVDIDDGYVDPEVACHVVEGLE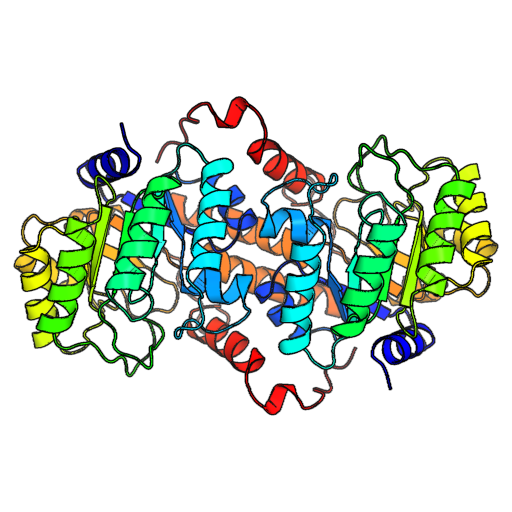RIGASGVILEDQKRPRRCGHADGKQVLPLDEYLEKLEKVLQTRKDLVVVARTDATDEHDILHRAERLAATDADVVLVDGVRSVEWIGRIREVVGTKPLLFNQIAGGKSPRLSLGELSDLGVDVAIYSTPCLFAAHEAMNSALVDLKAADGRLPRLDPSAGVGVKASTSLLERNIAPERLQPEGVGVMSYGNKLRERIAGPGTTPLIGVYDMYSASIAAKHYDGMFVSGFGFAASYYGLPDIGFIAWPDMVAFVQRLRGAFPHHHLLVDIDDGYVDPEVACHVVEGLERIGASGVILEDQKRPRRCGHADGKQVLPLDEYLEKLEKVLQTRKDLVVVARTDATDEHDILHRAERLAATDADVVLVDGVRSVEWIGRIREVVGTKPLLFNQIAGGKSPRLSLGELSDLGVDVAIYSTPCLFAAHEAMNSALVDLKAADGRLPRLDPSAGVGVKASTSLLERNIAPERLQPEGVGV

Solvent-accessible surface area (backbone atoms only — not comparable to full-atom values): 29230 Å² total; per-residue (Å²): 133,54,50,11,51,52,46,50,51,53,43,71,38,87,55,37,41,64,21,43,18,29,41,42,33,41,52,40,58,56,45,55,74,63,40,54,28,33,21,44,22,49,56,34,31,25,26,28,71,65,25,30,51,46,41,72,74,76,53,67,69,61,53,48,53,50,48,42,50,47,33,69,43,39,69,76,46,40,34,37,33,50,46,52,48,29,76,74,45,56,69,49,28,32,52,49,49,48,51,36,44,74,52,54,34,14,23,37,37,41,38,29,54,27,83,81,44,54,40,86,86,48,83,86,62,44,59,45,59,64,68,60,42,50,52,39,49,48,53,38,60,67,60,42,86,57,47,36,37,29,43,30,39,63,54,81,48,70,68,55,36,48,53,48,45,30,56,50,41,71,44,89,51,57,28,36,29,62,52,70,51,61,39,71,68,53,48,48,56,46,42,61,55,26,55,86,46,42,28,39,43,75,43,51,63,76,53,66,37,67,79,50,29,37,66,56,35,31,77,58,63,27,20,32,33,39,30,46,41,60,39,58,33,32,20,49,49,30,27,50,51,51,52,53,50,24,59,75,47,43,54,27,66,74,85,72,48,87,89,74,46,59,28,55,67,56,52,41,54,58,20,46,47,39,74,36,76,67,46,77,44,81,70,84,62,59,126,132,55,50,10,51,53,45,51,50,53,41,70,40,87,54,37,41,64,20,44,19,29,41,42,33,40,52,39,57,57,46,54,74,63,37,52,28,32,21,43,24,48,55,35,31,26,26,28,71,65,26,32,50,45,42,74,75,76,53,67,69,61,55,48,52,50,48,41,51,46,31,71,43,39,69,75,48,40,34,37,33,48,46,52,50,28,76,73,44,53,69,50,27,31,53,50,48,48,52,35,42,75,51,54,34,13,24,38,34,40,40,31,54,29,83,81,44,54,40,84,86,48,84,85,60,43,58,46,59,66,68,60,43,50,53,38,49,49,52,38,59,67,59,42,85,58,49,36,37,29,44,30,40,62,53,82,48,70,69,55,36,49,52,48,45,29,56,50,40,72,44,88,50,58,27,38,29,62,51,69,49,61,39,71,68,53,48,46,55,45,41,62,54,26,55,86,46,42,28,38,43,75,42,51,63,77,53,67,37,68,80,52,29,37,67,57,35,30,75,59,63,30,18,31,34,39,30,47,41,60,38,58,35,32,21,49,51,30,27,51,50,50,52,53,51,24,58,75,48,44,54,26,66,73,84,71,47,86,87,72,45,58,28,54,66,57,51,41,56,58,21,47,45,39,73,37,76,65,46,77,45,81,68,83,58,56,126

InterPro domains:
  IPR015813 Pyruvate/Phosphoenolpyruvate kinase-like domain superfamily [SSF51621] (4-250)
  IPR039556 ICL/PEPM domain [cd00377] (7-243)
  IPR040442 Pyruvate kinase-like domain superfamily [G3DSA:3.20.20.60] (2-263)

pLDDT: mean 94.66, std 8.43, range [39.0, 98.94]